Protein AF-A0A836B484-F1 (afdb_monomer)

Radius of gyration: 42.16 Å; Cα contacts (8 Å, |Δi|>4): 953; chains: 1; bounding box: 105×100×115 Å

Nearest PDB structures (foldseek):
  4c0b-assembly1_B  TM=4.297E-01  e=3.098E+00  Saccharomyces cerevisiae

InterPro domains:
  IPR052980 Crinkler effector [PTHR33129] (130-560)

Foldseek 3Di:
DDDLVLLLVLLVVPDDDDVNVLLNVLSVPDDRVRVVPQPDDSPPDSVVSNVSSVVVSVVVVVPPPPDDDDDDDDDDDDDDDDDDDDDDDDDDDDDDWWFDPLVLQQLVQLLPDPDDDDALDKDAGPADRVGRVDGIDHDHPCLVVVLCLLPVDPPDLFEEEEWQPQQCLVVSVSVNSSVLSVDPDRFQWEKEEEPVDPQKIWIQGSVVSTIIIDGPVVCQVQQQDQSYEYEYEQAQDDPPGNYRYYYRHYLACVRCVVVVVVVHAYFYDAFDDLVSLVSVCVVPVVVDDSVQLVVQCQQQNRRCCLSRVQCSVVPPDDPCVSCVLVVCLLLVDEPVNVVVCQVDSHNDDSSCSSQWTWHADPSRHDTHIDGRHPVSVVSSVVNHVVVVLVVLVVVLVPDDDPVVWVSQLVLLLVVPLQWAWWWKWWWDDDWWDIDTHDIDIDTGHHADDDDADPADDDQRYKYAHPDPPLVQARIWHHHPQEIEGEDEDADLEDEDALQSLLVVLVRNVDDPRYAYEYEYAYEQVSQVRRDYGYDPRPDHDPPGNSVRYTYMYIHRDNDHPPPDDPPDDDDDDDDDDDDDDDDDDDDDDDDDDDDDDDDDDDDDDDDDDDDDDDDDDDDDDDDDDDDDDDDDDDDDDDDDDDDDDDDDDDDDDDDDDDDDDDDDDDDDDDDDDDQDQDPVSLVVLLLVVQVPDDDADAPVNSPVPRPDHPPDDDDPVVVQVVVVQAWDQDPVHIHGDDPCVVVVVVVVPVD

Mean predicted aligned error: 21.89 Å

Organism: NCBI:txid2026947

Secondary structure (DSSP, 8-state):
---HHHHHHHHHHH--SHHHHHHHHHHHTS-HHHHTTSS--TTS-HHHHHHHHHHHHHHHHTTS--S-----------------------------SEE-HHHHHHHHHHHH-SS---TTSEEE-S-BTTBTT-SEEE--THHHHHHHHHHS-SS--EEEEEESTTSSTTTHHHHHHHHHHTSSS--SEEEEEETTSTTEEEEEETTTTEEEEEEGGGGHHHHT-TT-EEEEESSPPP-SSSSEEEEE--S-HHHHHHHHHTT-EEEEEPPPPHHHHHHHHHHH-TTS-HHHHHHHHHHH-S-HIIIIIHHHHSTT--HHHHTHHHHHHHHT--HHHHHHHHH-SSS--GGGGGTEEEEEPTTS--EEEEES-HHHHHHHHHHHHHHHHHHHHHHHHH--HHHHHHHHHHHHHHHHTT-EEEEEEEEEEETTEEEE---EEEEE---EE----SS---SSEEE--SSTT-TT-SEEEE-SSEEEEEEEE-SSEEEE-HHHHHHHHHHTTPPTT-EEEEEEEEETTTTTT-EEEE-TTPSPPTTSGGGGPEEEEEEE-S---------------------------------------------------------------------------------------------------------------PPPPPPP-SHHHHHHHHHHHHHTSSSPBPHHHHHHHSPPPTTS-S-HHHHTTT-TTTEEEETTEEEEPPTTHHHHTTTTT--

pLDDT: mean 72.52, std 25.4, range [20.34, 97.69]

Solvent-accessible surface area (backbone atoms only — not comparable to full-atom values): 45981 Å² total; per-residue (Å²): 82,28,44,71,64,50,52,45,49,16,32,66,73,70,43,71,70,69,65,34,54,57,53,46,49,54,55,66,76,48,52,72,76,58,36,57,67,41,97,50,42,68,84,49,58,40,68,59,44,31,56,50,52,52,53,50,48,59,60,51,65,73,68,68,87,81,74,90,87,78,89,82,85,83,84,88,81,90,80,92,87,88,86,89,83,94,77,97,71,85,87,74,91,77,92,72,76,37,78,31,75,60,52,24,51,29,52,47,43,52,58,66,52,91,73,78,66,52,62,84,32,65,46,70,44,88,29,35,69,97,47,63,97,36,39,71,41,76,33,50,77,61,50,64,61,53,51,45,73,70,60,81,45,89,68,66,51,37,36,34,41,26,34,43,78,49,49,47,64,70,63,46,53,59,57,51,51,43,52,40,67,68,37,99,73,50,43,62,29,45,35,37,36,42,62,91,47,72,71,38,28,37,43,33,34,58,91,81,57,46,28,37,34,34,53,50,74,82,41,47,83,48,34,61,32,66,63,14,39,33,39,20,31,64,44,65,71,84,78,93,54,46,28,34,36,38,34,27,33,63,57,48,39,87,49,50,49,67,48,52,73,70,64,32,49,62,33,33,49,49,57,47,53,69,71,60,48,53,54,43,27,70,72,76,34,63,91,42,58,66,68,58,32,51,53,34,30,55,48,55,20,39,24,50,41,65,32,47,48,44,49,63,78,41,74,90,63,53,69,69,66,76,39,40,76,50,52,54,41,46,74,75,51,50,69,68,55,52,50,53,51,71,76,32,79,41,80,60,61,75,63,52,57,63,47,41,33,40,42,41,42,102,80,22,62,54,74,47,78,43,58,28,18,73,48,49,49,50,53,41,52,54,46,44,57,50,51,55,51,51,48,53,51,51,50,54,67,74,41,58,71,70,60,27,41,57,54,48,46,59,48,47,51,71,44,56,38,63,23,51,77,33,57,25,24,45,43,51,70,59,72,66,49,69,44,78,52,73,80,43,80,47,70,41,73,62,37,62,86,70,68,81,59,97,72,87,91,67,61,61,42,47,38,48,72,86,55,90,86,54,93,79,43,66,29,38,34,39,45,88,60,36,34,43,30,34,32,68,44,77,60,57,56,50,72,47,41,25,61,64,46,19,50,56,50,59,74,64,66,67,58,94,81,47,40,42,32,42,36,37,32,22,37,58,90,37,46,89,69,51,41,72,40,61,25,96,55,43,52,50,52,87,91,38,61,33,55,61,47,47,40,31,45,28,46,47,69,87,82,72,82,74,81,67,81,79,73,78,86,78,82,88,72,96,70,84,90,73,94,82,82,88,83,79,86,89,83,87,88,86,83,86,82,85,88,79,91,88,91,86,81,91,89,84,90,82,89,84,92,84,89,81,92,86,88,82,90,90,88,84,89,85,89,90,87,82,85,88,82,91,88,90,88,81,84,89,80,90,79,90,78,90,78,86,84,82,89,80,90,86,90,77,88,81,89,91,81,87,89,86,85,88,88,84,83,87,85,91,77,87,82,85,81,78,84,34,71,50,65,68,48,40,53,48,53,51,52,52,57,45,70,75,46,98,62,56,41,44,69,66,60,53,56,70,72,56,61,80,32,88,83,55,74,76,56,70,79,50,52,46,61,78,37,60,84,51,33,44,84,52,97,76,17,35,36,71,55,59,76,66,58,68,55,56,74,59,50,81,75,82,117

Structure (mmCIF, N/CA/C/O backbone):
data_AF-A0A836B484-F1
#
_entry.id   AF-A0A836B484-F1
#
loop_
_atom_site.group_PDB
_atom_site.id
_atom_site.type_symbol
_atom_site.label_atom_id
_atom_site.label_alt_id
_atom_site.label_comp_id
_atom_site.label_asym_id
_atom_site.label_entity_id
_atom_site.label_seq_id
_atom_site.pdbx_PDB_ins_code
_atom_site.Cartn_x
_atom_site.Cartn_y
_atom_site.Cartn_z
_atom_site.occupancy
_atom_site.B_iso_or_equiv
_atom_site.auth_seq_id
_atom_site.auth_comp_id
_atom_site.auth_asym_id
_atom_site.auth_atom_id
_atom_site.pdbx_PDB_model_num
ATOM 1 N N . MET A 1 1 ? 13.537 18.535 10.907 1.00 83.44 1 MET A N 1
ATOM 2 C CA . MET A 1 1 ? 14.039 19.041 9.611 1.00 83.44 1 MET A CA 1
ATOM 3 C C . MET A 1 1 ? 15.029 20.111 9.977 1.00 83.44 1 MET A C 1
ATOM 5 O O . MET A 1 1 ? 14.652 20.939 10.795 1.00 83.44 1 MET A O 1
ATOM 9 N N . VAL A 1 2 ? 16.251 20.044 9.455 1.00 88.44 2 VAL A N 1
ATOM 10 C CA . VAL A 1 2 ? 17.375 20.813 9.998 1.00 88.44 2 VAL A CA 1
ATOM 11 C C . VAL A 1 2 ? 17.078 22.316 10.086 1.00 88.44 2 VAL A C 1
ATOM 13 O O . VAL A 1 2 ? 16.676 22.961 9.117 1.00 88.44 2 VAL A O 1
ATOM 16 N N . SER A 1 3 ? 17.255 22.858 11.285 1.00 90.31 3 SER A N 1
ATOM 17 C CA . SER A 1 3 ? 17.204 24.282 11.590 1.00 90.31 3 SER A CA 1
ATOM 18 C C . SER A 1 3 ? 18.435 25.006 11.041 1.00 90.31 3 SER A C 1
ATOM 20 O O . SER A 1 3 ? 19.490 24.399 10.842 1.00 90.31 3 SER A O 1
ATOM 22 N N . ARG A 1 4 ? 18.343 26.332 10.846 1.00 93.19 4 ARG A N 1
ATOM 23 C CA . ARG A 1 4 ? 19.524 27.135 10.481 1.00 93.19 4 ARG A CA 1
ATOM 24 C C . ARG A 1 4 ? 20.644 26.959 11.511 1.00 93.19 4 ARG A C 1
ATOM 26 O O . ARG A 1 4 ? 21.785 26.749 11.123 1.00 93.19 4 ARG A O 1
ATOM 33 N N . THR A 1 5 ? 20.302 26.955 12.801 1.00 92.62 5 THR A N 1
ATOM 34 C CA . THR A 1 5 ? 21.255 26.790 13.907 1.00 92.62 5 THR A CA 1
ATOM 35 C C . THR A 1 5 ? 22.047 25.488 13.797 1.00 92.62 5 THR A C 1
ATOM 37 O O . THR A 1 5 ? 23.270 25.546 13.755 1.00 92.62 5 THR A O 1
ATOM 40 N N . ALA A 1 6 ? 21.381 24.333 13.667 1.00 90.44 6 ALA A N 1
ATOM 41 C CA . ALA A 1 6 ? 22.069 23.043 13.550 1.00 90.44 6 ALA A CA 1
ATOM 42 C C . ALA A 1 6 ? 22.869 22.917 12.239 1.00 90.44 6 ALA A C 1
ATOM 44 O O . ALA A 1 6 ? 23.963 22.355 12.232 1.00 90.44 6 ALA A O 1
ATOM 45 N N . ALA A 1 7 ? 22.367 23.481 11.131 1.00 91.00 7 ALA A N 1
ATOM 46 C CA . ALA A 1 7 ? 23.101 23.524 9.866 1.00 91.00 7 ALA A CA 1
ATOM 47 C C . ALA A 1 7 ? 24.389 24.361 9.968 1.00 91.00 7 ALA A C 1
ATOM 49 O O . ALA A 1 7 ? 25.439 23.940 9.480 1.00 91.00 7 ALA A O 1
ATOM 50 N N . GLU A 1 8 ? 24.330 25.525 10.619 1.00 94.81 8 GLU A N 1
ATOM 51 C CA . GLU A 1 8 ? 25.503 26.363 10.864 1.00 94.81 8 GLU A CA 1
ATOM 52 C C . GLU A 1 8 ? 26.479 25.728 11.859 1.00 94.81 8 GLU A C 1
ATOM 54 O O . GLU A 1 8 ? 27.686 25.762 11.629 1.00 94.81 8 GLU A O 1
ATOM 59 N N . GLU A 1 9 ? 25.983 25.158 12.957 1.00 94.62 9 GLU A N 1
ATOM 60 C CA . GLU A 1 9 ? 26.797 24.531 14.002 1.00 94.62 9 GLU A CA 1
ATOM 61 C C . GLU A 1 9 ? 27.568 23.326 13.449 1.00 94.62 9 GLU A C 1
ATOM 63 O O . GLU A 1 9 ? 28.791 23.281 13.566 1.00 94.62 9 GLU A O 1
ATOM 68 N N . ALA A 1 10 ? 26.909 22.448 12.688 1.00 94.06 10 ALA A N 1
ATOM 69 C CA . ALA A 1 10 ? 27.570 21.345 11.996 1.00 94.06 10 ALA A CA 1
ATOM 70 C C . ALA A 1 10 ? 28.664 21.810 11.011 1.00 94.06 10 ALA A C 1
ATOM 72 O O . ALA A 1 10 ? 29.744 21.222 10.957 1.00 94.06 10 ALA A O 1
ATOM 73 N N . VAL A 1 11 ? 28.437 22.891 10.252 1.00 94.94 11 VAL A N 1
ATOM 74 C CA . VAL A 1 11 ? 29.475 23.474 9.376 1.00 94.94 11 VAL A CA 1
ATOM 75 C C . VAL A 1 11 ? 30.636 24.055 10.192 1.00 94.94 11 VAL A C 1
ATOM 77 O O . VAL A 1 11 ? 31.793 23.888 9.807 1.00 94.94 11 VAL A O 1
ATOM 80 N N . ARG A 1 12 ? 30.352 24.700 11.331 1.00 94.19 12 ARG A N 1
ATOM 81 C CA . ARG A 1 12 ? 31.359 25.261 12.251 1.00 94.19 12 ARG A CA 1
ATOM 82 C C . ARG A 1 12 ? 32.171 24.183 12.981 1.00 94.19 12 ARG A C 1
ATOM 84 O O . ARG A 1 12 ? 33.309 24.464 13.350 1.00 94.19 12 ARG A O 1
ATOM 91 N N . ASN A 1 13 ? 31.614 22.991 13.176 1.00 90.56 13 ASN A N 1
ATOM 92 C CA . ASN A 1 13 ? 32.259 21.887 13.888 1.00 90.56 13 ASN A CA 1
ATOM 93 C C . ASN A 1 13 ? 33.056 20.953 12.961 1.00 90.56 13 ASN A C 1
ATOM 95 O O . ASN A 1 13 ? 34.001 20.309 13.411 1.00 90.56 13 ASN A O 1
ATOM 99 N N . VAL A 1 14 ? 32.696 20.873 11.673 1.00 91.12 14 VAL A N 1
ATOM 100 C CA . VAL A 1 14 ? 33.291 19.920 10.712 1.00 91.12 14 VAL A CA 1
ATOM 101 C C . VAL A 1 14 ? 34.295 20.568 9.750 1.00 91.12 14 VAL A C 1
ATOM 103 O O . VAL A 1 14 ? 35.135 19.857 9.197 1.00 91.12 14 VAL A O 1
ATOM 106 N N . VAL A 1 15 ? 34.253 21.892 9.537 1.00 86.44 15 VAL A N 1
ATOM 107 C CA . VAL A 1 15 ? 35.164 22.567 8.595 1.00 86.44 15 VAL A CA 1
ATOM 108 C C . VAL A 1 15 ? 35.683 23.924 9.092 1.00 86.44 15 VAL A C 1
ATOM 110 O O . VAL A 1 15 ? 35.013 24.685 9.798 1.00 86.44 15 VAL A O 1
ATOM 113 N N . GLU A 1 16 ? 36.908 24.243 8.678 1.00 84.25 16 GLU A N 1
ATOM 114 C CA . GLU A 1 16 ? 37.610 25.496 8.970 1.00 84.25 16 GLU A CA 1
ATOM 115 C C . GLU A 1 16 ? 38.124 26.160 7.680 1.00 84.25 16 GLU A C 1
ATOM 117 O O . GLU A 1 16 ? 38.076 25.580 6.595 1.00 84.25 16 GLU A O 1
ATOM 122 N N . GLY A 1 17 ? 38.608 27.401 7.784 1.00 79.00 17 GLY A N 1
ATOM 123 C CA . GLY A 1 17 ? 39.108 28.166 6.637 1.00 79.00 17 GLY A CA 1
ATOM 124 C C . GLY A 1 17 ? 38.004 28.726 5.729 1.00 79.00 17 GLY A C 1
ATOM 125 O O . GLY A 1 17 ? 36.885 28.977 6.173 1.00 79.00 17 GLY A O 1
ATOM 126 N N . ALA A 1 18 ? 38.334 28.968 4.457 1.00 74.38 18 ALA A N 1
ATOM 127 C CA . ALA A 1 18 ? 37.469 29.691 3.516 1.00 74.38 18 ALA A CA 1
ATOM 128 C C . ALA A 1 18 ? 36.127 28.984 3.237 1.00 74.38 18 ALA A C 1
ATOM 130 O O . ALA A 1 18 ? 35.083 29.633 3.253 1.00 74.38 18 ALA A O 1
ATOM 131 N N . GLU A 1 19 ? 36.135 27.655 3.082 1.00 83.06 19 GLU A N 1
ATOM 132 C CA . GLU A 1 19 ? 34.927 26.861 2.803 1.00 83.06 19 GLU A CA 1
ATOM 133 C C . GLU A 1 19 ? 33.869 26.987 3.916 1.00 83.06 19 GLU A C 1
ATOM 135 O O . GLU A 1 19 ? 32.671 27.009 3.641 1.00 83.06 19 GLU A O 1
ATOM 140 N N . ARG A 1 20 ? 34.288 27.170 5.177 1.00 90.88 20 ARG A N 1
ATOM 141 C CA . ARG A 1 20 ? 33.376 27.472 6.293 1.00 90.88 20 ARG A CA 1
ATOM 142 C C . ARG A 1 20 ? 32.615 28.779 6.055 1.00 90.88 20 ARG A C 1
ATOM 144 O O . ARG A 1 20 ? 31.427 28.849 6.349 1.00 90.88 20 ARG A O 1
ATOM 151 N N . GLY A 1 21 ? 33.287 29.805 5.531 1.00 84.31 21 GLY A N 1
ATOM 152 C CA . GLY A 1 21 ? 32.673 31.094 5.205 1.00 84.31 21 GLY A CA 1
ATOM 153 C C . GLY A 1 21 ? 31.654 30.974 4.074 1.00 84.31 21 GLY A C 1
ATOM 154 O O . GLY A 1 21 ? 30.526 31.438 4.218 1.00 84.31 21 GLY A O 1
ATOM 155 N N . GLU A 1 22 ? 32.021 30.289 2.990 1.00 87.88 22 GLU A N 1
ATOM 156 C CA . GLU A 1 22 ? 31.149 30.058 1.830 1.00 87.88 22 GLU A CA 1
ATOM 157 C C . GLU A 1 22 ? 29.897 29.244 2.193 1.00 87.88 22 GLU A C 1
ATOM 159 O O . GLU A 1 22 ? 28.786 29.604 1.802 1.00 87.88 22 GLU A O 1
ATOM 164 N N . LEU A 1 23 ? 30.045 28.177 2.987 1.00 90.06 23 LEU A N 1
ATOM 165 C CA . LEU A 1 23 ? 28.922 27.330 3.396 1.00 90.06 23 LEU A CA 1
ATOM 166 C C . LEU A 1 23 ? 28.008 28.011 4.426 1.00 90.06 23 LEU A C 1
ATOM 168 O O . LEU A 1 23 ? 26.791 27.847 4.341 1.00 90.06 23 LEU A O 1
ATOM 172 N N . LEU A 1 24 ? 28.552 28.806 5.357 1.00 92.69 24 LEU A N 1
ATOM 173 C CA . LEU A 1 24 ? 27.737 29.617 6.272 1.00 92.69 24 LEU A CA 1
ATOM 174 C C . LEU A 1 24 ? 26.989 30.733 5.530 1.00 92.69 24 LEU A C 1
ATOM 176 O O . LEU A 1 24 ? 25.812 30.956 5.805 1.00 92.69 24 LEU A O 1
ATOM 180 N N . PHE A 1 25 ? 27.623 31.384 4.548 1.00 90.38 25 PHE A N 1
ATOM 181 C CA . PHE A 1 25 ? 26.951 32.354 3.679 1.00 90.38 25 PHE A CA 1
ATOM 182 C C . PHE A 1 25 ? 25.816 31.691 2.882 1.00 90.38 25 PHE A C 1
ATOM 184 O O . PHE A 1 25 ? 24.688 32.177 2.893 1.00 90.38 25 PHE A O 1
ATOM 191 N N . PHE A 1 26 ? 2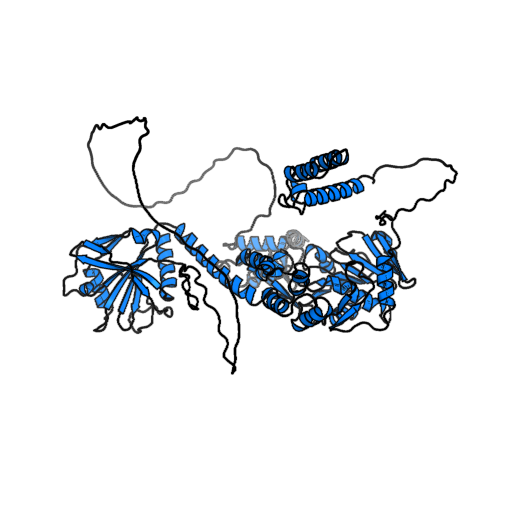6.068 30.522 2.282 1.00 93.31 26 PHE A N 1
ATOM 192 C CA . PHE A 1 26 ? 25.046 29.753 1.569 1.00 93.31 26 PHE A CA 1
ATOM 193 C C . PHE A 1 26 ? 23.851 29.356 2.457 1.00 93.31 26 PHE A C 1
ATOM 195 O O . PHE A 1 26 ? 22.713 29.418 1.989 1.00 93.31 26 PHE A O 1
ATOM 202 N N . ILE A 1 27 ? 24.085 28.976 3.722 1.00 92.88 27 ILE A N 1
ATOM 203 C CA . ILE A 1 27 ? 23.020 28.719 4.711 1.00 92.88 27 ILE A CA 1
ATOM 204 C C . ILE A 1 27 ? 22.243 30.007 5.042 1.00 92.88 27 ILE A C 1
ATOM 206 O O . ILE A 1 27 ? 21.016 29.963 5.148 1.00 92.88 27 ILE A O 1
ATOM 210 N N . GLY A 1 28 ? 22.931 31.145 5.180 1.00 87.94 28 GLY A N 1
ATOM 211 C CA . GLY A 1 28 ? 22.315 32.455 5.416 1.00 87.94 28 GLY A CA 1
ATOM 212 C C . GLY A 1 28 ? 21.363 32.885 4.294 1.00 87.94 28 GLY A C 1
ATOM 213 O O . GLY A 1 28 ? 20.273 33.374 4.577 1.00 87.94 28 GLY A O 1
ATOM 214 N N . GLU A 1 29 ? 21.728 32.606 3.041 1.00 92.25 29 GLU A N 1
ATOM 215 C CA . GLU A 1 29 ? 20.907 32.859 1.845 1.00 92.25 29 GLU A CA 1
ATOM 216 C C . GLU A 1 29 ? 19.668 31.939 1.727 1.00 92.25 29 GLU A C 1
ATOM 218 O O . GLU A 1 29 ? 18.820 32.156 0.859 1.00 92.25 29 GLU A O 1
ATOM 223 N N . GLN A 1 30 ? 19.523 30.901 2.566 1.00 88.00 30 GLN A N 1
ATOM 224 C CA . GLN A 1 30 ? 18.314 30.066 2.582 1.00 88.00 30 GLN A CA 1
ATOM 225 C C . GLN A 1 30 ? 17.267 30.618 3.550 1.00 88.00 30 GLN A C 1
ATOM 227 O O . GLN A 1 30 ? 17.559 30.877 4.717 1.00 88.00 30 GLN A O 1
ATOM 232 N N . THR A 1 31 ? 16.009 30.685 3.118 1.00 88.19 31 THR A N 1
ATOM 233 C CA . THR A 1 31 ? 14.864 30.914 4.018 1.00 88.19 31 THR A CA 1
ATOM 234 C C . THR A 1 31 ? 14.563 29.687 4.886 1.00 88.19 31 THR A C 1
ATOM 236 O O . THR A 1 31 ? 14.866 28.549 4.517 1.00 88.19 31 THR A O 1
ATOM 239 N N . ASP A 1 32 ? 13.899 29.900 6.024 1.00 78.44 32 ASP A N 1
ATOM 240 C CA . ASP A 1 32 ? 13.486 28.828 6.943 1.00 78.44 32 ASP A CA 1
ATOM 241 C C . ASP A 1 32 ? 12.562 27.804 6.247 1.00 78.44 32 ASP A C 1
ATOM 243 O O . ASP A 1 32 ? 12.671 26.601 6.481 1.00 78.44 32 ASP A O 1
ATOM 247 N N . ASP A 1 33 ? 11.722 28.258 5.309 1.00 75.50 33 ASP A N 1
ATOM 248 C CA . ASP A 1 33 ? 10.871 27.403 4.469 1.00 75.50 33 ASP A CA 1
ATOM 249 C C . ASP A 1 33 ? 11.663 26.556 3.458 1.00 75.50 33 ASP A C 1
ATOM 251 O O . ASP A 1 33 ? 11.217 25.473 3.077 1.00 75.50 33 ASP A O 1
ATOM 255 N N . GLN A 1 34 ? 12.838 27.011 3.010 1.00 80.69 34 GLN A N 1
ATOM 256 C CA . GLN A 1 34 ? 13.731 26.213 2.161 1.00 80.69 34 GLN A CA 1
ATOM 257 C C . GLN A 1 34 ? 14.515 25.191 2.990 1.00 80.69 34 GLN A C 1
ATOM 259 O O . GLN A 1 34 ? 14.634 24.041 2.563 1.00 80.69 34 GLN A O 1
ATOM 264 N N . LEU A 1 35 ? 15.002 25.578 4.174 1.00 79.81 35 LEU A N 1
ATOM 265 C CA . LEU A 1 35 ? 15.688 24.681 5.112 1.00 79.81 35 LEU A CA 1
ATOM 266 C C . LEU A 1 35 ? 14.742 23.585 5.632 1.00 79.81 35 LEU A C 1
ATOM 268 O O . LEU A 1 35 ? 15.100 22.409 5.621 1.00 79.81 35 LEU A O 1
ATOM 272 N N . SER A 1 36 ? 13.487 23.917 5.953 1.00 77.12 36 SER A N 1
ATOM 273 C CA . SER A 1 36 ? 12.484 22.936 6.398 1.00 77.12 36 SER A CA 1
ATOM 274 C C . SER A 1 36 ? 12.085 21.905 5.327 1.00 77.12 36 SER A C 1
ATOM 276 O O . SER A 1 36 ? 11.498 20.875 5.657 1.00 77.12 36 SER A O 1
ATOM 278 N N . GLN A 1 37 ? 12.451 22.123 4.057 1.00 81.19 37 GLN A N 1
ATOM 279 C CA . GLN A 1 37 ? 12.299 21.155 2.960 1.00 81.19 37 GLN A CA 1
ATOM 280 C C . GLN A 1 37 ? 13.533 20.255 2.757 1.00 81.19 37 GLN A C 1
ATOM 282 O O . GLN A 1 37 ? 13.492 19.316 1.952 1.00 81.19 37 GLN A O 1
ATOM 287 N N . TRP A 1 38 ? 14.646 20.507 3.451 1.00 86.06 38 TRP A N 1
ATOM 288 C CA . TRP A 1 38 ? 15.848 19.678 3.359 1.00 86.06 38 TRP A CA 1
ATOM 289 C C . TRP A 1 38 ? 15.650 18.379 4.145 1.00 86.06 38 TRP A C 1
ATOM 291 O O . TRP A 1 38 ? 15.396 18.394 5.344 1.00 86.06 38 TRP A O 1
ATOM 301 N N . ARG A 1 39 ? 15.758 17.237 3.453 1.00 86.56 39 ARG A N 1
ATOM 302 C CA . ARG A 1 39 ? 15.556 15.885 4.009 1.00 86.56 39 ARG A CA 1
ATOM 303 C C . ARG A 1 39 ? 16.743 15.428 4.865 1.00 86.56 39 ARG A C 1
ATOM 305 O O . ARG A 1 39 ? 17.438 14.485 4.501 1.00 86.56 39 ARG A O 1
ATOM 312 N N . ILE A 1 40 ? 16.959 16.144 5.959 1.00 88.81 40 ILE A N 1
ATOM 313 C CA . ILE A 1 40 ? 17.936 15.884 7.014 1.00 88.81 40 ILE A CA 1
ATOM 314 C C . ILE A 1 40 ? 17.431 16.550 8.309 1.00 88.81 40 ILE A C 1
ATOM 316 O O . ILE A 1 40 ? 16.596 17.462 8.261 1.00 88.81 40 ILE A O 1
ATOM 320 N N . LEU A 1 41 ? 17.845 16.054 9.469 1.00 88.81 41 LEU A N 1
ATOM 321 C CA . LEU A 1 41 ? 17.307 16.398 10.785 1.00 88.81 41 LEU A CA 1
ATOM 322 C C . LEU A 1 41 ? 18.386 17.012 11.683 1.00 88.81 41 LEU A C 1
ATOM 324 O O . LEU A 1 41 ? 19.563 16.720 11.532 1.00 88.81 41 LEU A O 1
ATOM 328 N N . ASP A 1 42 ? 17.972 17.797 12.678 1.00 88.62 42 ASP A N 1
ATOM 329 C CA . ASP A 1 42 ? 18.852 18.329 13.735 1.00 88.62 42 ASP A CA 1
ATOM 330 C C . ASP A 1 42 ? 19.480 17.230 14.613 1.00 88.62 42 ASP A C 1
ATOM 332 O O . ASP A 1 42 ? 20.414 17.484 15.363 1.00 88.62 42 ASP A O 1
ATOM 336 N N . THR A 1 43 ? 18.941 16.010 14.543 1.00 86.81 43 THR A N 1
ATOM 337 C CA . THR A 1 43 ? 19.435 14.815 15.239 1.00 86.81 43 THR A CA 1
ATOM 338 C C . THR A 1 43 ? 20.437 14.001 14.421 1.00 86.81 43 THR A C 1
ATOM 340 O O . THR A 1 43 ? 20.982 13.028 14.939 1.00 86.81 43 THR A O 1
ATOM 343 N N . ASP A 1 44 ? 20.655 14.343 13.148 1.00 83.44 44 ASP A N 1
ATOM 344 C CA . ASP A 1 44 ? 21.680 13.700 12.327 1.00 83.44 44 ASP A CA 1
ATOM 345 C C . ASP A 1 44 ? 23.048 14.295 12.690 1.00 83.44 44 ASP A C 1
ATOM 347 O O . ASP A 1 44 ? 23.193 15.508 12.797 1.00 83.44 44 ASP A O 1
ATOM 351 N N . GLY A 1 45 ? 24.068 13.458 12.903 1.00 86.56 45 GLY A N 1
ATOM 352 C CA . GLY A 1 45 ? 25.369 13.940 13.385 1.00 86.56 45 GLY A CA 1
ATOM 353 C C . GLY A 1 45 ? 26.052 14.918 12.421 1.00 86.56 45 GLY A C 1
ATOM 354 O O . GLY A 1 45 ? 25.943 14.773 11.202 1.00 86.56 45 GLY A O 1
ATOM 355 N N . ASP A 1 46 ? 26.815 15.870 12.963 1.00 88.81 46 ASP A N 1
ATOM 356 C CA . ASP A 1 46 ? 27.378 17.040 12.273 1.00 88.81 46 ASP A CA 1
ATOM 357 C C . ASP A 1 46 ? 28.011 16.724 10.909 1.00 88.81 46 ASP A C 1
ATOM 359 O O . ASP A 1 46 ? 27.783 17.435 9.933 1.00 88.81 46 ASP A O 1
ATOM 363 N N . ALA A 1 47 ? 28.767 15.627 10.800 1.00 87.12 47 ALA A N 1
ATOM 364 C CA . ALA A 1 47 ? 29.408 15.211 9.551 1.00 87.12 47 ALA A CA 1
ATOM 365 C C . ALA A 1 47 ? 28.404 14.895 8.420 1.00 87.12 47 ALA A C 1
ATOM 367 O O . ALA A 1 47 ? 28.689 15.159 7.249 1.00 87.12 47 ALA A O 1
ATOM 368 N N . ALA A 1 48 ? 27.223 14.363 8.752 1.00 83.81 48 ALA A N 1
ATOM 369 C CA . ALA A 1 48 ? 26.140 14.121 7.802 1.00 83.81 48 ALA A CA 1
ATOM 370 C C . ALA A 1 48 ? 25.436 15.430 7.408 1.00 83.81 48 ALA A C 1
ATOM 372 O O . ALA A 1 48 ? 25.198 15.652 6.217 1.00 83.81 48 ALA A O 1
ATOM 373 N N . ILE A 1 49 ? 25.174 16.319 8.377 1.00 90.19 49 ILE A N 1
ATOM 374 C CA . ILE A 1 49 ? 24.613 17.655 8.118 1.00 90.19 49 ILE A CA 1
ATOM 375 C C . ILE A 1 49 ? 25.553 18.456 7.209 1.00 90.19 49 ILE A C 1
ATOM 377 O O . ILE A 1 49 ? 25.134 18.900 6.139 1.00 90.19 49 ILE A O 1
ATOM 381 N N . PHE A 1 50 ? 26.839 18.549 7.552 1.00 93.75 50 PHE A N 1
ATOM 382 C CA . PHE A 1 50 ? 27.872 19.182 6.731 1.00 93.75 50 PHE A CA 1
ATOM 383 C C . PHE A 1 50 ? 27.920 18.605 5.307 1.00 93.75 50 PHE A C 1
ATOM 385 O O . PHE A 1 50 ? 27.875 19.358 4.333 1.00 93.75 50 PHE A O 1
ATOM 392 N N . ALA A 1 51 ? 27.952 17.275 5.154 1.00 88.31 51 ALA A N 1
ATOM 393 C CA . ALA A 1 51 ? 27.992 16.638 3.836 1.00 88.31 51 ALA A CA 1
ATOM 394 C C . ALA A 1 51 ? 26.742 16.942 2.983 1.00 88.31 51 ALA A C 1
ATOM 396 O O . ALA A 1 51 ? 26.836 17.028 1.754 1.00 88.31 51 ALA A O 1
ATOM 397 N N . PHE A 1 52 ? 25.580 17.135 3.616 1.00 90.69 52 PHE A N 1
ATOM 398 C CA . PHE A 1 52 ? 24.346 17.548 2.950 1.00 90.69 52 PHE A CA 1
ATOM 399 C C . PHE A 1 52 ? 24.373 19.033 2.558 1.00 90.69 52 PHE A C 1
ATOM 401 O O . PHE A 1 52 ? 24.079 19.355 1.404 1.00 90.69 52 PHE A O 1
ATOM 408 N N . VAL A 1 53 ? 24.776 19.927 3.472 1.00 91.00 53 VAL A N 1
ATOM 409 C CA . VAL A 1 53 ? 24.950 21.372 3.215 1.00 91.00 53 VAL A CA 1
ATOM 410 C C . VAL A 1 53 ? 25.919 21.591 2.051 1.00 91.00 53 VAL A C 1
ATOM 412 O O . VAL A 1 53 ? 25.588 22.285 1.092 1.00 91.00 53 VAL A O 1
ATOM 415 N N . ARG A 1 54 ? 27.090 20.942 2.084 1.00 92.12 54 ARG A N 1
ATOM 416 C CA . ARG A 1 54 ? 28.126 21.049 1.046 1.00 92.12 54 ARG A CA 1
ATOM 417 C C . ARG A 1 54 ? 27.598 20.641 -0.331 1.00 92.12 54 ARG A C 1
ATOM 419 O O . ARG A 1 54 ? 27.791 21.358 -1.310 1.00 92.12 54 ARG A O 1
ATOM 426 N N . ARG A 1 55 ? 26.850 19.533 -0.400 1.00 87.75 55 ARG A N 1
ATOM 427 C CA . ARG A 1 55 ? 26.198 19.055 -1.633 1.00 87.75 55 ARG A CA 1
ATOM 428 C C . ARG A 1 55 ? 25.108 20.015 -2.129 1.00 87.75 55 ARG A C 1
ATOM 430 O O . ARG A 1 55 ? 24.930 20.159 -3.337 1.00 87.75 55 ARG A O 1
ATOM 437 N N . LYS A 1 56 ? 24.385 20.680 -1.221 1.00 88.00 56 LYS A N 1
ATOM 438 C CA . LYS A 1 56 ? 23.398 21.720 -1.555 1.00 88.00 56 LYS A CA 1
ATOM 439 C C . LYS A 1 56 ? 24.059 22.978 -2.126 1.00 88.00 56 LYS A C 1
ATOM 441 O O . LYS A 1 56 ? 23.604 23.447 -3.165 1.00 88.00 56 LYS A O 1
ATOM 446 N N . ALA A 1 57 ? 25.144 23.459 -1.517 1.00 86.69 57 ALA A N 1
ATOM 447 C CA . ALA A 1 57 ? 25.902 24.617 -1.997 1.00 86.69 57 ALA A CA 1
ATOM 448 C C . ALA A 1 57 ? 26.486 24.375 -3.401 1.00 86.69 57 ALA A C 1
ATOM 450 O O . ALA A 1 57 ? 26.286 25.176 -4.312 1.00 86.69 57 ALA A O 1
ATOM 451 N N . GLN A 1 58 ? 27.116 23.213 -3.608 1.00 78.38 58 GLN A N 1
ATOM 452 C CA . GLN A 1 58 ? 27.651 22.790 -4.910 1.00 78.38 58 GLN A CA 1
ATOM 453 C C . GLN A 1 58 ? 26.563 22.722 -5.997 1.00 78.38 58 GLN A C 1
ATOM 455 O O . GLN A 1 58 ? 26.792 23.143 -7.130 1.00 78.38 58 GLN A O 1
ATOM 460 N N . GLY A 1 59 ? 25.360 22.249 -5.650 1.00 71.00 59 GLY A N 1
ATOM 461 C CA . GLY A 1 59 ? 24.210 22.239 -6.559 1.00 71.00 59 GLY A CA 1
ATOM 462 C C . GLY A 1 59 ? 23.647 23.628 -6.888 1.00 71.00 59 GLY A C 1
ATOM 463 O O . GLY A 1 59 ? 23.074 23.801 -7.960 1.00 71.00 59 GLY A O 1
ATOM 464 N N . ALA A 1 60 ? 23.816 24.616 -6.004 1.00 66.44 60 ALA A N 1
ATOM 465 C CA . ALA A 1 60 ? 23.384 25.994 -6.239 1.00 66.44 60 ALA A CA 1
ATOM 466 C C . ALA A 1 60 ? 24.380 26.775 -7.113 1.00 66.44 60 ALA A C 1
ATOM 468 O O . ALA A 1 60 ? 23.965 27.444 -8.058 1.00 66.44 60 ALA A O 1
ATOM 469 N N . ALA A 1 61 ? 25.687 26.635 -6.860 1.00 50.25 61 ALA A N 1
ATOM 470 C CA . ALA A 1 61 ? 26.739 27.298 -7.638 1.00 50.25 61 ALA A CA 1
ATOM 471 C C . ALA A 1 61 ? 26.678 26.948 -9.140 1.00 50.25 61 ALA A C 1
ATOM 473 O O . ALA A 1 61 ? 26.881 27.811 -9.993 1.00 50.25 61 ALA A O 1
ATOM 474 N N . ALA A 1 62 ? 26.307 25.706 -9.471 1.00 46.00 62 ALA A N 1
ATOM 475 C CA . ALA A 1 62 ? 26.118 25.249 -10.848 1.00 46.00 62 ALA A CA 1
ATOM 476 C C . ALA A 1 62 ? 24.949 25.931 -11.600 1.00 46.00 62 ALA A C 1
ATOM 478 O O . ALA A 1 62 ? 24.877 25.828 -12.822 1.00 46.00 62 ALA A O 1
ATOM 479 N N . GLY A 1 63 ? 24.031 26.613 -10.902 1.00 37.44 63 GLY A N 1
ATOM 480 C CA . GLY A 1 63 ? 22.833 27.220 -11.496 1.00 37.44 63 GLY A CA 1
ATOM 481 C C . GLY A 1 63 ? 22.972 28.678 -11.951 1.00 37.44 63 GLY A C 1
ATOM 482 O O . GLY A 1 63 ? 22.061 29.188 -12.597 1.00 37.44 63 GLY A O 1
ATOM 483 N N . VAL A 1 64 ? 24.069 29.367 -11.614 1.00 35.50 64 VAL A N 1
ATOM 484 C CA . VAL A 1 64 ? 24.180 30.837 -11.764 1.00 35.50 64 VAL A CA 1
ATOM 485 C C . VAL A 1 64 ? 24.829 31.271 -13.092 1.00 35.50 64 VAL A C 1
ATOM 487 O O . VAL A 1 64 ? 24.633 32.394 -13.544 1.00 35.50 64 VAL A O 1
ATOM 490 N N . GLY A 1 65 ? 25.568 30.387 -13.769 1.00 31.34 65 GLY A N 1
ATOM 491 C CA . GLY A 1 65 ? 26.416 30.733 -14.925 1.00 31.34 65 GLY A CA 1
ATOM 492 C C . GLY A 1 65 ? 25.723 30.932 -16.284 1.00 31.34 65 GLY A C 1
ATOM 493 O O . GLY A 1 65 ? 26.394 30.804 -17.303 1.00 31.34 65 GLY A O 1
ATOM 494 N N . ALA A 1 66 ? 24.408 31.179 -16.337 1.00 33.00 66 ALA A N 1
ATOM 495 C CA . ALA A 1 66 ? 23.597 31.015 -17.556 1.00 33.00 66 ALA A CA 1
ATOM 496 C C . ALA A 1 66 ? 22.841 32.275 -18.044 1.00 33.00 66 ALA A C 1
ATOM 498 O O . ALA A 1 66 ? 21.772 32.161 -18.645 1.00 33.00 66 ALA A O 1
ATOM 499 N N . THR A 1 67 ? 23.389 33.479 -17.842 1.00 26.50 67 THR A N 1
ATOM 500 C CA . THR A 1 67 ? 22.882 34.718 -18.474 1.00 26.50 67 THR A CA 1
ATOM 501 C C . THR A 1 67 ? 24.003 35.658 -18.928 1.00 26.50 67 THR A C 1
ATOM 503 O O . THR A 1 67 ? 25.052 35.727 -18.299 1.00 26.50 67 THR A O 1
ATOM 506 N N . THR A 1 68 ? 23.722 36.422 -19.994 1.00 28.28 68 THR A N 1
ATOM 507 C CA . THR A 1 68 ? 24.503 37.554 -20.548 1.00 28.28 68 THR A CA 1
ATOM 508 C C . THR A 1 68 ? 25.939 37.280 -21.020 1.00 28.28 68 THR A C 1
ATOM 510 O O . THR A 1 68 ? 26.900 37.571 -20.317 1.00 28.28 68 THR A O 1
ATOM 513 N N . ALA A 1 69 ? 26.073 36.897 -22.294 1.00 24.86 69 ALA A N 1
ATOM 514 C CA . ALA A 1 69 ? 27.162 37.346 -23.168 1.00 24.86 69 ALA A CA 1
ATOM 515 C C . ALA A 1 69 ? 26.679 37.328 -24.631 1.00 24.86 69 ALA A C 1
ATOM 517 O O . ALA A 1 69 ? 26.125 36.328 -25.082 1.00 24.86 69 ALA A O 1
ATOM 518 N N . GLY A 1 70 ? 26.872 38.427 -25.361 1.00 22.31 70 GLY A N 1
ATOM 519 C CA . GLY A 1 70 ? 26.605 38.531 -26.798 1.00 22.31 70 GLY A CA 1
ATOM 520 C C . GLY A 1 70 ? 27.730 39.312 -27.478 1.00 22.31 70 GLY A C 1
ATOM 521 O O . GLY A 1 70 ? 28.263 40.231 -26.867 1.00 22.31 70 GLY A O 1
ATOM 522 N N . ASP A 1 71 ? 28.087 38.895 -28.695 1.00 23.34 71 ASP A N 1
ATOM 523 C CA . ASP A 1 71 ? 29.002 39.520 -29.665 1.00 23.34 71 ASP A CA 1
ATOM 524 C C . ASP A 1 71 ? 30.222 40.317 -29.155 1.00 23.34 71 ASP A C 1
ATOM 526 O O . ASP A 1 71 ? 30.109 41.496 -28.828 1.00 23.34 71 ASP A O 1
ATOM 530 N N . ALA A 1 72 ? 31.426 39.735 -29.300 1.00 24.23 72 ALA A N 1
ATOM 531 C CA . ALA A 1 72 ? 32.497 40.328 -30.128 1.00 24.23 72 ALA A CA 1
ATOM 532 C C . ALA A 1 72 ? 33.772 39.451 -30.245 1.00 24.23 72 ALA A C 1
ATOM 534 O O . ALA A 1 72 ? 34.354 39.052 -29.247 1.00 24.23 72 ALA A O 1
ATOM 535 N N . GLY A 1 73 ? 34.274 39.292 -31.479 1.00 21.50 73 GLY A N 1
ATOM 536 C CA . GLY A 1 73 ? 35.669 39.632 -31.828 1.00 21.50 73 GLY A CA 1
ATOM 537 C C . GLY A 1 73 ? 36.869 38.723 -31.462 1.00 21.50 73 GLY A C 1
ATOM 538 O O . GLY A 1 73 ? 37.290 38.651 -30.320 1.00 21.50 73 GLY A O 1
ATOM 539 N N . ALA A 1 74 ? 37.559 38.265 -32.519 1.00 22.70 74 ALA A N 1
ATOM 540 C CA . ALA A 1 74 ? 39.032 38.207 -32.665 1.00 22.70 74 ALA A CA 1
ATOM 541 C C . ALA A 1 74 ? 39.915 37.192 -31.873 1.00 22.70 74 ALA A C 1
ATOM 543 O O . ALA A 1 74 ? 40.439 37.486 -30.810 1.00 22.70 74 ALA A O 1
ATOM 544 N N . ALA A 1 75 ? 40.228 36.078 -32.556 1.00 22.84 75 ALA A N 1
ATOM 545 C CA . ALA A 1 75 ? 41.572 35.646 -33.018 1.00 22.84 75 ALA A CA 1
ATOM 546 C C . ALA A 1 75 ? 42.807 35.462 -32.076 1.00 22.84 75 ALA A C 1
ATOM 548 O O . ALA A 1 75 ? 43.148 36.315 -31.269 1.00 22.84 75 ALA A O 1
ATOM 549 N N . ALA A 1 76 ? 43.596 34.417 -32.410 1.00 24.00 76 ALA A N 1
ATOM 550 C CA . ALA A 1 76 ? 44.932 34.016 -31.900 1.00 24.00 76 ALA A CA 1
ATOM 551 C C . ALA A 1 76 ? 44.995 33.467 -30.445 1.00 24.00 76 ALA A C 1
ATOM 553 O O . ALA A 1 76 ? 44.214 33.865 -29.596 1.00 24.00 76 ALA A O 1
ATOM 554 N N . GLY A 1 77 ? 45.888 32.526 -30.086 1.00 22.30 77 GLY A N 1
ATOM 555 C CA . GLY A 1 77 ? 46.900 31.808 -30.881 1.00 22.30 77 GLY A CA 1
ATOM 556 C C . GLY A 1 77 ? 47.657 30.700 -30.099 1.00 22.30 77 GLY A C 1
ATOM 557 O O . GLY A 1 77 ? 47.291 30.354 -28.984 1.00 22.30 77 GLY A O 1
ATOM 558 N N . LEU A 1 78 ? 48.697 30.150 -30.744 1.00 21.80 78 LEU A N 1
ATOM 559 C CA . LEU A 1 78 ? 49.745 29.185 -30.315 1.00 21.80 78 LEU A CA 1
ATOM 560 C C . LEU A 1 78 ? 50.270 29.345 -28.844 1.00 21.80 78 LEU A C 1
ATOM 562 O O . LEU A 1 78 ? 50.214 30.450 -28.323 1.00 21.80 78 LEU A O 1
ATOM 566 N N . VAL A 1 79 ? 50.885 28.368 -28.131 1.00 22.52 79 VAL A N 1
ATOM 567 C CA . VAL A 1 79 ? 51.423 27.020 -28.475 1.00 22.52 79 VAL A CA 1
ATOM 568 C C . VAL A 1 79 ? 51.647 26.102 -27.235 1.00 22.52 79 VAL A C 1
ATOM 570 O O . VAL A 1 79 ? 51.683 26.572 -26.106 1.00 22.52 79 VAL A O 1
ATOM 573 N N . VAL A 1 80 ? 51.840 24.797 -27.497 1.00 24.12 80 VAL A N 1
ATOM 574 C CA . VAL A 1 80 ? 52.383 23.671 -26.677 1.00 24.12 80 VAL A CA 1
ATOM 575 C C . VAL A 1 80 ? 53.035 23.959 -25.303 1.00 24.12 80 VAL A C 1
ATOM 577 O O . VAL A 1 80 ? 53.987 24.725 -25.201 1.00 24.12 80 VAL A O 1
ATOM 580 N N . GLY A 1 81 ? 52.692 23.125 -24.306 1.00 22.95 81 GLY A N 1
ATOM 581 C CA . GLY A 1 81 ? 53.533 22.814 -23.136 1.00 22.95 81 GLY A CA 1
ATOM 582 C C . GLY A 1 81 ? 53.200 21.431 -22.551 1.00 22.95 81 GLY A C 1
ATOM 583 O O . GLY A 1 81 ? 52.037 21.153 -22.278 1.00 22.95 81 GLY A O 1
ATOM 584 N N . SER A 1 82 ? 54.189 20.542 -22.389 1.00 23.75 82 SER A N 1
ATOM 585 C CA . SER A 1 82 ? 53.987 19.156 -21.920 1.00 23.75 82 SER A CA 1
ATOM 586 C C . SER A 1 82 ? 54.952 18.784 -20.799 1.00 23.75 82 SER A C 1
ATOM 588 O O . SER A 1 82 ? 56.142 19.075 -20.892 1.00 23.75 82 SER A O 1
ATOM 590 N N . THR A 1 83 ? 54.455 18.098 -19.767 1.00 23.83 83 THR A N 1
ATOM 591 C CA . THR A 1 83 ? 55.154 17.019 -19.037 1.00 23.83 83 THR A CA 1
ATOM 592 C C . THR A 1 83 ? 54.153 16.287 -18.131 1.00 23.83 83 THR A C 1
ATOM 594 O O . THR A 1 83 ? 53.066 16.798 -17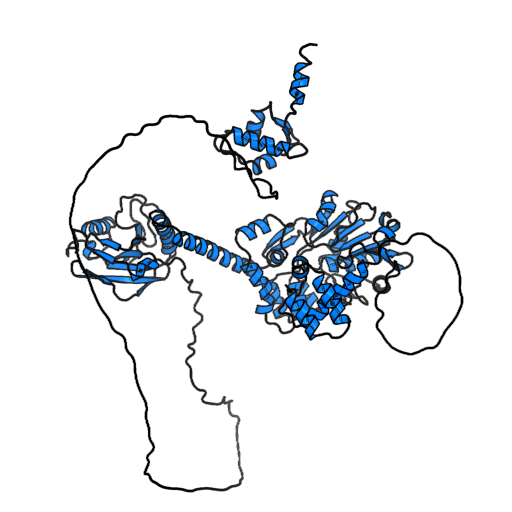.868 1.00 23.83 83 THR A O 1
ATOM 597 N N . ALA A 1 84 ? 54.471 15.060 -17.708 1.00 25.36 84 ALA A N 1
ATOM 598 C CA . ALA A 1 84 ? 53.531 14.169 -17.021 1.00 25.36 84 ALA A CA 1
ATOM 599 C C . ALA A 1 84 ? 53.776 14.069 -15.504 1.00 25.36 84 ALA A C 1
ATOM 601 O O . ALA A 1 84 ? 54.911 14.153 -15.042 1.00 25.36 84 ALA A O 1
ATOM 602 N N . GLY A 1 85 ? 52.712 13.782 -14.748 1.00 22.72 85 GLY A N 1
ATOM 603 C CA . GLY A 1 85 ? 52.760 13.383 -13.340 1.00 22.72 85 GLY A CA 1
ATOM 604 C C . GLY A 1 85 ? 51.568 12.481 -13.017 1.00 22.72 85 GLY A C 1
ATOM 605 O O . GLY A 1 85 ? 50.438 12.805 -13.372 1.00 22.72 85 GLY A O 1
ATOM 606 N N . ALA A 1 86 ? 51.810 11.316 -12.412 1.00 27.38 86 ALA A N 1
ATOM 607 C CA . ALA A 1 86 ? 50.770 10.312 -12.194 1.00 27.38 86 ALA A CA 1
ATOM 608 C C . ALA A 1 86 ? 49.968 10.576 -10.908 1.00 27.38 86 ALA A C 1
ATOM 610 O O . ALA A 1 86 ? 50.541 10.695 -9.828 1.00 27.38 86 ALA A O 1
ATOM 611 N N . GLY A 1 87 ? 48.637 10.591 -11.016 1.00 22.91 87 GLY A N 1
ATOM 612 C CA . GLY A 1 87 ? 47.719 10.690 -9.881 1.00 22.91 87 GLY A CA 1
ATOM 613 C C . GLY A 1 87 ? 46.331 10.181 -10.262 1.00 22.91 87 GLY A C 1
ATOM 614 O O . GLY A 1 87 ? 45.646 10.793 -11.076 1.00 22.91 87 GLY A O 1
ATOM 615 N N . SER A 1 88 ? 45.921 9.039 -9.706 1.00 30.36 88 SER A N 1
ATOM 616 C CA . SER A 1 88 ? 44.621 8.430 -10.008 1.00 30.36 88 SER A CA 1
ATOM 617 C C . SER A 1 88 ? 43.504 9.111 -9.216 1.00 30.36 88 SER A C 1
ATOM 619 O O . SER A 1 88 ? 43.353 8.856 -8.023 1.00 30.36 88 SER A O 1
ATOM 621 N N . LEU A 1 89 ? 42.688 9.922 -9.891 1.00 24.84 89 LEU A N 1
ATOM 622 C CA . LEU A 1 89 ? 41.454 10.500 -9.352 1.00 24.84 89 LEU A CA 1
ATOM 623 C C . LEU A 1 89 ? 40.238 10.037 -10.176 1.00 24.84 89 LEU A C 1
ATOM 625 O O . LEU A 1 89 ? 40.351 9.892 -11.396 1.00 24.84 89 LEU A O 1
ATOM 629 N N . PRO A 1 90 ? 39.075 9.791 -9.544 1.00 28.31 90 PRO A N 1
ATOM 630 C CA . PRO A 1 90 ? 37.868 9.388 -10.256 1.00 28.31 90 PRO A CA 1
ATOM 631 C C . PRO A 1 90 ? 37.332 10.547 -11.106 1.00 28.31 90 PRO A C 1
ATOM 633 O O . PRO A 1 90 ? 37.221 11.677 -10.633 1.00 28.31 90 PRO A O 1
ATOM 636 N N . ALA A 1 91 ? 36.977 10.263 -12.360 1.00 28.33 91 ALA A N 1
ATOM 637 C CA . ALA A 1 91 ? 36.477 11.272 -13.289 1.00 28.33 91 ALA A CA 1
ATOM 638 C C . ALA A 1 91 ? 35.109 11.822 -12.839 1.00 28.33 91 ALA A C 1
ATOM 640 O O . ALA A 1 91 ? 34.089 11.136 -12.930 1.00 28.33 91 ALA A O 1
ATOM 641 N N . ALA A 1 92 ? 35.099 13.068 -12.364 1.00 31.27 92 ALA A N 1
ATOM 642 C CA . ALA A 1 92 ? 33.880 13.815 -12.077 1.00 31.27 92 ALA A CA 1
ATOM 643 C C . ALA A 1 92 ? 33.151 14.215 -13.375 1.00 31.27 92 ALA A C 1
ATOM 645 O O . ALA A 1 92 ? 33.758 14.325 -14.441 1.00 31.27 92 ALA A O 1
ATOM 646 N N . ALA A 1 93 ? 31.840 14.442 -13.284 1.00 38.34 93 ALA A N 1
ATOM 647 C CA . ALA A 1 93 ? 31.030 14.832 -14.432 1.00 38.34 93 ALA A CA 1
ATOM 648 C C . ALA A 1 93 ? 31.264 16.302 -14.830 1.00 38.34 93 ALA A C 1
ATOM 650 O O . ALA A 1 93 ? 31.134 17.201 -14.001 1.00 38.34 93 ALA A O 1
ATOM 651 N N . GLY A 1 94 ? 31.530 16.532 -16.117 1.00 26.00 94 GLY A N 1
ATOM 652 C CA . GLY A 1 94 ? 31.380 17.820 -16.800 1.00 26.00 94 GLY A CA 1
ATOM 653 C C . GLY A 1 94 ? 30.320 17.683 -17.897 1.00 26.00 94 GLY A C 1
ATOM 654 O O . GLY A 1 94 ? 30.197 16.614 -18.495 1.00 26.00 94 GLY A O 1
ATOM 655 N N . GLY A 1 95 ? 29.508 18.718 -18.115 1.00 30.27 95 GLY A N 1
ATOM 656 C CA . GLY A 1 95 ? 28.350 18.645 -19.013 1.00 30.27 95 GLY A CA 1
ATOM 657 C C . GLY A 1 95 ? 28.672 18.910 -20.487 1.00 30.27 95 GLY A C 1
ATOM 658 O O . GLY A 1 95 ? 29.553 19.706 -20.782 1.00 30.27 95 GLY A O 1
ATOM 659 N N . HIS A 1 96 ? 27.927 18.246 -21.378 1.00 34.88 96 HIS A N 1
ATOM 660 C CA . HIS A 1 96 ? 27.477 18.655 -22.724 1.00 34.88 96 HIS A CA 1
ATOM 661 C C . HIS A 1 96 ? 26.641 17.495 -23.317 1.00 34.88 96 HIS A C 1
ATOM 663 O O . HIS A 1 96 ? 26.783 16.355 -22.862 1.00 34.88 96 HIS A O 1
ATOM 669 N N . ASP A 1 97 ? 25.771 17.743 -24.308 1.00 43.94 97 ASP A N 1
ATOM 670 C CA . ASP A 1 97 ? 25.080 16.667 -25.043 1.00 43.94 97 ASP A CA 1
ATOM 671 C C . ASP A 1 97 ? 26.106 15.701 -25.658 1.00 43.94 97 ASP A C 1
ATOM 673 O O . ASP A 1 97 ? 27.057 16.122 -26.322 1.00 43.94 97 ASP A O 1
ATOM 677 N N . GLY A 1 98 ? 25.947 14.394 -25.437 1.00 70.44 98 GLY A N 1
ATOM 678 C CA . GLY A 1 98 ? 27.046 13.466 -25.692 1.00 70.44 98 GLY A CA 1
ATOM 679 C C . GLY A 1 98 ? 26.707 11.981 -25.662 1.00 70.44 98 GLY A C 1
ATOM 680 O O . GLY A 1 98 ? 25.563 11.550 -25.542 1.00 70.44 98 GLY A O 1
ATOM 681 N N . TYR A 1 99 ? 27.750 11.171 -25.813 1.00 80.88 99 TYR A N 1
ATOM 682 C CA . TYR A 1 99 ? 27.692 9.712 -25.727 1.00 80.88 99 TYR A CA 1
ATOM 683 C C . TYR A 1 99 ? 27.398 9.255 -24.288 1.00 80.88 99 TYR A C 1
ATOM 685 O O . TYR A 1 99 ? 27.862 9.875 -23.334 1.00 80.88 99 TYR A O 1
ATOM 693 N N . SER A 1 100 ? 26.717 8.117 -24.112 1.00 86.69 100 SER A N 1
ATOM 694 C CA . SER A 1 100 ? 26.493 7.510 -22.787 1.00 86.69 100 SER A CA 1
ATOM 695 C C . SER A 1 100 ? 27.135 6.113 -22.665 1.00 86.69 100 SER A C 1
ATOM 697 O O . SER A 1 100 ? 26.479 5.103 -22.937 1.00 86.69 100 SER A O 1
ATOM 699 N N . PRO A 1 101 ? 28.414 6.001 -22.240 1.00 86.44 101 PRO A N 1
ATOM 700 C CA . PRO A 1 101 ? 29.144 4.725 -22.196 1.00 86.44 101 PRO A CA 1
ATOM 701 C C . PRO A 1 101 ? 28.607 3.688 -21.196 1.00 86.44 101 PRO A C 1
ATOM 703 O O . PRO A 1 101 ? 28.940 2.506 -21.292 1.00 86.44 101 PRO A O 1
ATOM 706 N N . THR A 1 102 ? 27.811 4.092 -20.203 1.00 88.19 102 THR A N 1
ATOM 707 C CA . THR A 1 102 ? 27.148 3.169 -19.262 1.00 88.19 102 THR A CA 1
ATOM 708 C C . THR A 1 102 ? 25.887 2.574 -19.883 1.00 88.19 102 THR A C 1
ATOM 710 O O . THR A 1 102 ? 25.769 1.352 -19.973 1.00 88.19 102 THR A O 1
ATOM 713 N N . ALA A 1 103 ? 24.994 3.416 -20.411 1.00 91.44 103 ALA A N 1
ATOM 714 C CA . ALA A 1 103 ? 23.806 2.973 -21.137 1.00 91.44 103 ALA A CA 1
ATOM 715 C C . ALA A 1 103 ? 24.154 2.150 -22.390 1.00 91.44 103 ALA A C 1
ATOM 717 O O . ALA A 1 103 ? 23.489 1.157 -22.679 1.00 91.44 103 ALA A O 1
ATOM 718 N N . MET A 1 104 ? 25.226 2.515 -23.103 1.00 92.94 104 MET A N 1
ATOM 719 C CA . MET A 1 104 ? 25.721 1.771 -24.262 1.00 92.94 104 MET A CA 1
ATOM 720 C C . MET A 1 104 ? 26.162 0.351 -23.898 1.00 92.94 104 MET A C 1
ATOM 722 O O . MET A 1 104 ? 25.742 -0.591 -24.562 1.00 92.94 104 MET A O 1
ATOM 726 N N . ARG A 1 105 ? 26.950 0.171 -22.826 1.00 91.94 105 ARG A N 1
ATOM 727 C CA . ARG A 1 105 ? 27.370 -1.166 -22.366 1.00 91.94 105 ARG A CA 1
ATOM 728 C C . ARG A 1 105 ? 26.178 -2.034 -21.961 1.00 91.94 105 ARG A C 1
ATOM 730 O O . ARG A 1 105 ? 26.134 -3.200 -22.339 1.00 91.94 105 ARG A O 1
ATOM 737 N N . MET A 1 106 ? 25.181 -1.456 -21.287 1.00 94.12 106 MET A N 1
ATOM 738 C CA . MET A 1 106 ? 23.922 -2.144 -20.975 1.00 94.12 106 MET A CA 1
ATOM 739 C C . MET A 1 106 ? 23.176 -2.571 -22.254 1.00 94.12 106 MET A C 1
ATOM 741 O O . MET A 1 106 ? 22.836 -3.744 -22.400 1.00 94.12 106 MET A O 1
ATOM 745 N N . MET A 1 107 ? 22.959 -1.654 -23.205 1.00 94.50 107 MET A N 1
ATOM 746 C CA . MET A 1 107 ? 22.298 -1.956 -24.485 1.00 94.50 107 MET A CA 1
ATOM 747 C C . MET A 1 107 ? 23.058 -3.010 -25.299 1.00 94.50 107 MET A C 1
ATOM 749 O O . MET A 1 107 ? 22.448 -3.892 -25.902 1.00 94.50 107 MET A O 1
ATOM 753 N N . GLU A 1 108 ? 24.390 -2.956 -25.304 1.00 93.19 108 GLU A N 1
ATOM 754 C CA . GLU A 1 108 ? 25.225 -3.920 -26.012 1.00 93.19 108 GLU A CA 1
ATOM 755 C C . GLU A 1 108 ? 25.177 -5.310 -25.361 1.00 93.19 108 GLU A C 1
ATOM 757 O O . GLU A 1 108 ? 25.018 -6.302 -26.075 1.00 93.19 108 GLU A O 1
ATOM 762 N N . ALA A 1 109 ? 25.246 -5.392 -24.028 1.00 92.31 109 ALA A N 1
ATOM 763 C CA . ALA A 1 109 ? 25.087 -6.642 -23.287 1.00 92.31 109 ALA A CA 1
ATOM 764 C C . ALA A 1 109 ? 23.721 -7.285 -23.575 1.00 92.31 109 ALA A C 1
ATOM 766 O O . ALA A 1 109 ? 23.666 -8.441 -23.998 1.00 92.31 109 ALA A O 1
ATOM 767 N N . LEU A 1 110 ? 22.631 -6.514 -23.465 1.00 93.06 110 LEU A N 1
ATOM 768 C CA . LEU A 1 110 ? 21.278 -6.996 -23.754 1.00 93.06 110 LEU A CA 1
ATOM 769 C C . LEU A 1 110 ? 21.110 -7.425 -25.226 1.00 93.06 110 LEU A C 1
ATOM 771 O O . LEU A 1 110 ? 20.438 -8.417 -25.516 1.00 93.06 110 LEU A O 1
ATOM 775 N N . ARG A 1 111 ? 21.764 -6.730 -26.169 1.00 91.25 111 ARG A N 1
ATOM 776 C CA . ARG A 1 111 ? 21.784 -7.108 -27.592 1.00 91.25 111 ARG A CA 1
ATOM 777 C C . ARG A 1 111 ? 22.583 -8.393 -27.849 1.00 91.25 111 ARG A C 1
ATOM 779 O O . ARG A 1 111 ? 22.201 -9.138 -28.753 1.00 91.25 111 ARG A O 1
ATOM 786 N N . ARG A 1 112 ? 23.646 -8.674 -27.082 1.00 91.06 112 ARG A N 1
ATOM 787 C CA . ARG A 1 112 ? 24.513 -9.863 -27.238 1.00 91.06 112 ARG A CA 1
ATOM 788 C C . ARG A 1 112 ? 23.912 -11.173 -26.722 1.00 91.06 112 ARG A C 1
ATOM 790 O O . ARG A 1 112 ? 24.270 -12.213 -27.264 1.00 91.06 112 ARG A O 1
ATOM 797 N N . MET A 1 113 ? 23.017 -11.153 -25.729 1.00 89.31 113 MET A N 1
ATOM 798 C CA . MET A 1 113 ? 22.378 -12.377 -25.203 1.00 89.31 113 MET A CA 1
ATOM 799 C C . MET A 1 113 ? 21.744 -13.208 -26.332 1.00 89.31 113 MET A C 1
ATOM 801 O O . MET A 1 113 ? 21.065 -12.642 -27.186 1.00 89.31 113 MET A O 1
ATOM 805 N N . SER A 1 114 ? 21.915 -14.530 -26.357 1.00 82.75 114 SER A N 1
ATOM 806 C CA . SER A 1 114 ? 21.323 -15.385 -27.403 1.00 82.75 114 SER A CA 1
ATOM 807 C C . SER A 1 114 ? 19.815 -15.579 -27.216 1.00 82.75 114 SER A C 1
ATOM 809 O O . SER A 1 114 ? 19.049 -15.420 -28.164 1.00 82.75 114 SER A O 1
ATOM 811 N N . VAL A 1 115 ? 19.396 -15.868 -25.984 1.00 87.44 115 VAL A N 1
ATOM 812 C CA . VAL A 1 115 ? 18.009 -16.117 -25.565 1.00 87.44 115 VAL A CA 1
ATOM 813 C C . VAL A 1 115 ? 17.657 -15.150 -24.428 1.00 87.44 115 VAL A C 1
ATOM 815 O O . VAL A 1 115 ? 18.535 -14.744 -23.667 1.00 87.44 115 VAL A O 1
ATOM 818 N N . LEU A 1 116 ? 16.387 -14.743 -24.333 1.00 90.81 116 LEU A N 1
ATOM 819 C CA . LEU A 1 116 ? 15.882 -13.973 -23.193 1.00 90.81 116 LEU A CA 1
ATOM 820 C C . LEU A 1 116 ? 15.376 -14.925 -22.102 1.00 90.81 116 LEU A C 1
ATOM 822 O O . LEU A 1 116 ? 14.638 -15.846 -22.454 1.00 90.81 116 LEU A O 1
ATOM 826 N N . PRO A 1 117 ? 15.696 -14.685 -20.818 1.00 93.81 117 PRO A N 1
ATOM 827 C CA . PRO A 1 117 ? 15.161 -15.493 -19.732 1.00 93.81 117 PRO A CA 1
ATOM 828 C C . PRO A 1 117 ? 13.630 -15.424 -19.659 1.00 93.81 117 PRO A C 1
ATOM 830 O O . PRO A 1 117 ? 13.019 -14.368 -19.881 1.00 93.81 117 PRO A O 1
ATOM 833 N N . GLY A 1 118 ? 13.028 -16.571 -19.359 1.00 93.06 118 GLY A N 1
ATOM 834 C CA . GLY A 1 118 ? 11.605 -16.726 -19.084 1.00 93.06 118 GLY A CA 1
ATOM 835 C C . GLY A 1 118 ? 11.239 -16.337 -17.647 1.00 93.06 118 GLY A C 1
ATOM 836 O O . GLY A 1 118 ? 12.105 -15.939 -16.867 1.00 93.06 118 GLY A O 1
ATOM 837 N N . PRO A 1 119 ? 9.952 -16.431 -17.277 1.00 95.00 119 PRO A N 1
ATOM 838 C CA . PRO A 1 119 ? 9.518 -16.293 -15.891 1.00 95.00 119 PRO A CA 1
ATOM 839 C C . PRO A 1 119 ? 10.284 -17.200 -14.922 1.00 95.00 119 PRO A C 1
ATOM 841 O O . PRO A 1 119 ? 10.652 -18.320 -15.269 1.00 95.00 119 PRO A O 1
ATOM 844 N N . GLY A 1 120 ? 10.545 -16.703 -13.713 1.00 94.88 120 GLY A N 1
ATOM 845 C CA . GLY A 1 120 ? 11.306 -17.432 -12.693 1.00 94.88 120 GLY A CA 1
ATOM 846 C C . GLY A 1 120 ? 12.829 -17.387 -12.874 1.00 94.88 120 GLY A C 1
ATOM 847 O O . GLY A 1 120 ? 13.558 -17.748 -11.950 1.00 94.88 120 GLY A O 1
ATOM 848 N N . GLU A 1 121 ? 13.325 -16.922 -14.024 1.00 96.25 121 GLU A N 1
ATOM 849 C CA . GLU A 1 121 ? 14.754 -16.815 -14.330 1.00 96.25 121 GLU A CA 1
ATOM 850 C C . GLU A 1 121 ? 15.307 -15.393 -14.091 1.00 96.25 121 GLU A C 1
ATOM 852 O O . GLU A 1 121 ? 14.592 -14.456 -13.726 1.00 96.25 121 GLU A O 1
ATOM 857 N N . VAL A 1 122 ? 16.620 -15.218 -14.289 1.00 96.19 122 VAL A N 1
ATOM 858 C CA . VAL A 1 122 ? 17.336 -13.958 -14.032 1.00 96.19 122 VAL A CA 1
ATOM 859 C C . VAL A 1 122 ? 17.918 -13.377 -15.320 1.00 96.19 122 VAL A C 1
ATOM 861 O O . VAL A 1 122 ? 18.811 -13.956 -15.939 1.00 96.19 122 VAL A O 1
ATOM 864 N N . LEU A 1 123 ? 17.469 -12.174 -15.677 1.00 95.00 123 LEU A N 1
ATOM 865 C CA . LEU A 1 123 ? 18.090 -11.312 -16.678 1.00 95.00 123 LEU A CA 1
ATOM 866 C C . LEU A 1 123 ? 19.386 -10.721 -16.114 1.00 95.00 123 LEU A C 1
ATOM 868 O O . LEU A 1 123 ? 19.337 -9.892 -15.207 1.00 95.00 123 LEU A O 1
ATOM 872 N N . LYS A 1 124 ? 20.535 -11.114 -16.671 1.00 92.25 124 LYS A N 1
ATOM 873 C CA . LYS A 1 124 ? 21.846 -10.553 -16.313 1.00 92.25 124 LYS A CA 1
ATOM 874 C C . LYS A 1 124 ? 22.337 -9.530 -17.339 1.00 92.25 124 LYS A C 1
ATOM 876 O O . LYS A 1 124 ? 22.188 -9.720 -18.544 1.00 92.25 124 LYS A O 1
ATOM 881 N N . ALA A 1 125 ? 22.968 -8.471 -16.849 1.00 87.38 125 ALA A N 1
ATOM 882 C CA . ALA A 1 125 ? 23.685 -7.446 -17.601 1.00 87.38 125 ALA A CA 1
ATOM 883 C C . ALA A 1 125 ? 25.035 -7.160 -16.911 1.00 87.38 125 ALA A C 1
ATOM 885 O O . ALA A 1 125 ? 25.316 -7.698 -15.849 1.00 87.38 125 ALA A O 1
ATOM 886 N N . THR A 1 126 ? 25.893 -6.310 -17.487 1.00 83.44 126 THR A N 1
ATOM 887 C CA . THR A 1 126 ? 27.126 -5.873 -16.790 1.00 83.44 126 THR A CA 1
ATOM 888 C C . THR A 1 126 ? 26.839 -4.900 -15.647 1.00 83.44 126 THR A C 1
ATOM 890 O O . THR A 1 126 ? 27.592 -4.836 -14.685 1.00 83.44 126 THR A O 1
ATOM 893 N N . SER A 1 127 ? 25.784 -4.101 -15.810 1.00 89.06 127 SER A N 1
ATOM 894 C CA . SER A 1 127 ? 25.114 -3.286 -14.796 1.00 89.06 127 SER A CA 1
ATOM 895 C C . SER A 1 127 ? 23.857 -2.681 -15.426 1.00 89.06 127 SER A C 1
ATOM 897 O O . SER A 1 127 ? 23.780 -2.509 -16.651 1.00 89.06 127 SER A O 1
ATOM 899 N N . PHE A 1 128 ? 22.861 -2.353 -14.611 1.00 90.81 128 PHE A N 1
ATOM 900 C CA . PHE A 1 128 ? 21.630 -1.723 -15.072 1.00 90.81 128 PHE A CA 1
ATOM 901 C C . PHE A 1 128 ? 21.730 -0.197 -15.008 1.00 90.81 128 PHE A C 1
ATOM 903 O O . PHE A 1 128 ? 21.929 0.384 -13.953 1.00 90.81 128 PHE A O 1
ATOM 910 N N . HIS A 1 129 ? 21.568 0.494 -16.140 1.00 88.88 129 HIS A N 1
ATOM 911 C CA . HIS A 1 129 ? 21.969 1.904 -16.268 1.00 88.88 129 HIS A CA 1
ATOM 912 C C . HIS A 1 129 ? 21.351 2.867 -15.228 1.00 88.88 129 HIS A C 1
ATOM 914 O O . HIS A 1 129 ? 22.076 3.668 -14.645 1.00 88.88 129 HIS A O 1
ATOM 920 N N . LEU A 1 130 ? 20.038 2.773 -14.980 1.00 87.56 130 LEU A N 1
ATOM 921 C CA . LEU A 1 130 ? 19.322 3.573 -13.967 1.00 87.56 130 LEU A CA 1
ATOM 922 C C . LEU A 1 130 ? 19.464 3.037 -12.519 1.00 87.56 130 LEU A C 1
ATOM 924 O O . LEU A 1 130 ? 19.027 3.701 -11.586 1.00 87.56 130 LEU A O 1
ATOM 928 N N . HIS A 1 131 ? 20.053 1.849 -12.337 1.00 89.50 131 HIS A N 1
ATOM 929 C CA . HIS A 1 131 ? 20.208 1.126 -11.066 1.00 89.50 131 HIS A CA 1
ATOM 930 C C . HIS A 1 131 ? 21.608 0.463 -11.031 1.00 89.50 131 HIS A C 1
ATOM 932 O O . HIS A 1 131 ? 21.712 -0.764 -11.108 1.00 89.50 131 HIS A O 1
ATOM 938 N N . PRO A 1 132 ? 22.699 1.257 -11.025 1.00 87.00 132 PRO A N 1
ATOM 939 C CA . PRO A 1 132 ? 24.041 0.796 -11.403 1.00 87.00 132 PRO A CA 1
ATOM 940 C C . PRO A 1 132 ? 24.647 -0.248 -10.459 1.00 87.00 132 PRO A C 1
ATOM 942 O O . PRO A 1 132 ? 25.520 -0.999 -10.887 1.00 87.00 132 PRO A O 1
ATOM 945 N N . ASP A 1 133 ? 24.161 -0.317 -9.219 1.00 87.69 133 ASP A N 1
ATOM 946 C CA . ASP A 1 133 ? 24.597 -1.257 -8.178 1.00 87.69 133 ASP A CA 1
ATOM 947 C C . ASP A 1 133 ? 24.087 -2.697 -8.402 1.00 87.69 133 ASP A C 1
ATOM 949 O O . ASP A 1 133 ? 24.385 -3.592 -7.614 1.00 87.69 133 ASP A O 1
ATOM 953 N N . PHE A 1 134 ? 23.309 -2.927 -9.468 1.00 90.12 134 PHE A N 1
ATOM 954 C CA . PHE A 1 134 ? 22.684 -4.208 -9.793 1.00 90.12 134 PHE A CA 1
ATOM 955 C C . PHE A 1 134 ? 23.089 -4.694 -11.192 1.00 90.12 134 PHE A C 1
ATOM 957 O O . PHE A 1 134 ? 22.995 -3.963 -12.183 1.00 90.12 134 PHE A O 1
ATOM 964 N N . ASP A 1 135 ? 23.473 -5.967 -11.282 1.00 91.69 135 ASP A N 1
ATOM 965 C CA . ASP A 1 135 ? 23.790 -6.702 -12.513 1.00 91.69 135 ASP A CA 1
ATOM 966 C C . ASP A 1 135 ? 22.676 -7.689 -12.926 1.00 91.69 135 ASP A C 1
ATOM 968 O O . ASP A 1 135 ? 22.645 -8.157 -14.065 1.00 91.69 135 ASP A O 1
ATOM 972 N N . ALA A 1 136 ? 21.743 -7.989 -12.016 1.00 94.06 136 ALA A N 1
ATOM 973 C CA . ALA A 1 136 ? 20.763 -9.063 -12.138 1.00 94.06 136 ALA A CA 1
ATOM 974 C C . ALA A 1 136 ? 19.320 -8.610 -11.818 1.00 94.06 136 ALA A C 1
ATOM 976 O O . ALA A 1 136 ? 19.064 -7.952 -10.812 1.00 94.06 136 ALA A O 1
ATOM 977 N N . LEU A 1 137 ? 18.369 -8.979 -12.685 1.00 95.94 137 LEU A N 1
ATOM 978 C CA . LEU A 1 137 ? 16.933 -8.701 -12.563 1.00 95.94 137 LEU A CA 1
ATOM 979 C C . LEU A 1 137 ? 16.134 -10.004 -12.663 1.00 95.94 137 LEU A C 1
ATOM 981 O O . LEU A 1 137 ? 16.236 -10.725 -13.653 1.00 95.94 137 LEU A O 1
ATOM 985 N N . PHE A 1 138 ? 15.280 -10.273 -11.680 1.00 97.31 138 PHE A N 1
ATOM 986 C CA . PHE A 1 138 ? 14.319 -11.371 -11.733 1.00 97.31 138 PHE A CA 1
ATOM 987 C C . PHE A 1 138 ? 13.224 -11.113 -12.780 1.00 97.31 138 PHE A C 1
ATOM 989 O O . PHE A 1 138 ? 12.606 -10.044 -12.803 1.00 97.31 138 PHE A O 1
ATOM 996 N N . VAL A 1 139 ? 12.958 -12.099 -13.636 1.00 97.25 139 VAL A N 1
ATOM 997 C CA . VAL A 1 139 ? 11.885 -12.039 -14.632 1.00 97.25 139 VAL A CA 1
ATOM 998 C C . VAL A 1 139 ? 10.586 -12.542 -14.003 1.00 97.25 139 VAL A C 1
ATOM 1000 O O . VAL A 1 139 ? 10.390 -13.737 -13.795 1.00 97.25 139 VAL A O 1
ATOM 1003 N N . ARG A 1 140 ? 9.683 -11.603 -13.713 1.00 96.56 140 ARG A N 1
ATOM 1004 C CA . ARG A 1 140 ? 8.365 -11.881 -13.129 1.00 96.56 140 ARG A CA 1
ATOM 1005 C C . ARG A 1 140 ? 7.427 -12.625 -14.079 1.00 96.56 140 ARG A C 1
ATOM 1007 O O . ARG A 1 140 ? 7.420 -12.355 -15.281 1.00 96.56 140 ARG A O 1
ATOM 1014 N N . GLU A 1 141 ? 6.518 -13.417 -13.514 1.00 93.81 141 GLU A N 1
ATOM 1015 C CA . GLU A 1 141 ? 5.431 -14.101 -14.244 1.00 93.81 141 GLU A CA 1
ATOM 1016 C C . GLU A 1 141 ? 4.533 -13.125 -15.018 1.00 93.81 141 GLU A C 1
ATOM 1018 O O . GLU A 1 141 ? 4.055 -13.405 -16.120 1.00 93.81 141 GLU A O 1
ATOM 1023 N N . CYS A 1 142 ? 4.335 -11.915 -14.488 1.00 94.56 142 CYS A N 1
ATOM 1024 C CA . CYS A 1 142 ? 3.541 -10.904 -15.174 1.00 94.56 142 CYS A CA 1
ATOM 1025 C C . CYS A 1 142 ? 4.267 -10.247 -16.365 1.00 94.56 142 CYS A C 1
ATOM 1027 O O . CYS A 1 142 ? 3.593 -9.671 -17.219 1.00 94.56 142 CYS A O 1
ATOM 1029 N N . TYR A 1 143 ? 5.604 -10.295 -16.455 1.00 95.88 143 TYR A N 1
ATOM 1030 C CA . TYR A 1 143 ? 6.368 -9.516 -17.443 1.00 95.88 143 TYR A CA 1
ATOM 1031 C C . TYR A 1 143 ? 6.092 -9.896 -18.913 1.00 95.88 143 TYR A C 1
ATOM 1033 O O . TYR A 1 143 ? 5.879 -8.968 -19.701 1.00 95.88 143 TYR A O 1
ATOM 1041 N N . PRO A 1 144 ? 6.023 -11.181 -19.331 1.00 94.50 144 PRO A N 1
ATOM 1042 C CA . PRO A 1 144 ? 5.704 -11.525 -20.719 1.00 94.50 144 PRO A CA 1
ATOM 1043 C C . PRO A 1 144 ? 4.312 -11.030 -21.131 1.00 94.50 144 PRO A C 1
ATOM 1045 O O . PRO A 1 144 ? 4.185 -10.270 -22.091 1.00 94.50 144 PRO A O 1
ATOM 1048 N N . ARG A 1 145 ? 3.289 -11.356 -20.327 1.00 93.56 145 ARG A N 1
ATOM 1049 C CA . ARG A 1 145 ? 1.886 -10.971 -20.561 1.00 93.56 145 ARG A CA 1
ATOM 1050 C C . ARG A 1 145 ? 1.692 -9.452 -20.566 1.00 93.56 145 ARG A C 1
ATOM 1052 O O . ARG A 1 145 ? 0.914 -8.926 -21.361 1.00 93.56 145 ARG A O 1
ATOM 1059 N N . LEU A 1 146 ? 2.392 -8.733 -19.686 1.00 93.62 146 LEU A N 1
ATOM 1060 C CA . LEU A 1 146 ? 2.344 -7.272 -19.618 1.00 93.62 146 LEU A CA 1
ATOM 1061 C C . LEU A 1 146 ? 3.034 -6.635 -20.834 1.00 93.62 146 LEU A C 1
ATOM 1063 O O . LEU A 1 146 ? 2.521 -5.658 -21.373 1.00 93.62 146 LEU A O 1
ATOM 1067 N N . PHE A 1 147 ? 4.142 -7.208 -21.317 1.00 94.00 147 PHE A N 1
ATOM 1068 C CA . PHE A 1 147 ? 4.786 -6.772 -22.560 1.00 94.00 147 PHE A CA 1
ATOM 1069 C C . PHE A 1 147 ? 3.893 -7.036 -23.781 1.00 94.00 147 PHE A C 1
ATOM 1071 O O . PHE A 1 147 ? 3.723 -6.157 -24.623 1.00 94.00 147 PHE A O 1
ATOM 1078 N N . GLU A 1 148 ? 3.251 -8.204 -23.851 1.00 92.06 148 GLU A N 1
ATOM 1079 C CA . GLU A 1 148 ? 2.250 -8.528 -24.873 1.00 92.06 148 GLU A CA 1
ATOM 1080 C C . GLU A 1 148 ? 1.091 -7.521 -24.880 1.00 92.06 148 GLU A C 1
ATOM 1082 O O . GLU A 1 148 ? 0.752 -6.982 -25.935 1.00 92.06 148 GLU A O 1
ATOM 1087 N N . ALA A 1 149 ? 0.573 -7.126 -23.713 1.00 90.50 149 ALA A N 1
ATOM 1088 C CA . ALA A 1 149 ? -0.442 -6.076 -23.606 1.00 90.50 149 ALA A CA 1
ATOM 1089 C C . ALA A 1 149 ? 0.001 -4.694 -24.153 1.00 90.50 149 ALA A C 1
ATOM 1091 O O . ALA A 1 149 ? -0.867 -3.899 -24.526 1.00 90.50 149 ALA A O 1
ATOM 1092 N N . LEU A 1 150 ? 1.313 -4.418 -24.243 1.00 90.31 150 LEU A N 1
ATOM 1093 C CA . LEU A 1 150 ? 1.885 -3.210 -24.863 1.00 90.31 150 LEU A CA 1
ATOM 1094 C C . LEU A 1 150 ? 2.103 -3.332 -26.384 1.00 90.31 150 LEU A C 1
ATOM 1096 O O . LEU A 1 150 ? 2.146 -2.303 -27.064 1.00 90.31 150 LEU A O 1
ATOM 1100 N N . VAL A 1 151 ? 2.261 -4.546 -26.936 1.00 87.50 151 VAL A N 1
ATOM 1101 C CA . VAL A 1 151 ? 2.552 -4.766 -28.374 1.00 87.50 151 VAL A CA 1
ATOM 1102 C C . VAL A 1 151 ? 1.362 -5.264 -29.194 1.00 87.50 151 VAL A C 1
ATOM 1104 O O . VAL A 1 151 ? 1.265 -4.921 -30.369 1.00 87.50 151 VAL A O 1
ATOM 1107 N N . CYS A 1 152 ? 0.424 -6.013 -28.606 1.00 76.25 152 CYS A N 1
ATOM 1108 C CA . CYS A 1 152 ? -0.650 -6.715 -29.326 1.00 76.25 152 CYS A CA 1
ATOM 1109 C C . CYS A 1 152 ? -1.685 -5.814 -30.027 1.00 76.25 152 CYS A C 1
ATOM 1111 O O . CYS A 1 152 ? -2.640 -6.333 -30.606 1.00 76.25 152 CYS A O 1
ATOM 1113 N N . LYS A 1 153 ? -1.549 -4.480 -29.980 1.00 70.12 153 LYS A N 1
ATOM 1114 C CA . LYS A 1 153 ? -2.450 -3.546 -30.671 1.00 70.12 153 LYS A CA 1
ATOM 1115 C C . LYS A 1 153 ? -1.696 -2.426 -31.407 1.00 70.12 153 LYS A C 1
ATOM 1117 O O . LYS A 1 153 ? -0.754 -1.848 -30.848 1.00 70.12 153 LYS A O 1
ATOM 1122 N N . PRO A 1 154 ? -2.136 -2.047 -32.626 1.00 66.12 154 PRO A N 1
ATOM 1123 C CA . PRO A 1 154 ? -1.634 -0.855 -33.312 1.00 66.12 154 PRO A CA 1
ATOM 1124 C C . PRO A 1 154 ? -2.109 0.437 -32.624 1.00 66.12 154 PRO A C 1
ATOM 1126 O O . PRO A 1 154 ? -1.391 1.431 -32.624 1.00 66.12 154 PRO A O 1
ATOM 1129 N N . VAL A 1 155 ? -3.291 0.401 -31.994 1.00 64.38 155 VAL A N 1
ATOM 1130 C CA . VAL A 1 155 ? -3.913 1.510 -31.256 1.00 64.38 155 VAL A CA 1
ATOM 1131 C C . VAL A 1 155 ? -4.444 0.976 -29.911 1.00 64.38 155 VAL A C 1
ATOM 1133 O O . VAL A 1 155 ? -5.097 -0.071 -29.906 1.00 64.38 155 VAL A O 1
ATOM 1136 N N . PRO A 1 156 ? -4.209 1.659 -28.773 1.00 70.06 156 PRO A N 1
ATOM 1137 C CA . PRO A 1 156 ? -3.519 2.943 -28.645 1.00 70.06 156 PRO A CA 1
ATOM 1138 C C . PRO A 1 156 ? -1.998 2.844 -28.830 1.00 70.06 156 PRO A C 1
ATOM 1140 O O . PRO A 1 156 ? -1.408 1.766 -28.761 1.00 70.06 156 PRO A O 1
ATOM 1143 N N . ARG A 1 157 ? -1.379 4.007 -29.060 1.00 85.00 157 ARG A N 1
ATOM 1144 C CA . ARG A 1 157 ? 0.081 4.221 -29.039 1.00 85.00 157 ARG A CA 1
ATOM 1145 C C . ARG A 1 157 ? 0.583 4.670 -27.657 1.00 85.00 157 ARG A C 1
ATOM 1147 O O . ARG A 1 157 ? 1.785 4.745 -27.446 1.00 85.00 157 ARG A O 1
ATOM 1154 N N . LEU A 1 158 ? -0.338 4.988 -26.744 1.00 93.31 158 LEU A N 1
ATOM 1155 C CA . LEU A 1 158 ? -0.079 5.542 -25.418 1.00 93.31 158 LEU A CA 1
ATOM 1156 C C . LEU A 1 158 ? -0.486 4.526 -24.345 1.00 93.31 158 LEU A C 1
ATOM 1158 O O . LEU A 1 158 ? -1.647 4.106 -24.299 1.00 93.31 158 LEU A O 1
ATOM 1162 N N . TYR A 1 159 ? 0.451 4.168 -23.471 1.00 95.12 159 TYR A N 1
ATOM 1163 C CA . TYR A 1 159 ? 0.250 3.221 -22.376 1.00 95.12 159 TYR A CA 1
ATOM 1164 C C . TYR A 1 159 ? 0.751 3.802 -21.055 1.00 95.12 159 TYR A C 1
ATOM 1166 O O . TYR A 1 159 ? 1.765 4.495 -21.016 1.00 95.12 159 TYR A O 1
ATOM 1174 N N . ILE A 1 160 ? 0.050 3.494 -19.967 1.00 95.12 160 ILE A N 1
ATOM 1175 C CA . ILE A 1 160 ? 0.466 3.837 -18.603 1.00 95.12 160 ILE A CA 1
ATOM 1176 C C . ILE A 1 160 ? 0.550 2.526 -17.828 1.00 95.12 160 ILE A C 1
ATOM 1178 O O . ILE A 1 160 ? -0.477 1.885 -17.635 1.00 95.12 160 ILE A O 1
ATOM 1182 N N . VAL A 1 161 ? 1.741 2.130 -17.388 1.00 95.38 161 VAL A N 1
ATOM 1183 C CA . VAL A 1 161 ? 1.947 0.986 -16.493 1.00 95.38 161 VAL A CA 1
ATOM 1184 C C . VAL A 1 161 ? 2.116 1.522 -15.077 1.00 95.38 161 VAL A C 1
ATOM 1186 O O . VAL A 1 161 ? 3.023 2.302 -14.790 1.00 95.38 161 VAL A O 1
ATOM 1189 N N . THR A 1 162 ? 1.226 1.110 -14.182 1.00 93.38 162 THR A N 1
ATOM 1190 C CA . THR A 1 162 ? 1.247 1.497 -12.769 1.00 93.38 162 THR A CA 1
ATOM 1191 C C . THR A 1 162 ? 0.925 0.300 -11.875 1.00 93.38 162 THR A C 1
ATOM 1193 O O . THR A 1 162 ? 0.767 -0.807 -12.372 1.00 93.38 162 THR A O 1
ATOM 1196 N N . GLY A 1 163 ? 0.873 0.469 -10.557 1.00 91.12 163 GLY A N 1
ATOM 1197 C CA . GLY A 1 163 ? 0.634 -0.620 -9.604 1.00 91.12 163 GLY A CA 1
ATOM 1198 C C . GLY A 1 163 ? 0.932 -0.186 -8.173 1.00 91.12 163 GLY A C 1
ATOM 1199 O O . GLY A 1 163 ? 1.221 0.986 -7.924 1.00 91.12 163 GLY A O 1
ATOM 1200 N N . THR A 1 164 ? 0.886 -1.119 -7.222 1.00 91.94 164 THR A N 1
ATOM 1201 C CA . THR A 1 164 ? 1.356 -0.860 -5.851 1.00 91.94 164 THR A CA 1
ATOM 1202 C C . THR A 1 164 ? 2.854 -0.493 -5.886 1.00 91.94 164 THR A C 1
ATOM 1204 O O . THR A 1 164 ? 3.637 -1.237 -6.485 1.00 91.94 164 THR A O 1
ATOM 1207 N N . PRO A 1 165 ? 3.302 0.633 -5.298 1.00 91.50 165 PRO A N 1
ATOM 1208 C CA . PRO A 1 165 ? 4.724 0.977 -5.229 1.00 91.50 165 PRO A CA 1
ATOM 1209 C C . PRO A 1 165 ? 5.575 -0.151 -4.625 1.00 91.50 165 PRO A C 1
ATOM 1211 O O . PRO A 1 165 ? 5.196 -0.747 -3.626 1.00 91.50 165 PRO A O 1
ATOM 1214 N N . GLY A 1 166 ? 6.736 -0.441 -5.224 1.00 91.50 166 GLY A N 1
ATOM 1215 C CA . GLY A 1 166 ? 7.620 -1.530 -4.774 1.00 91.50 166 GLY A CA 1
ATOM 1216 C C . GLY A 1 166 ? 7.361 -2.910 -5.402 1.00 91.50 166 GLY A C 1
ATOM 1217 O O . GLY A 1 166 ? 8.021 -3.868 -5.017 1.00 91.50 166 GLY A O 1
ATOM 1218 N N . THR A 1 167 ? 6.457 -3.021 -6.384 1.00 93.00 167 THR A N 1
ATOM 1219 C CA . THR A 1 167 ? 6.145 -4.278 -7.111 1.00 93.00 167 THR A CA 1
ATOM 1220 C C . THR A 1 167 ? 7.004 -4.555 -8.353 1.00 93.00 167 THR A C 1
ATOM 1222 O O . THR A 1 167 ? 6.885 -5.630 -8.939 1.00 93.00 167 THR A O 1
ATOM 1225 N N . GLY A 1 168 ? 7.887 -3.630 -8.750 1.00 93.00 168 GLY A N 1
ATOM 1226 C CA . GLY A 1 168 ? 8.796 -3.804 -9.897 1.00 93.00 168 GLY A CA 1
ATOM 1227 C C . GLY A 1 168 ? 8.436 -3.027 -11.172 1.00 93.00 168 GLY A C 1
ATOM 1228 O O . GLY A 1 168 ? 9.013 -3.312 -12.219 1.00 93.00 168 GLY A O 1
ATOM 1229 N N . VAL A 1 169 ? 7.526 -2.043 -11.102 1.00 93.88 169 VAL A N 1
ATOM 1230 C CA . VAL A 1 169 ? 7.084 -1.226 -12.258 1.00 93.88 169 VAL A CA 1
ATOM 1231 C C . VAL A 1 169 ? 8.252 -0.583 -13.021 1.00 93.88 169 VAL A C 1
ATOM 1233 O O . VAL A 1 169 ? 8.297 -0.699 -14.240 1.00 93.88 169 VAL A O 1
ATOM 1236 N N . SER A 1 170 ? 9.216 0.025 -12.323 1.00 93.88 170 SER A N 1
ATOM 1237 C CA . SER A 1 170 ? 10.424 0.608 -12.933 1.00 93.88 170 SER A CA 1
ATOM 1238 C C . SER A 1 170 ? 11.389 -0.457 -13.471 1.00 93.88 170 SER A C 1
ATOM 1240 O O . SER A 1 170 ? 11.909 -0.328 -14.573 1.00 93.88 170 SER A O 1
ATOM 1242 N N . TRP A 1 171 ? 11.571 -1.574 -12.758 1.00 95.25 171 TRP A N 1
ATOM 1243 C CA . TRP A 1 171 ? 12.437 -2.686 -13.187 1.00 95.25 171 TRP A CA 1
ATOM 1244 C C . TRP A 1 171 ? 11.993 -3.341 -14.505 1.00 95.25 171 TRP A C 1
ATOM 1246 O O . TRP A 1 171 ? 12.827 -3.794 -15.291 1.00 95.25 171 TRP A O 1
ATOM 1256 N N . PHE A 1 172 ? 10.692 -3.317 -14.803 1.00 96.62 172 PHE A N 1
ATOM 1257 C CA . PHE A 1 172 ? 10.140 -3.787 -16.074 1.00 96.62 172 PHE A CA 1
ATOM 1258 C C . PHE A 1 172 ? 10.685 -3.027 -17.302 1.00 96.62 172 PHE A C 1
ATOM 1260 O O . PHE A 1 172 ? 10.693 -3.597 -18.393 1.00 96.62 172 PHE A O 1
ATOM 1267 N N . PHE A 1 173 ? 11.235 -1.813 -17.137 1.00 96.25 173 PHE A N 1
ATOM 1268 C CA . PHE A 1 173 ? 11.975 -1.086 -18.181 1.00 96.25 173 PHE A CA 1
ATOM 1269 C C . PHE A 1 173 ? 13.024 -1.966 -18.877 1.00 96.25 173 PHE A C 1
ATOM 1271 O O . PHE A 1 173 ? 13.044 -2.055 -20.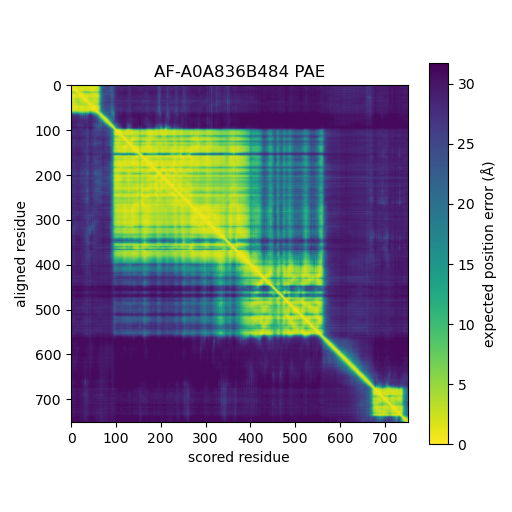105 1.00 96.25 173 PHE A O 1
ATOM 1278 N N . TYR A 1 174 ? 13.869 -2.661 -18.112 1.00 96.00 174 TYR A N 1
ATOM 1279 C CA . TYR A 1 174 ? 14.959 -3.456 -18.681 1.00 96.00 174 TYR A CA 1
ATOM 1280 C C . TYR A 1 174 ? 14.443 -4.689 -19.422 1.00 96.00 174 TYR A C 1
ATOM 1282 O O . TYR A 1 174 ? 14.968 -5.030 -20.482 1.00 96.00 174 TYR A O 1
ATOM 1290 N N . TYR A 1 175 ? 13.373 -5.313 -18.918 1.00 96.31 175 TYR A N 1
ATOM 1291 C CA . TYR A 1 175 ? 12.700 -6.411 -19.610 1.00 96.31 175 TYR A CA 1
ATOM 1292 C C . TYR A 1 175 ? 12.060 -5.941 -20.926 1.00 96.31 175 TYR A C 1
ATOM 1294 O O . TYR A 1 175 ? 12.226 -6.595 -21.957 1.00 96.31 175 TYR A O 1
ATOM 1302 N N . MET A 1 176 ? 11.391 -4.780 -20.926 1.00 96.06 176 MET A N 1
ATOM 1303 C CA . MET A 1 176 ? 10.866 -4.158 -22.145 1.00 96.06 176 MET A CA 1
ATOM 1304 C C . MET A 1 176 ? 11.981 -3.893 -23.161 1.00 96.06 176 MET A C 1
ATOM 1306 O O . MET A 1 176 ? 11.864 -4.310 -24.309 1.00 96.06 176 MET A O 1
ATOM 1310 N N . VAL A 1 177 ? 13.074 -3.242 -22.750 1.00 95.81 177 VAL A N 1
ATOM 1311 C CA . VAL A 1 177 ? 14.223 -2.949 -23.622 1.00 95.81 177 VAL A CA 1
ATOM 1312 C C . VAL A 1 177 ? 14.822 -4.238 -24.190 1.00 95.81 177 VAL A C 1
ATOM 1314 O O . VAL A 1 177 ? 15.030 -4.328 -25.399 1.00 95.81 177 VAL A O 1
ATOM 1317 N N . ALA A 1 178 ? 15.022 -5.268 -23.365 1.00 95.50 178 ALA A N 1
ATOM 1318 C CA . ALA A 1 178 ? 15.535 -6.560 -23.811 1.00 95.50 178 ALA A CA 1
ATOM 1319 C C . ALA A 1 178 ? 14.599 -7.240 -24.834 1.00 95.50 178 ALA A C 1
ATOM 1321 O O . ALA A 1 178 ? 15.063 -7.675 -25.890 1.00 95.50 178 ALA A O 1
ATOM 1322 N N . ARG A 1 179 ? 13.276 -7.260 -24.591 1.00 95.12 179 ARG A N 1
ATOM 1323 C CA . ARG A 1 179 ? 12.270 -7.756 -25.556 1.00 95.12 179 ARG A CA 1
ATOM 1324 C C . ARG A 1 179 ? 12.253 -6.937 -26.855 1.00 95.12 179 ARG A C 1
ATOM 1326 O O . ARG A 1 179 ? 12.108 -7.524 -27.923 1.00 95.12 179 ARG A O 1
ATOM 1333 N N . LEU A 1 180 ? 12.433 -5.613 -26.800 1.00 94.88 180 LEU A N 1
ATOM 1334 C CA . LEU A 1 180 ? 12.467 -4.740 -27.986 1.00 94.88 180 LEU A CA 1
ATOM 1335 C C . LEU A 1 180 ? 13.720 -4.958 -28.843 1.00 94.88 180 LEU A C 1
ATOM 1337 O O . LEU A 1 180 ? 13.608 -5.055 -30.065 1.00 94.88 180 LEU A O 1
ATOM 1341 N N . LEU A 1 181 ? 14.893 -5.103 -28.218 1.00 94.19 181 LEU A N 1
ATOM 1342 C CA . LEU A 1 181 ? 16.153 -5.431 -28.902 1.00 94.19 181 LEU A CA 1
ATOM 1343 C C . LEU A 1 181 ? 16.131 -6.814 -29.576 1.00 94.19 181 LEU A C 1
ATOM 1345 O O . LEU A 1 181 ? 16.927 -7.056 -30.483 1.00 94.19 181 LEU A O 1
ATOM 1349 N N . LYS A 1 182 ? 15.235 -7.709 -29.138 1.00 90.81 182 LYS A N 1
ATOM 1350 C CA . LYS A 1 182 ? 15.029 -9.064 -29.678 1.00 90.81 182 LYS A CA 1
ATOM 1351 C C . LYS A 1 182 ? 13.725 -9.232 -30.471 1.00 90.81 182 LYS A C 1
ATOM 1353 O O . LYS A 1 182 ? 13.361 -10.351 -30.823 1.00 90.81 182 LYS A O 1
ATOM 1358 N N . SER A 1 183 ? 13.030 -8.137 -30.775 1.00 88.38 183 SER A N 1
ATOM 1359 C CA . SER A 1 183 ? 11.871 -8.146 -31.670 1.00 88.38 183 SER A CA 1
ATOM 1360 C C . SER A 1 183 ? 12.272 -8.607 -33.077 1.00 88.38 183 SER A C 1
ATOM 1362 O O . SER A 1 183 ? 13.345 -8.259 -33.565 1.00 88.38 183 SER A O 1
ATOM 1364 N N . THR A 1 184 ? 11.376 -9.309 -33.781 1.00 86.44 184 THR A N 1
ATOM 1365 C CA . THR A 1 184 ? 11.543 -9.642 -35.214 1.00 86.44 184 THR A CA 1
ATOM 1366 C C . THR A 1 184 ? 11.601 -8.399 -36.108 1.00 86.44 184 THR A C 1
ATOM 1368 O O . THR A 1 184 ? 12.079 -8.461 -37.239 1.00 86.44 184 THR A O 1
ATOM 1371 N N . ARG A 1 185 ? 11.121 -7.261 -35.595 1.00 88.31 185 ARG A N 1
ATOM 1372 C CA . ARG A 1 185 ? 11.325 -5.915 -36.135 1.00 88.31 185 ARG A CA 1
ATOM 1373 C C . ARG A 1 185 ? 11.742 -5.016 -34.965 1.00 88.31 185 ARG A C 1
ATOM 1375 O O . ARG A 1 185 ? 10.856 -4.522 -34.258 1.00 88.31 185 ARG A O 1
ATOM 1382 N N . PRO A 1 186 ? 13.046 -4.875 -34.670 1.00 92.19 186 PRO A N 1
ATOM 1383 C CA . PRO A 1 186 ? 13.500 -3.997 -33.600 1.00 92.19 186 PRO A CA 1
ATOM 1384 C C . PRO A 1 186 ? 13.226 -2.533 -33.982 1.00 92.19 186 PRO A C 1
ATOM 1386 O O . PRO A 1 186 ? 13.314 -2.184 -35.164 1.00 92.19 186 PRO A O 1
ATOM 1389 N N . PRO A 1 187 ? 12.870 -1.666 -33.020 1.00 94.44 187 PRO A N 1
ATOM 1390 C CA . PRO A 1 187 ? 12.597 -0.265 -33.314 1.00 94.44 187 PRO A CA 1
ATOM 1391 C C . PRO A 1 187 ? 13.888 0.460 -33.740 1.00 94.44 187 PRO A C 1
ATOM 1393 O O . PRO A 1 187 ? 14.959 0.154 -33.207 1.00 94.44 187 PRO A O 1
ATOM 1396 N N . PRO A 1 188 ? 13.825 1.436 -34.668 1.00 96.00 188 PRO A N 1
ATOM 1397 C CA . PRO A 1 188 ? 15.010 2.170 -35.119 1.00 96.00 188 PRO A CA 1
ATOM 1398 C C . PRO A 1 188 ? 15.643 2.980 -33.981 1.00 96.00 188 PRO A C 1
ATOM 1400 O O . PRO A 1 188 ? 16.871 3.085 -33.908 1.00 96.00 188 PRO A O 1
ATOM 1403 N N . PHE A 1 189 ? 14.800 3.490 -33.077 1.00 97.31 189 PHE A N 1
ATOM 1404 C CA . PHE A 1 189 ? 15.192 4.225 -31.885 1.00 97.31 189 PHE A CA 1
ATOM 1405 C C . PHE A 1 189 ? 14.450 3.714 -30.644 1.00 97.31 189 PHE A C 1
ATOM 1407 O O . PHE A 1 189 ? 13.267 3.363 -30.708 1.00 97.31 189 PHE A O 1
ATOM 1414 N N . ILE A 1 190 ? 15.136 3.724 -29.502 1.00 97.56 190 ILE A N 1
ATOM 1415 C CA . ILE A 1 190 ? 14.513 3.623 -28.176 1.00 97.56 190 ILE A CA 1
ATOM 1416 C C . ILE A 1 190 ? 14.925 4.874 -27.405 1.00 97.56 190 ILE A C 1
ATOM 1418 O O . ILE A 1 190 ? 16.110 5.066 -27.136 1.00 97.56 190 ILE A O 1
ATOM 1422 N N . VAL A 1 191 ? 13.953 5.720 -27.073 1.00 97.00 191 VAL A N 1
ATOM 1423 C CA . VAL A 1 191 ? 14.140 6.928 -26.263 1.00 97.00 191 VAL A CA 1
ATOM 1424 C C . VAL A 1 191 ? 13.638 6.646 -24.849 1.00 97.00 191 VAL A C 1
ATOM 1426 O O . VAL A 1 191 ? 12.578 6.037 -24.693 1.00 97.00 191 VAL A O 1
ATOM 1429 N N . TRP A 1 192 ? 14.357 7.071 -23.810 1.00 96.56 192 TRP A N 1
ATOM 1430 C CA . TRP A 1 192 ? 13.856 6.960 -22.438 1.00 96.56 192 TRP A CA 1
ATOM 1431 C C . TRP A 1 192 ? 14.255 8.111 -21.519 1.00 96.56 192 TRP A C 1
ATOM 1433 O O . TRP A 1 192 ? 15.206 8.841 -21.786 1.00 96.56 192 TRP A O 1
ATOM 1443 N N . GLU A 1 193 ? 13.504 8.245 -20.426 1.00 94.38 193 GLU A N 1
ATOM 1444 C CA . GLU A 1 193 ? 13.648 9.268 -19.385 1.00 94.38 193 GLU A CA 1
ATOM 1445 C C . GLU A 1 193 ? 13.398 8.668 -17.998 1.00 94.38 193 GLU A C 1
ATOM 1447 O O . GLU A 1 193 ? 12.653 7.694 -17.863 1.00 94.38 193 GLU A O 1
ATOM 1452 N N . HIS A 1 194 ? 13.988 9.261 -16.958 1.00 93.12 194 HIS A N 1
ATOM 1453 C CA . HIS A 1 194 ? 13.863 8.785 -15.580 1.00 93.12 194 HIS A CA 1
ATOM 1454 C C . HIS A 1 194 ? 13.843 9.948 -14.578 1.00 93.12 194 HIS A C 1
ATOM 1456 O O . HIS A 1 194 ? 14.544 10.944 -14.753 1.00 93.12 194 HIS A O 1
ATOM 1462 N N . LEU A 1 195 ? 13.072 9.814 -13.494 1.00 89.75 195 LEU A N 1
ATOM 1463 C CA . LEU A 1 195 ? 12.790 10.904 -12.544 1.00 89.75 195 LEU A CA 1
ATOM 1464 C C . LEU A 1 195 ? 14.010 11.509 -11.835 1.00 89.75 195 LEU A C 1
ATOM 1466 O O . LEU A 1 195 ? 13.912 12.619 -11.318 1.00 89.75 195 LEU A O 1
ATOM 1470 N N . THR A 1 196 ? 15.144 10.805 -11.798 1.00 86.56 196 THR A N 1
ATOM 1471 C CA . THR A 1 196 ? 16.395 11.324 -11.219 1.00 86.56 196 THR A CA 1
ATOM 1472 C C . THR A 1 196 ? 17.113 12.329 -12.119 1.00 86.56 196 THR A C 1
ATOM 1474 O O . THR A 1 196 ? 17.979 13.045 -11.626 1.00 86.56 196 THR A O 1
ATOM 1477 N N . VAL A 1 197 ? 16.769 12.398 -13.410 1.00 86.69 197 VAL A N 1
ATOM 1478 C CA . VAL A 1 197 ? 17.387 13.308 -14.387 1.00 86.69 197 VAL A CA 1
ATOM 1479 C C . VAL A 1 197 ? 16.291 13.951 -15.260 1.00 86.69 197 VAL A C 1
ATOM 1481 O O . VAL A 1 197 ? 16.148 13.613 -16.433 1.00 86.69 197 VAL A O 1
ATOM 1484 N N . PRO A 1 198 ? 15.444 14.831 -14.690 1.00 79.00 198 PRO A N 1
ATOM 1485 C CA . PRO A 1 198 ? 14.304 15.410 -15.401 1.00 79.00 198 PRO A CA 1
ATOM 1486 C C . PRO A 1 198 ? 14.735 16.258 -16.608 1.00 79.00 198 PRO A C 1
ATOM 1488 O O . PRO A 1 198 ? 15.800 16.870 -16.599 1.00 79.00 198 PRO A O 1
ATOM 1491 N N . ASN A 1 199 ? 13.872 16.321 -17.628 1.00 83.19 199 ASN A N 1
ATOM 1492 C CA . ASN A 1 199 ? 14.052 17.011 -18.921 1.00 83.19 199 ASN A CA 1
ATOM 1493 C C . ASN A 1 199 ? 15.179 16.474 -19.829 1.00 83.19 199 ASN A C 1
ATOM 1495 O O . ASN A 1 199 ? 15.140 16.715 -21.037 1.00 83.19 199 ASN A O 1
ATOM 1499 N N . MET A 1 200 ? 16.128 15.712 -19.285 1.00 91.50 200 MET A N 1
ATOM 1500 C CA . MET A 1 200 ? 17.124 14.972 -20.055 1.00 91.50 200 MET A CA 1
ATOM 1501 C C . MET A 1 200 ? 16.577 13.608 -20.472 1.00 91.50 200 MET A C 1
ATOM 1503 O O . MET A 1 200 ? 15.812 12.979 -19.741 1.00 91.50 200 MET A O 1
ATOM 1507 N N . ALA A 1 201 ? 17.012 13.132 -21.631 1.00 94.62 201 ALA A N 1
ATOM 1508 C CA . ALA A 1 201 ? 16.648 11.832 -22.169 1.00 94.62 201 ALA A CA 1
ATOM 1509 C C . ALA A 1 201 ? 17.876 11.096 -22.715 1.00 94.62 201 ALA A C 1
ATOM 1511 O O . ALA A 1 201 ? 18.925 11.682 -22.994 1.00 94.62 201 ALA A O 1
ATOM 1512 N N . TRP A 1 202 ? 17.716 9.792 -22.913 1.00 96.56 202 TRP A N 1
ATOM 1513 C CA . TRP A 1 202 ? 18.651 8.961 -23.660 1.00 96.56 202 TRP A CA 1
ATOM 1514 C C . TRP A 1 202 ? 17.996 8.484 -24.951 1.00 96.56 202 TRP A C 1
ATOM 1516 O O . TRP A 1 202 ? 16.829 8.102 -24.940 1.00 96.56 202 TRP A O 1
ATOM 1526 N N . CYS A 1 203 ? 18.750 8.444 -26.047 1.00 97.12 203 CYS A N 1
ATOM 1527 C CA . CYS A 1 203 ? 18.312 7.896 -27.328 1.00 97.12 203 CYS A CA 1
ATOM 1528 C C . CYS A 1 203 ? 19.294 6.825 -27.809 1.00 97.12 203 CYS A C 1
ATOM 1530 O O . CYS A 1 203 ? 20.440 7.120 -28.162 1.00 97.12 203 CYS A O 1
ATOM 1532 N N . TYR A 1 204 ? 18.833 5.574 -27.830 1.00 97.38 204 TYR A N 1
ATOM 1533 C CA . TYR A 1 204 ? 19.532 4.452 -28.449 1.00 97.38 204 TYR A CA 1
ATOM 1534 C C . TYR A 1 204 ? 19.207 4.370 -29.941 1.00 97.38 204 TYR A C 1
ATOM 1536 O O . TYR A 1 204 ? 18.033 4.336 -30.311 1.00 97.38 204 TYR A O 1
ATOM 1544 N N . LYS A 1 205 ? 20.234 4.275 -30.792 1.00 96.12 205 LYS A N 1
ATOM 1545 C CA . LYS A 1 205 ? 20.112 4.117 -32.250 1.00 96.12 205 LYS A CA 1
ATOM 1546 C C . LYS A 1 205 ? 20.412 2.669 -32.638 1.00 96.12 205 LYS A C 1
ATOM 1548 O O . LYS A 1 205 ? 21.569 2.253 -32.628 1.00 96.12 205 LYS A O 1
ATOM 1553 N N . HIS A 1 206 ? 19.406 1.890 -33.040 1.00 94.25 206 HIS A N 1
ATOM 1554 C CA . HIS A 1 206 ? 19.592 0.449 -33.280 1.00 94.25 206 HIS A CA 1
ATOM 1555 C C . HIS A 1 206 ? 20.589 0.140 -34.414 1.00 94.25 206 HIS A C 1
ATOM 1557 O O . HIS A 1 206 ? 21.370 -0.805 -34.306 1.00 94.25 206 HIS A O 1
ATOM 1563 N N . LYS A 1 207 ? 20.612 0.966 -35.474 1.00 93.00 207 LYS A N 1
ATOM 1564 C CA . LYS A 1 207 ? 21.499 0.788 -36.641 1.00 93.00 207 LYS A CA 1
ATOM 1565 C C . LYS A 1 207 ? 22.991 0.831 -36.281 1.00 93.00 207 LYS A C 1
ATOM 1567 O O . LYS A 1 207 ? 23.769 0.087 -36.866 1.00 93.00 207 LYS A O 1
ATOM 1572 N N . THR A 1 208 ? 23.386 1.705 -35.359 1.00 93.06 208 THR A N 1
ATOM 1573 C CA . THR A 1 208 ? 24.789 1.899 -34.953 1.00 93.06 208 THR A CA 1
ATOM 1574 C C . THR A 1 208 ? 25.106 1.229 -33.613 1.00 93.06 208 THR A C 1
ATOM 1576 O O . THR A 1 208 ? 26.254 0.888 -33.350 1.00 93.06 208 THR A O 1
ATOM 1579 N N . GLY A 1 209 ? 24.092 0.963 -32.782 1.00 93.00 209 GLY A N 1
ATOM 1580 C CA . GLY A 1 209 ? 24.241 0.447 -31.418 1.00 93.00 209 GLY A CA 1
ATOM 1581 C C . GLY A 1 209 ? 24.559 1.528 -30.378 1.00 93.00 209 GLY A C 1
ATOM 1582 O O . GLY A 1 209 ? 24.799 1.202 -29.218 1.00 93.00 209 GLY A O 1
ATOM 1583 N N . GLU A 1 210 ? 24.565 2.796 -30.783 1.00 94.56 210 GLU A N 1
ATOM 1584 C CA . GLU A 1 210 ? 24.968 3.931 -29.955 1.00 94.56 210 GLU A CA 1
ATOM 1585 C C . GLU A 1 210 ? 23.872 4.363 -28.973 1.00 94.56 210 GLU A C 1
ATOM 1587 O O . GLU A 1 210 ? 22.685 4.201 -29.256 1.00 94.56 210 GLU A O 1
ATOM 1592 N N . VAL A 1 211 ? 24.265 5.004 -27.867 1.00 96.38 211 VAL A N 1
ATOM 1593 C CA . VAL A 1 211 ? 23.364 5.740 -26.969 1.00 96.38 211 VAL A CA 1
ATOM 1594 C C . VAL A 1 211 ? 23.878 7.162 -26.805 1.00 96.38 211 VAL A C 1
ATOM 1596 O O . VAL A 1 211 ? 25.007 7.369 -26.356 1.00 96.38 211 VAL A O 1
ATOM 1599 N N . PHE A 1 212 ? 23.015 8.120 -27.118 1.00 94.88 212 PHE A N 1
ATOM 1600 C CA . PHE A 1 212 ? 23.214 9.545 -26.876 1.00 94.88 212 PHE A CA 1
ATOM 1601 C C . PHE A 1 212 ? 22.416 9.963 -25.639 1.00 94.88 212 PHE A C 1
ATOM 1603 O O . PHE A 1 212 ? 21.350 9.407 -25.385 1.00 94.88 212 PHE A O 1
ATOM 1610 N N . PHE A 1 213 ? 22.929 10.927 -24.886 1.00 95.00 213 PHE A N 1
ATOM 1611 C CA . PHE A 1 213 ? 22.304 11.560 -23.728 1.00 95.00 213 PHE A CA 1
ATOM 1612 C C . PHE A 1 213 ? 22.335 13.076 -23.927 1.00 95.00 213 PHE A C 1
ATOM 1614 O O . PHE A 1 213 ? 23.345 13.615 -24.379 1.00 95.00 213 PHE A O 1
ATOM 1621 N N . GLY A 1 214 ? 21.229 13.745 -23.623 1.00 93.25 214 GLY A N 1
ATOM 1622 C CA . GLY A 1 214 ? 21.040 15.162 -23.916 1.00 93.25 214 GLY A CA 1
ATOM 1623 C C . GLY A 1 214 ? 19.654 15.639 -23.505 1.00 93.25 214 GLY A C 1
ATOM 1624 O O . GLY A 1 214 ? 18.893 14.881 -22.894 1.00 93.25 214 GLY A O 1
ATOM 1625 N N . GLU A 1 215 ? 19.301 16.873 -23.847 1.00 92.44 215 GLU A N 1
ATOM 1626 C CA . GLU A 1 215 ? 17.926 17.343 -23.647 1.00 92.44 215 GLU A CA 1
ATOM 1627 C C . GLU A 1 215 ? 16.914 16.502 -24.449 1.00 92.44 215 GLU A C 1
ATOM 1629 O O . GLU A 1 215 ? 17.187 16.045 -25.560 1.00 92.44 215 GLU A O 1
ATOM 1634 N N . ARG A 1 216 ? 15.685 16.352 -23.933 1.00 88.44 216 ARG A N 1
ATOM 1635 C CA . ARG A 1 216 ? 14.570 15.717 -24.664 1.00 88.44 216 ARG A CA 1
ATOM 1636 C C . ARG A 1 216 ? 14.330 16.353 -26.046 1.00 88.44 216 ARG A C 1
ATOM 1638 O O . ARG A 1 216 ? 14.019 15.646 -27.007 1.00 88.44 216 ARG A O 1
ATOM 1645 N N . SER A 1 217 ? 14.484 17.675 -26.137 1.00 88.94 217 SER A N 1
ATOM 1646 C CA . SER A 1 217 ? 14.381 18.497 -27.354 1.00 88.94 217 SER A CA 1
ATOM 1647 C C . SER A 1 217 ? 15.290 17.979 -28.483 1.00 88.94 217 SER A C 1
ATOM 1649 O O . SER A 1 217 ? 14.828 17.785 -29.612 1.00 88.94 217 SER A O 1
ATOM 1651 N N . SER A 1 218 ? 16.541 17.639 -28.155 1.00 92.31 218 SER A N 1
ATOM 1652 C CA . SER A 1 218 ? 17.578 17.121 -29.058 1.00 92.31 218 SER A CA 1
ATOM 1653 C C . SER A 1 218 ? 17.220 15.789 -29.738 1.00 92.31 218 SER A C 1
ATOM 1655 O O . SER A 1 218 ? 17.880 15.390 -30.699 1.00 92.31 218 SER A O 1
ATOM 1657 N N . PHE A 1 219 ? 16.163 15.098 -29.292 1.00 93.94 219 PHE A N 1
ATOM 1658 C CA . PHE A 1 219 ? 15.712 13.816 -29.847 1.00 93.94 219 PHE A CA 1
ATOM 1659 C C . PHE A 1 219 ? 14.405 13.892 -30.650 1.00 93.94 219 PHE A C 1
ATOM 1661 O O . PHE A 1 219 ? 13.840 12.845 -30.973 1.00 93.94 219 PHE A O 1
ATOM 1668 N N . GLY A 1 220 ? 13.951 15.091 -31.042 1.00 92.00 220 GLY A N 1
ATOM 1669 C CA . GLY A 1 220 ? 12.756 15.283 -31.882 1.00 92.00 220 GLY A CA 1
ATOM 1670 C C . GLY A 1 220 ? 12.707 14.351 -33.103 1.00 92.00 220 GLY A C 1
ATOM 1671 O O . GLY A 1 220 ? 11.743 13.612 -33.268 1.00 92.00 220 GLY A O 1
ATOM 1672 N N . TYR A 1 221 ? 13.805 14.243 -33.863 1.00 93.69 221 TYR A N 1
ATOM 1673 C CA . TYR A 1 221 ? 13.919 13.350 -35.034 1.00 93.69 221 TYR A CA 1
ATOM 1674 C C . TYR A 1 221 ? 13.638 11.861 -34.743 1.00 93.69 221 TYR A C 1
ATOM 1676 O O . TYR A 1 221 ? 13.237 11.117 -35.639 1.00 93.69 221 TYR A O 1
ATOM 1684 N N . ALA A 1 222 ? 13.886 11.405 -33.511 1.00 94.81 222 ALA A N 1
ATOM 1685 C CA . ALA A 1 222 ? 13.593 10.045 -33.074 1.00 94.81 222 ALA A CA 1
ATOM 1686 C C . ALA A 1 222 ? 12.154 9.942 -32.556 1.00 94.81 222 ALA A C 1
ATOM 1688 O O . ALA A 1 222 ? 11.471 8.961 -32.835 1.00 94.81 222 ALA A O 1
ATOM 1689 N N . LEU A 1 223 ? 11.675 10.959 -31.839 1.00 94.38 223 LEU A N 1
ATOM 1690 C CA . LEU A 1 223 ? 10.317 11.026 -31.298 1.00 94.38 223 LEU A CA 1
ATOM 1691 C C . LEU A 1 223 ? 9.239 11.213 -32.387 1.00 94.38 223 LEU A C 1
ATOM 1693 O O . LEU A 1 223 ? 8.121 10.727 -32.220 1.00 94.38 223 LEU A O 1
ATOM 1697 N N . ASP A 1 224 ? 9.575 11.831 -33.519 1.00 93.69 224 ASP A N 1
ATOM 1698 C CA . ASP A 1 224 ? 8.714 11.960 -34.706 1.00 93.69 224 ASP A CA 1
ATOM 1699 C C . ASP A 1 224 ? 8.695 10.699 -35.591 1.00 93.69 224 ASP A C 1
ATOM 1701 O O . ASP A 1 224 ? 7.879 10.591 -36.508 1.00 93.69 224 ASP A O 1
ATOM 1705 N N . ASN A 1 225 ? 9.549 9.709 -35.310 1.00 93.25 225 ASN A N 1
ATOM 1706 C CA . ASN A 1 225 ? 9.514 8.414 -35.983 1.00 93.25 225 ASN A CA 1
ATOM 1707 C C . ASN A 1 225 ? 8.487 7.486 -35.313 1.00 93.25 225 ASN A C 1
ATOM 1709 O O . ASN A 1 225 ? 8.539 7.213 -34.113 1.00 93.25 225 ASN A O 1
ATOM 1713 N N . ASP A 1 226 ? 7.553 6.958 -36.100 1.00 91.50 226 ASP A N 1
ATOM 1714 C CA . ASP A 1 226 ? 6.413 6.206 -35.581 1.00 91.50 226 ASP A CA 1
ATOM 1715 C C . ASP A 1 226 ? 6.732 4.731 -35.230 1.00 91.50 226 ASP A C 1
ATOM 1717 O O . ASP A 1 226 ? 5.918 4.057 -34.596 1.00 91.50 226 ASP A O 1
ATOM 1721 N N . ALA A 1 227 ? 7.928 4.235 -35.552 1.00 92.06 227 ALA A N 1
ATOM 1722 C CA . ALA A 1 227 ? 8.429 2.949 -35.068 1.00 92.06 227 ALA A CA 1
ATOM 1723 C C . ALA A 1 227 ? 9.222 3.070 -33.748 1.00 92.06 227 ALA A C 1
ATOM 1725 O O . ALA A 1 227 ? 9.563 2.049 -33.145 1.00 92.06 227 ALA A O 1
ATOM 1726 N N . THR A 1 228 ? 9.511 4.289 -33.279 1.00 95.25 228 THR A N 1
ATOM 1727 C CA . THR A 1 228 ? 10.221 4.546 -32.016 1.00 95.25 228 THR A CA 1
ATOM 1728 C C . THR A 1 228 ? 9.402 4.136 -30.799 1.00 95.25 228 THR A C 1
ATOM 1730 O O . THR A 1 228 ? 8.191 4.359 -30.732 1.00 95.25 228 THR A O 1
ATOM 1733 N N . TRP A 1 229 ? 10.092 3.609 -29.788 1.00 96.38 229 TRP A N 1
ATOM 1734 C CA . TRP A 1 229 ? 9.553 3.459 -28.437 1.00 96.38 229 TRP A CA 1
ATOM 1735 C C . TRP A 1 229 ? 10.093 4.563 -27.536 1.00 96.38 229 TRP A C 1
ATOM 1737 O O . TRP A 1 229 ? 11.300 4.784 -27.490 1.00 96.38 229 TRP A O 1
ATOM 1747 N N . TYR A 1 230 ? 9.195 5.235 -26.822 1.00 96.38 230 TYR A N 1
ATOM 1748 C CA . TYR A 1 230 ? 9.500 6.288 -25.861 1.00 96.38 230 TYR A CA 1
ATOM 1749 C C . TYR A 1 230 ? 9.031 5.836 -24.473 1.00 96.38 230 TYR A C 1
ATOM 1751 O O . TYR A 1 230 ? 7.830 5.698 -24.235 1.00 96.38 230 TYR A O 1
ATOM 1759 N N . ILE A 1 231 ? 9.970 5.539 -23.574 1.00 96.88 231 ILE A N 1
ATOM 1760 C CA . ILE A 1 231 ? 9.679 4.975 -22.248 1.00 96.88 231 ILE A CA 1
ATOM 1761 C C . ILE A 1 231 ? 10.045 6.001 -21.173 1.00 96.88 231 ILE A C 1
ATOM 1763 O O . ILE A 1 231 ? 11.212 6.330 -21.004 1.00 96.88 231 ILE A O 1
ATOM 1767 N N . SER A 1 232 ? 9.063 6.506 -20.433 1.00 95.56 232 SER A N 1
ATOM 1768 C CA . SER A 1 232 ? 9.292 7.488 -19.365 1.00 95.56 232 SER A CA 1
ATOM 1769 C C . SER A 1 232 ? 8.993 6.856 -18.012 1.00 95.56 232 SER A C 1
ATOM 1771 O O . SER A 1 232 ? 7.913 6.294 -17.837 1.00 95.56 232 SER A O 1
ATOM 1773 N N . ASP A 1 233 ? 9.924 6.933 -17.063 1.00 95.06 233 ASP A N 1
ATOM 1774 C CA . ASP A 1 233 ? 9.774 6.352 -15.726 1.00 95.06 233 ASP A CA 1
ATOM 1775 C C . ASP A 1 233 ? 9.719 7.443 -14.645 1.00 95.06 233 ASP A C 1
ATOM 1777 O O . ASP A 1 233 ? 10.639 8.243 -14.458 1.00 95.06 233 ASP A O 1
ATOM 1781 N N . GLY A 1 234 ? 8.573 7.528 -13.969 1.00 90.88 234 GLY A N 1
ATOM 1782 C CA . GLY A 1 234 ? 8.255 8.528 -12.947 1.00 90.88 234 GLY A CA 1
ATOM 1783 C C . GLY A 1 234 ? 7.974 9.953 -13.457 1.00 90.88 234 GLY A C 1
ATOM 1784 O O . GLY A 1 234 ? 7.341 10.723 -12.730 1.00 90.88 234 GLY A O 1
ATOM 1785 N N . VAL A 1 235 ? 8.368 10.299 -14.688 1.00 92.00 235 VAL A N 1
ATOM 1786 C CA . VAL A 1 235 ? 8.238 11.642 -15.298 1.00 92.00 235 VAL A CA 1
ATOM 1787 C C . VAL A 1 235 ? 7.044 11.708 -16.268 1.00 92.00 235 VAL A C 1
ATOM 1789 O O . VAL A 1 235 ? 6.834 10.758 -17.023 1.00 92.00 235 VAL A O 1
ATOM 1792 N N . PRO A 1 236 ? 6.271 12.814 -16.330 1.00 91.88 236 PRO A N 1
ATOM 1793 C CA . PRO A 1 236 ? 5.273 13.012 -17.385 1.00 91.88 236 PRO A CA 1
ATOM 1794 C C . PRO A 1 236 ? 5.942 13.093 -18.779 1.00 91.88 236 PRO A C 1
ATOM 1796 O O . PRO A 1 236 ? 6.759 13.995 -18.996 1.00 91.88 236 PRO A O 1
ATOM 1799 N N . PRO A 1 237 ? 5.614 12.196 -19.729 1.00 92.19 237 PRO A N 1
ATOM 1800 C CA . PRO A 1 237 ? 6.221 12.197 -21.059 1.00 92.19 237 PRO A CA 1
ATOM 1801 C C . PRO A 1 237 ? 5.668 13.317 -21.948 1.00 92.19 237 PRO A C 1
ATOM 1803 O O . PRO A 1 237 ? 4.531 13.769 -21.785 1.00 92.19 237 PRO A O 1
ATOM 1806 N N . GLN A 1 238 ? 6.454 13.723 -22.945 1.00 88.69 238 GLN A N 1
ATOM 1807 C CA . GLN A 1 238 ? 6.018 14.660 -23.981 1.00 88.69 238 GLN A CA 1
ATOM 1808 C C . GLN A 1 238 ? 5.027 13.993 -24.949 1.00 88.69 238 GLN A C 1
ATOM 1810 O O . GLN A 1 238 ? 5.357 13.002 -25.590 1.00 88.69 238 GLN A O 1
ATOM 1815 N N . LEU A 1 239 ? 3.812 14.541 -25.065 1.00 90.81 239 LEU A N 1
ATOM 1816 C CA . LEU A 1 239 ? 2.723 13.921 -25.840 1.00 90.81 239 LEU A CA 1
ATOM 1817 C C . LEU A 1 239 ? 2.627 14.405 -27.296 1.00 90.81 239 LEU A C 1
ATOM 1819 O O . LEU A 1 239 ? 1.940 13.780 -28.099 1.00 90.81 239 LEU A O 1
ATOM 1823 N N . ASN A 1 240 ? 3.302 15.501 -27.652 1.00 88.81 240 ASN A N 1
ATOM 1824 C CA . ASN A 1 240 ? 3.463 15.957 -29.034 1.00 88.81 240 ASN A CA 1
ATOM 1825 C C . ASN A 1 240 ? 4.660 15.248 -29.690 1.00 88.81 240 ASN A C 1
ATOM 1827 O O . ASN A 1 240 ? 5.723 15.840 -29.870 1.00 88.81 240 ASN A O 1
ATOM 1831 N N . CYS A 1 241 ? 4.480 13.965 -29.997 1.00 90.56 241 CYS A N 1
ATOM 1832 C CA . CYS A 1 241 ? 5.401 13.144 -30.781 1.00 90.56 241 CYS A CA 1
ATOM 1833 C C . CYS A 1 241 ? 4.643 11.987 -31.459 1.00 90.56 241 CYS A C 1
ATOM 1835 O O . CYS A 1 241 ? 3.470 11.753 -31.162 1.00 90.56 241 CYS A O 1
ATOM 1837 N N . GLN A 1 242 ? 5.299 11.261 -32.370 1.00 91.06 242 GLN A N 1
ATOM 1838 C CA . GLN A 1 242 ? 4.714 10.092 -33.043 1.00 91.06 242 GLN A CA 1
ATOM 1839 C C . GLN A 1 242 ? 5.106 8.756 -32.397 1.00 91.06 242 GLN A C 1
ATOM 1841 O O . GLN A 1 242 ? 4.451 7.746 -32.657 1.00 91.06 242 GLN A O 1
ATOM 1846 N N . ALA A 1 243 ? 6.135 8.708 -31.548 1.00 93.25 243 ALA A N 1
ATOM 1847 C CA . ALA A 1 243 ? 6.596 7.489 -30.881 1.00 93.25 243 ALA A CA 1
ATOM 1848 C C . ALA A 1 243 ? 5.480 6.725 -30.126 1.00 93.25 243 ALA A C 1
ATOM 1850 O O . ALA A 1 243 ? 4.470 7.288 -29.695 1.00 93.25 243 ALA A O 1
ATOM 1851 N N . ARG A 1 244 ? 5.660 5.413 -29.923 1.00 94.69 244 ARG A N 1
ATOM 1852 C CA . ARG A 1 244 ? 4.836 4.640 -28.979 1.00 94.69 244 ARG A CA 1
ATOM 1853 C C . ARG A 1 244 ? 5.296 4.965 -27.558 1.00 94.69 244 ARG A C 1
ATOM 1855 O O . ARG A 1 244 ? 6.417 4.623 -27.189 1.00 94.69 244 ARG A O 1
ATOM 1862 N N . ILE A 1 245 ? 4.435 5.613 -26.774 1.00 95.69 245 ILE A N 1
ATOM 1863 C CA . ILE A 1 245 ? 4.756 6.093 -25.426 1.00 95.69 245 ILE A CA 1
ATOM 1864 C C . ILE A 1 245 ? 4.321 5.071 -24.375 1.00 95.69 245 ILE A C 1
ATOM 1866 O O . ILE A 1 245 ? 3.151 4.676 -24.335 1.00 95.69 245 ILE A O 1
ATOM 1870 N N . VAL A 1 246 ? 5.235 4.706 -23.477 1.00 96.94 246 VAL A N 1
ATOM 1871 C CA . VAL A 1 246 ? 4.944 3.926 -22.268 1.00 96.94 246 VAL A CA 1
ATOM 1872 C C . VAL A 1 246 ? 5.415 4.702 -21.041 1.00 96.94 246 VAL A C 1
ATOM 1874 O O . VAL A 1 246 ? 6.605 4.950 -20.874 1.00 96.94 246 VAL A O 1
ATOM 1877 N N . LEU A 1 247 ? 4.478 5.075 -20.171 1.00 96.94 247 LEU A N 1
ATOM 1878 C CA . LEU A 1 247 ? 4.765 5.695 -18.878 1.00 96.94 247 LEU A CA 1
ATOM 1879 C C . LEU A 1 247 ? 4.778 4.628 -17.780 1.00 96.94 247 LEU A C 1
ATOM 1881 O O . LEU A 1 247 ? 3.727 4.080 -17.454 1.00 96.94 247 LEU A O 1
ATOM 18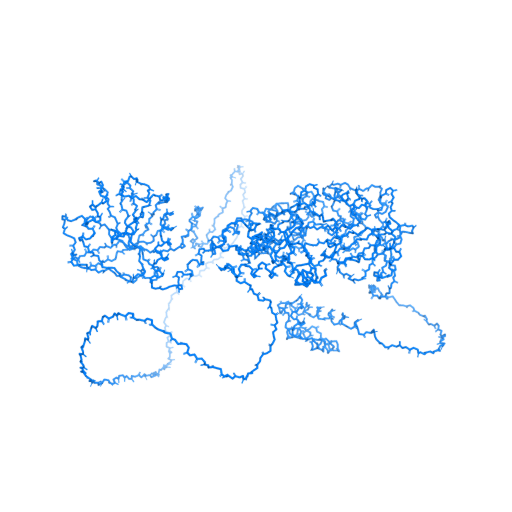85 N N . LEU A 1 248 ? 5.944 4.363 -17.196 1.00 96.75 248 LEU A N 1
ATOM 1886 C CA . LEU A 1 248 ? 6.111 3.565 -15.980 1.00 96.75 248 LEU A CA 1
ATOM 1887 C C . LEU A 1 248 ? 5.957 4.506 -14.775 1.00 96.75 248 LEU A C 1
ATOM 1889 O O . LEU A 1 248 ? 6.627 5.535 -14.704 1.00 96.75 248 LEU A O 1
ATOM 1893 N N . THR A 1 249 ? 5.021 4.253 -13.854 1.00 93.25 249 THR A N 1
ATOM 1894 C CA . THR A 1 249 ? 4.758 5.233 -12.783 1.00 93.25 249 THR A CA 1
ATOM 1895 C C . THR A 1 249 ? 4.044 4.684 -11.545 1.00 93.25 249 THR A C 1
ATOM 1897 O O . THR A 1 249 ? 3.258 3.741 -11.610 1.00 93.25 249 THR A O 1
ATOM 1900 N N . SER A 1 250 ? 4.267 5.318 -10.389 1.00 88.44 250 SER A N 1
ATOM 1901 C CA . SER A 1 250 ? 3.427 5.149 -9.189 1.00 88.44 250 SER A CA 1
ATOM 1902 C C . SER A 1 250 ? 1.985 5.634 -9.466 1.00 88.44 250 SER A C 1
ATOM 1904 O O . SER A 1 250 ? 1.788 6.418 -10.393 1.00 88.44 250 SER A O 1
ATOM 1906 N N . PRO A 1 251 ? 0.964 5.285 -8.659 1.00 86.00 251 PRO A N 1
ATOM 1907 C CA . PRO A 1 251 ? -0.440 5.640 -8.924 1.00 86.00 251 PRO A CA 1
ATOM 1908 C C . PRO A 1 251 ? -0.779 7.128 -8.637 1.00 86.00 251 PRO A C 1
ATOM 1910 O O . PRO A 1 251 ? -1.869 7.475 -8.190 1.00 86.00 251 PRO A O 1
ATOM 1913 N N . LYS A 1 252 ? 0.152 8.044 -8.921 1.00 86.00 252 LYS A N 1
ATOM 1914 C CA . LYS A 1 252 ? 0.072 9.489 -8.680 1.00 86.00 252 LYS A CA 1
ATOM 1915 C C . LYS A 1 252 ? -0.633 10.183 -9.844 1.00 86.00 252 LYS A C 1
ATOM 1917 O O . LYS A 1 252 ? -0.035 10.372 -10.902 1.00 86.00 252 LYS A O 1
ATOM 1922 N N . TYR A 1 253 ? -1.871 10.646 -9.637 1.00 84.69 253 TYR A N 1
ATOM 1923 C CA . TYR A 1 253 ? -2.681 11.260 -10.705 1.00 84.69 253 TYR A CA 1
ATOM 1924 C C . TYR A 1 253 ? -1.945 12.352 -11.489 1.00 84.69 253 TYR A C 1
ATOM 1926 O O . TYR A 1 253 ? -2.041 12.401 -12.712 1.00 84.69 253 TYR A O 1
ATOM 1934 N N . LYS A 1 254 ? -1.180 13.209 -10.794 1.00 87.12 254 LYS A N 1
ATOM 1935 C CA . LYS A 1 254 ? -0.435 14.322 -11.406 1.00 87.12 254 LYS A CA 1
ATOM 1936 C C . LYS A 1 254 ? 0.498 13.869 -12.540 1.00 87.12 254 LYS A C 1
ATOM 1938 O O . LYS A 1 254 ? 0.626 14.613 -13.505 1.00 87.12 254 LYS A O 1
ATOM 1943 N N . THR A 1 255 ? 1.095 12.677 -12.454 1.00 88.00 255 THR A N 1
ATOM 1944 C CA . THR A 1 255 ? 2.089 12.202 -13.430 1.00 88.00 255 THR A CA 1
ATOM 1945 C C . THR A 1 255 ? 1.453 11.721 -14.737 1.00 88.00 255 THR A C 1
ATOM 1947 O O . THR A 1 255 ? 1.975 12.000 -15.810 1.00 88.00 255 THR A O 1
ATOM 1950 N N . PHE A 1 256 ? 0.302 11.040 -14.670 1.00 90.50 256 PHE A N 1
ATOM 1951 C CA . PHE A 1 256 ? -0.337 10.406 -15.836 1.00 90.50 256 PHE A CA 1
ATOM 1952 C C . PHE A 1 256 ? -1.635 11.077 -16.325 1.00 90.50 256 PHE A C 1
ATOM 1954 O O . PHE A 1 256 ? -2.192 10.672 -17.347 1.00 90.50 256 PHE A O 1
ATOM 1961 N N . LYS A 1 257 ? -2.138 12.103 -15.624 1.00 91.75 257 LYS A N 1
ATOM 1962 C CA . LYS A 1 257 ? -3.393 12.825 -15.932 1.00 91.75 257 LYS A CA 1
ATOM 1963 C C . LYS A 1 257 ? -3.533 13.234 -17.400 1.00 91.75 257 LYS A C 1
ATOM 1965 O O . LYS A 1 257 ? -4.612 13.098 -17.973 1.00 91.75 257 LYS A O 1
ATOM 1970 N N . GLU A 1 258 ? -2.468 13.750 -18.006 1.00 92.44 258 GLU A N 1
ATOM 1971 C CA . GLU A 1 258 ? -2.520 14.254 -19.382 1.00 92.44 258 GLU A CA 1
ATOM 1972 C C . GLU A 1 258 ? -2.515 13.104 -20.413 1.00 92.44 258 GLU A C 1
ATOM 1974 O O . GLU A 1 258 ? -3.232 13.181 -21.408 1.00 92.44 258 GLU A O 1
ATOM 1979 N N . MET A 1 259 ? -1.861 11.970 -20.120 1.00 93.12 259 MET A N 1
ATOM 1980 C CA . MET A 1 259 ? -2.001 10.740 -20.918 1.00 93.12 259 MET A CA 1
ATOM 1981 C C . MET A 1 259 ? -3.411 10.139 -20.830 1.00 93.12 259 MET A C 1
ATOM 1983 O O . MET A 1 259 ? -3.928 9.656 -21.835 1.00 93.12 259 MET A O 1
ATOM 1987 N N . LEU A 1 260 ? -4.071 10.200 -19.666 1.00 90.81 260 LEU A N 1
ATOM 1988 C CA . LEU A 1 260 ? -5.472 9.769 -19.544 1.00 90.81 260 LEU A CA 1
ATOM 1989 C C . LEU A 1 260 ? -6.421 10.627 -20.394 1.00 90.81 260 LEU A C 1
ATOM 1991 O O . LEU A 1 260 ? -7.310 10.078 -21.040 1.00 90.81 260 LEU A O 1
ATOM 1995 N N . LYS A 1 261 ? -6.217 11.952 -20.457 1.00 91.69 261 LYS A N 1
ATOM 1996 C CA . LYS A 1 261 ? -6.959 12.820 -21.395 1.00 91.69 261 LYS A CA 1
ATOM 1997 C C . LYS A 1 261 ? -6.712 12.427 -22.855 1.00 91.69 261 LYS A C 1
ATOM 1999 O O . LYS A 1 261 ? -7.644 12.440 -23.651 1.00 91.69 261 LYS A O 1
ATOM 2004 N N . ALA A 1 262 ? -5.482 12.037 -23.188 1.00 90.81 262 ALA A N 1
ATOM 2005 C CA . ALA A 1 262 ? -5.103 11.515 -24.501 1.00 90.81 262 ALA A CA 1
ATOM 2006 C C . ALA A 1 262 ? -5.559 10.055 -24.752 1.00 90.81 262 ALA A C 1
ATOM 2008 O O . ALA A 1 262 ? -5.107 9.423 -25.703 1.00 90.81 262 ALA A O 1
ATOM 2009 N N . SER A 1 263 ? -6.467 9.510 -23.928 1.00 89.62 263 SER A N 1
ATOM 2010 C CA . SER A 1 263 ? -7.033 8.155 -24.059 1.00 89.62 263 SER A CA 1
ATOM 2011 C C . SER A 1 263 ? -6.001 7.013 -24.010 1.00 89.62 263 SER A C 1
ATOM 2013 O O . SER A 1 263 ? -6.175 5.977 -24.655 1.00 89.62 263 SER A O 1
ATOM 2015 N N . ALA A 1 264 ? -4.925 7.177 -23.234 1.00 92.06 264 ALA A N 1
ATOM 2016 C CA . ALA A 1 264 ? -3.935 6.123 -23.018 1.00 92.06 264 ALA A CA 1
ATOM 2017 C C . ALA A 1 264 ? -4.527 4.877 -22.330 1.00 92.06 264 ALA A C 1
ATOM 2019 O O . ALA A 1 264 ? -5.344 4.983 -21.413 1.00 92.06 264 ALA A O 1
ATOM 2020 N N . SER A 1 265 ? -4.068 3.683 -22.724 1.00 92.38 265 SER A N 1
ATOM 2021 C CA . SER A 1 265 ? -4.445 2.438 -22.042 1.00 92.38 265 SER A CA 1
ATOM 2022 C C . SER A 1 265 ? -3.689 2.330 -20.723 1.00 92.38 265 SER A C 1
ATOM 2024 O O . SER A 1 265 ? -2.479 2.103 -20.714 1.00 92.38 265 SER A O 1
ATOM 2026 N N . MET A 1 266 ? -4.406 2.444 -19.610 1.00 91.50 266 MET A N 1
ATOM 2027 C CA . MET A 1 266 ? -3.858 2.140 -18.292 1.00 91.50 266 MET A CA 1
ATOM 2028 C C . MET A 1 266 ? -3.771 0.624 -18.084 1.00 91.50 266 MET A C 1
ATOM 2030 O O . MET A 1 266 ? -4.695 -0.110 -18.445 1.00 91.50 266 MET A O 1
ATOM 2034 N N . LEU A 1 267 ? -2.643 0.181 -17.536 1.00 93.56 267 LEU A N 1
ATOM 2035 C CA . LEU A 1 267 ? -2.322 -1.191 -17.174 1.00 93.56 267 LEU A CA 1
ATOM 2036 C C . LEU A 1 267 ? -1.788 -1.215 -15.734 1.00 93.56 267 LEU A C 1
ATOM 2038 O O . LEU A 1 267 ? -0.997 -0.356 -15.339 1.00 93.56 267 LEU A O 1
ATOM 2042 N N . TYR A 1 268 ? -2.212 -2.206 -14.961 1.00 92.62 268 TYR A N 1
ATOM 2043 C CA . TYR A 1 268 ? -1.872 -2.390 -13.557 1.00 92.62 268 TYR A CA 1
ATOM 2044 C C . TYR A 1 268 ? -1.007 -3.640 -13.385 1.00 92.62 268 TYR A C 1
ATOM 2046 O O . TYR A 1 268 ? -1.473 -4.757 -13.592 1.00 92.62 268 TYR A O 1
ATOM 2054 N N . MET A 1 269 ? 0.254 -3.451 -13.003 1.00 93.81 269 MET A N 1
ATOM 2055 C CA . MET A 1 269 ? 1.144 -4.527 -12.582 1.00 93.81 269 MET A CA 1
ATOM 2056 C C . MET A 1 269 ? 0.626 -5.120 -11.262 1.00 93.81 269 MET A C 1
ATOM 2058 O O . MET A 1 269 ? 0.375 -4.355 -10.324 1.00 93.81 269 MET A O 1
ATOM 2062 N N . PRO A 1 270 ? 0.469 -6.452 -11.164 1.00 93.12 270 PRO A N 1
ATOM 2063 C CA . PRO A 1 270 ? 0.028 -7.090 -9.933 1.00 93.12 270 PRO A CA 1
ATOM 2064 C C . PRO A 1 270 ? 1.111 -7.017 -8.849 1.00 93.12 270 PRO A C 1
ATOM 2066 O O . PRO A 1 270 ? 2.310 -6.882 -9.131 1.00 93.12 270 PRO A O 1
ATOM 2069 N N . CYS A 1 271 ? 0.687 -7.184 -7.597 1.00 93.50 271 CYS A N 1
ATOM 2070 C CA . CYS A 1 271 ? 1.585 -7.592 -6.520 1.00 93.50 271 CYS A CA 1
ATOM 2071 C C . CYS A 1 271 ? 2.247 -8.949 -6.837 1.00 93.50 271 CYS A C 1
ATOM 2073 O O . CYS A 1 271 ? 1.953 -9.580 -7.853 1.00 93.50 271 CYS A O 1
ATOM 2075 N N . TRP A 1 272 ? 3.207 -9.353 -6.016 1.00 95.44 272 TRP A N 1
ATOM 2076 C CA . TRP A 1 272 ? 3.867 -10.649 -6.130 1.00 95.44 272 TRP A CA 1
ATOM 2077 C C . TRP A 1 272 ? 3.106 -11.727 -5.358 1.00 95.44 272 TRP A C 1
ATOM 2079 O O . TRP A 1 272 ? 2.594 -11.464 -4.267 1.00 95.44 272 TRP A O 1
ATOM 2089 N N . GLU A 1 273 ? 3.099 -12.946 -5.887 1.00 94.81 273 GLU A N 1
ATOM 2090 C CA . GLU A 1 273 ? 2.719 -14.130 -5.111 1.00 94.81 273 GLU A CA 1
ATOM 2091 C C . GLU A 1 273 ? 3.883 -14.559 -4.201 1.00 94.81 273 GLU A C 1
ATOM 2093 O O . GLU A 1 273 ? 5.041 -14.227 -4.473 1.00 94.81 273 GLU A O 1
ATOM 2098 N N . LEU A 1 274 ? 3.595 -15.288 -3.115 1.00 96.12 274 LEU A N 1
ATOM 2099 C CA . LEU A 1 274 ? 4.634 -15.727 -2.173 1.00 96.12 274 LEU A CA 1
ATOM 2100 C C . LEU A 1 274 ? 5.688 -16.600 -2.869 1.00 96.12 274 LEU A C 1
ATOM 2102 O O . LEU A 1 274 ? 6.877 -16.314 -2.767 1.00 96.12 274 LEU A O 1
ATOM 2106 N N . ASP A 1 275 ? 5.263 -17.585 -3.660 1.00 96.94 275 ASP A N 1
ATOM 2107 C CA . ASP A 1 275 ? 6.167 -18.475 -4.398 1.00 96.94 275 ASP A CA 1
ATOM 2108 C C . ASP A 1 275 ? 7.085 -17.690 -5.360 1.00 96.94 275 ASP A C 1
ATOM 2110 O O . ASP A 1 275 ? 8.285 -17.958 -5.444 1.00 96.94 275 ASP A O 1
ATOM 2114 N N . GLU A 1 276 ? 6.554 -16.659 -6.032 1.00 96.50 276 GLU A N 1
ATOM 2115 C CA . GLU A 1 276 ? 7.327 -15.762 -6.906 1.00 96.50 276 GLU A CA 1
ATOM 2116 C C . GLU A 1 276 ? 8.393 -14.987 -6.103 1.00 96.50 276 GLU A C 1
ATOM 2118 O O . GLU A 1 276 ? 9.542 -14.862 -6.540 1.00 96.50 276 GLU A O 1
ATOM 2123 N N . LEU A 1 277 ? 8.040 -14.510 -4.901 1.00 96.81 277 LEU A N 1
ATOM 2124 C CA . LEU A 1 277 ? 8.972 -13.846 -3.985 1.00 96.81 277 LEU A CA 1
ATOM 2125 C C . LEU A 1 277 ? 10.034 -14.794 -3.438 1.00 96.81 277 LEU A C 1
ATOM 2127 O O . LEU A 1 277 ? 11.188 -14.388 -3.378 1.00 96.81 277 LEU A O 1
ATOM 2131 N N . LEU A 1 278 ? 9.700 -16.032 -3.065 1.00 97.56 278 LEU A N 1
ATOM 2132 C CA . LEU A 1 278 ? 10.667 -16.984 -2.506 1.00 97.56 278 LEU A CA 1
ATOM 2133 C C . LEU A 1 278 ? 11.642 -17.517 -3.570 1.00 97.56 278 LEU A C 1
ATOM 2135 O O . LEU A 1 278 ? 12.826 -17.719 -3.288 1.00 97.56 278 LEU A O 1
ATOM 2139 N N . VAL A 1 279 ? 11.201 -17.660 -4.826 1.00 97.62 279 VAL A N 1
ATOM 2140 C CA . VAL A 1 279 ? 12.110 -17.914 -5.957 1.00 97.62 279 VAL A CA 1
ATOM 2141 C C . VAL A 1 279 ? 13.041 -16.715 -6.183 1.00 97.62 279 VAL A C 1
ATOM 2143 O O . VAL A 1 279 ? 14.254 -16.901 -6.279 1.00 97.62 279 VAL A O 1
ATOM 2146 N N . CYS A 1 280 ? 12.518 -15.485 -6.192 1.00 97.69 280 CYS A N 1
ATOM 2147 C CA . CYS A 1 280 ? 13.327 -14.267 -6.304 1.00 97.69 280 CYS A CA 1
ATOM 2148 C C . CYS A 1 280 ? 14.300 -14.090 -5.120 1.00 97.69 280 CYS A C 1
ATOM 2150 O O . CYS A 1 280 ? 15.465 -13.737 -5.326 1.00 97.69 280 CYS A O 1
ATOM 2152 N N . ARG A 1 281 ? 13.866 -14.425 -3.895 1.00 97.56 281 ARG A N 1
ATOM 2153 C CA . ARG A 1 281 ? 14.690 -14.462 -2.680 1.00 97.56 281 ARG A CA 1
ATOM 2154 C C . ARG A 1 281 ? 15.891 -15.364 -2.903 1.00 97.56 281 ARG A C 1
ATOM 2156 O O . ARG A 1 281 ? 17.014 -14.883 -2.902 1.00 97.56 281 ARG A O 1
ATOM 2163 N N . ARG A 1 282 ? 15.654 -16.641 -3.208 1.00 97.50 282 ARG A N 1
ATOM 2164 C CA . ARG A 1 282 ? 16.700 -17.649 -3.433 1.00 97.50 282 ARG A CA 1
ATOM 2165 C C . ARG A 1 282 ? 17.711 -17.269 -4.527 1.00 97.50 282 ARG A C 1
ATOM 2167 O O . ARG A 1 282 ? 18.829 -17.771 -4.498 1.00 97.50 282 ARG A O 1
ATOM 2174 N N . LEU A 1 283 ? 17.328 -16.426 -5.491 1.00 96.56 283 LEU A N 1
ATOM 2175 C CA . LEU A 1 283 ? 18.165 -16.060 -6.639 1.00 96.56 283 LEU A CA 1
ATOM 2176 C C . LEU A 1 283 ? 18.911 -14.720 -6.496 1.00 96.56 283 LEU A C 1
ATOM 2178 O O . LEU A 1 283 ? 19.966 -14.580 -7.109 1.00 96.56 283 LEU A O 1
ATOM 2182 N N . LEU A 1 284 ? 18.385 -13.744 -5.738 1.00 95.38 284 LEU A N 1
ATOM 2183 C CA . LEU A 1 284 ? 18.935 -12.371 -5.638 1.00 95.38 284 LEU A CA 1
ATOM 2184 C C . LEU A 1 284 ? 19.023 -11.818 -4.197 1.00 95.38 284 LEU A C 1
ATOM 2186 O O . LEU A 1 284 ? 19.834 -10.934 -3.898 1.00 95.38 284 LEU A O 1
ATOM 2190 N N . TYR A 1 285 ? 18.198 -12.332 -3.285 1.00 95.38 285 TYR A N 1
ATOM 2191 C CA . TYR A 1 285 ? 18.133 -11.944 -1.869 1.00 95.38 285 TYR A CA 1
ATOM 2192 C C . TYR A 1 285 ? 18.401 -13.161 -0.971 1.00 95.38 285 TYR A C 1
ATOM 2194 O O . TYR A 1 285 ? 17.765 -13.349 0.058 1.00 95.38 285 TYR A O 1
ATOM 2202 N N . ASP A 1 286 ? 19.362 -13.984 -1.381 1.00 93.69 286 ASP A N 1
ATOM 2203 C CA . ASP A 1 286 ? 19.871 -15.168 -0.687 1.00 93.69 286 ASP A CA 1
ATOM 2204 C C . ASP A 1 286 ? 20.237 -14.895 0.781 1.00 93.69 286 ASP A C 1
ATOM 2206 O O . ASP A 1 286 ? 19.921 -15.698 1.655 1.00 93.69 286 ASP A O 1
ATOM 2210 N N . THR A 1 287 ? 20.818 -13.719 1.034 1.00 94.50 287 THR A N 1
ATOM 2211 C CA . THR A 1 287 ? 21.153 -13.150 2.351 1.00 94.50 287 THR A CA 1
ATOM 2212 C C . THR A 1 287 ? 19.955 -12.749 3.225 1.00 94.50 287 THR A C 1
ATOM 2214 O O . THR A 1 287 ? 20.170 -12.279 4.337 1.00 94.50 287 THR A O 1
ATOM 2217 N N . VAL A 1 288 ? 18.716 -12.825 2.728 1.00 95.69 288 VAL A N 1
ATOM 2218 C CA . VAL A 1 288 ? 17.493 -12.573 3.511 1.00 95.69 288 VAL A CA 1
ATOM 2219 C C . VAL A 1 288 ? 16.910 -13.916 3.914 1.00 95.69 288 VAL A C 1
ATOM 2221 O O . VAL A 1 288 ? 16.590 -14.721 3.039 1.00 95.69 288 VAL A O 1
ATOM 2224 N N . ASP A 1 289 ? 16.756 -14.157 5.214 1.00 95.25 289 ASP A N 1
ATOM 2225 C CA . ASP A 1 289 ? 16.231 -15.422 5.730 1.00 95.25 289 ASP A CA 1
ATOM 2226 C C . ASP A 1 289 ? 14.815 -15.720 5.215 1.00 95.25 289 ASP A C 1
ATOM 2228 O O . ASP A 1 289 ? 13.950 -14.844 5.153 1.00 95.25 289 ASP A O 1
ATOM 2232 N N . GLU A 1 290 ? 14.568 -16.981 4.853 1.00 96.94 290 GLU A N 1
ATOM 2233 C CA . GLU A 1 290 ? 13.293 -17.411 4.265 1.00 96.94 290 GLU A CA 1
ATOM 2234 C C . GLU A 1 290 ? 12.095 -17.215 5.216 1.00 96.94 290 GLU A C 1
ATOM 2236 O O . GLU A 1 290 ? 11.139 -16.568 4.789 1.00 96.94 290 GLU A O 1
ATOM 2241 N N . PRO A 1 291 ? 12.156 -17.604 6.510 1.00 96.38 291 PRO A N 1
ATOM 2242 C CA . PRO A 1 291 ? 11.054 -17.356 7.444 1.00 96.38 291 PRO A CA 1
ATOM 2243 C C . PRO A 1 291 ? 10.789 -15.864 7.685 1.00 96.38 291 PRO A C 1
ATOM 2245 O O . PRO A 1 291 ? 9.642 -15.466 7.855 1.00 96.38 291 PRO A O 1
ATOM 2248 N N . LEU A 1 292 ? 11.827 -15.016 7.651 1.00 96.00 292 LEU A N 1
ATOM 2249 C CA . LEU A 1 292 ? 11.661 -13.566 7.787 1.00 96.00 292 LEU A CA 1
ATOM 2250 C C . LEU A 1 292 ? 10.941 -12.976 6.565 1.00 96.00 292 LEU A C 1
ATOM 2252 O O . LEU A 1 292 ? 10.093 -12.100 6.717 1.00 96.00 292 LEU A O 1
ATOM 2256 N N . ALA A 1 293 ? 11.235 -13.468 5.358 1.00 96.56 293 ALA A N 1
ATOM 2257 C CA . ALA A 1 293 ? 10.505 -13.081 4.153 1.00 96.56 293 ALA A CA 1
ATOM 2258 C C . ALA A 1 293 ? 9.037 -13.560 4.185 1.00 96.56 293 ALA A C 1
ATOM 2260 O O . ALA A 1 293 ? 8.148 -12.818 3.768 1.00 96.56 293 ALA A O 1
ATOM 2261 N N . GLU A 1 294 ? 8.761 -14.755 4.716 1.00 96.75 294 GLU A N 1
ATOM 2262 C CA . GLU A 1 294 ? 7.392 -15.254 4.922 1.00 96.75 294 GLU A CA 1
ATOM 2263 C C . GLU A 1 294 ? 6.615 -14.407 5.946 1.00 96.75 294 GLU A C 1
ATOM 2265 O O . GLU A 1 294 ? 5.514 -13.943 5.643 1.00 96.75 294 GLU A O 1
ATOM 2270 N N . GLU A 1 295 ? 7.196 -14.115 7.116 1.00 95.56 295 GLU A N 1
ATOM 2271 C CA . GLU A 1 295 ? 6.587 -13.237 8.128 1.00 95.56 295 GLU A CA 1
ATOM 2272 C C . GLU A 1 295 ? 6.342 -11.825 7.567 1.00 95.56 295 GLU A C 1
ATOM 2274 O O . GLU A 1 295 ? 5.235 -11.289 7.667 1.00 95.56 295 GLU A O 1
ATOM 2279 N N . LEU A 1 296 ? 7.328 -11.227 6.886 1.00 95.94 296 LEU A N 1
ATOM 2280 C CA . LEU A 1 296 ? 7.154 -9.927 6.232 1.00 95.94 296 LEU A CA 1
ATOM 2281 C C . LEU A 1 296 ? 6.067 -9.960 5.149 1.00 95.94 296 LEU A C 1
ATOM 2283 O O . LEU A 1 296 ? 5.369 -8.959 4.987 1.00 95.94 296 LEU A O 1
ATOM 2287 N N . TYR A 1 297 ? 5.860 -11.078 4.447 1.00 96.31 297 TYR A N 1
ATOM 2288 C CA . TYR A 1 297 ? 4.743 -11.243 3.511 1.00 96.31 297 TYR A CA 1
ATOM 2289 C C . TYR A 1 297 ? 3.387 -11.367 4.231 1.00 96.31 297 TYR A C 1
ATOM 2291 O O . TYR A 1 297 ? 2.408 -10.773 3.776 1.00 96.31 297 TYR A O 1
ATOM 2299 N N . GLU A 1 298 ? 3.297 -12.039 5.386 1.00 95.12 298 GLU A N 1
ATOM 2300 C CA . GLU A 1 298 ? 2.060 -12.053 6.191 1.00 95.12 298 GLU A CA 1
ATOM 2301 C C . GLU A 1 298 ? 1.636 -10.650 6.667 1.00 95.12 298 GLU A C 1
ATOM 2303 O O . GLU A 1 298 ? 0.444 -10.401 6.883 1.00 95.12 298 GLU A O 1
ATOM 2308 N N . HIS A 1 299 ? 2.587 -9.719 6.791 1.00 93.25 299 HIS A N 1
ATOM 2309 C CA . HIS A 1 299 ? 2.347 -8.339 7.210 1.00 93.25 299 HIS A CA 1
ATOM 2310 C C . HIS A 1 299 ? 2.187 -7.345 6.046 1.00 93.25 299 HIS A C 1
ATOM 2312 O O . HIS A 1 299 ? 1.158 -6.668 5.970 1.00 93.25 299 HIS A O 1
ATOM 2318 N N . TYR A 1 300 ? 3.171 -7.258 5.146 1.00 94.00 300 TYR A N 1
ATOM 2319 C CA . TYR A 1 300 ? 3.232 -6.319 4.015 1.00 94.00 300 TYR A CA 1
ATOM 2320 C C . TYR A 1 300 ? 2.669 -6.875 2.698 1.00 94.00 300 TYR A C 1
ATOM 2322 O O . TYR A 1 300 ? 2.567 -6.124 1.730 1.00 94.00 300 TYR A O 1
ATOM 2330 N N . GLY A 1 301 ? 2.323 -8.162 2.622 1.00 94.31 301 GLY A N 1
ATOM 2331 C CA . GLY A 1 301 ? 1.855 -8.816 1.399 1.00 94.31 301 GLY A CA 1
ATOM 2332 C C . GLY A 1 301 ? 2.879 -8.811 0.257 1.00 94.31 301 GLY A C 1
ATOM 2333 O O . GLY A 1 301 ? 4.084 -8.674 0.457 1.00 94.31 301 GLY A O 1
ATOM 2334 N N . GLY A 1 302 ? 2.384 -8.947 -0.976 1.00 94.25 302 GLY A N 1
ATOM 2335 C CA . GLY A 1 302 ? 3.178 -9.114 -2.203 1.00 94.25 302 GLY A CA 1
ATOM 2336 C C . GLY A 1 302 ? 3.963 -7.893 -2.702 1.00 94.25 302 GLY A C 1
ATOM 2337 O O . GLY A 1 302 ? 3.881 -7.555 -3.886 1.00 94.25 302 GLY A O 1
ATOM 2338 N N . VAL A 1 303 ? 4.710 -7.211 -1.833 1.00 95.44 303 VAL A N 1
ATOM 2339 C CA . VAL A 1 303 ? 5.512 -6.026 -2.170 1.00 95.44 303 VAL A CA 1
ATOM 2340 C C . VAL A 1 303 ? 6.992 -6.302 -1.897 1.00 95.44 303 VAL A C 1
ATOM 2342 O O . VAL A 1 303 ? 7.485 -6.116 -0.786 1.00 95.44 303 VAL A O 1
ATOM 2345 N N . ALA A 1 304 ? 7.724 -6.692 -2.947 1.00 95.56 304 ALA A N 1
ATOM 2346 C CA . ALA A 1 304 ? 9.144 -7.061 -2.887 1.00 95.56 304 ALA A CA 1
ATOM 2347 C C . ALA A 1 304 ? 10.047 -6.016 -2.201 1.00 95.56 304 ALA A C 1
ATOM 2349 O O . ALA A 1 304 ? 11.036 -6.378 -1.566 1.00 95.56 304 ALA A O 1
ATOM 2350 N N . ARG A 1 305 ? 9.698 -4.721 -2.263 1.00 95.06 305 ARG A N 1
ATOM 2351 C CA . ARG A 1 305 ? 10.407 -3.674 -1.506 1.00 95.06 305 ARG A CA 1
ATOM 2352 C C . ARG A 1 305 ? 10.417 -3.937 0.005 1.00 95.06 305 ARG A C 1
ATOM 2354 O O . ARG A 1 305 ? 11.460 -3.775 0.623 1.00 95.06 305 ARG A O 1
ATOM 2361 N N . PHE A 1 306 ? 9.287 -4.312 0.597 1.00 95.50 306 PHE A N 1
ATOM 2362 C CA . PHE A 1 306 ? 9.195 -4.522 2.045 1.00 95.50 306 PHE A CA 1
ATOM 2363 C C . PHE A 1 306 ? 9.584 -5.952 2.445 1.00 95.50 306 PHE A C 1
ATOM 2365 O O . PHE A 1 306 ? 10.187 -6.139 3.492 1.00 95.50 306 PHE A O 1
ATOM 2372 N N . VAL A 1 307 ? 9.309 -6.941 1.586 1.00 96.62 307 VAL A N 1
ATOM 2373 C CA . VAL A 1 307 ? 9.606 -8.359 1.861 1.00 96.62 307 VAL A CA 1
ATOM 2374 C C . VAL A 1 307 ? 11.078 -8.730 1.629 1.00 96.62 307 VAL A C 1
ATOM 2376 O O . VAL A 1 307 ? 11.611 -9.564 2.351 1.00 96.62 307 VAL A O 1
ATOM 2379 N N . LEU A 1 308 ? 11.748 -8.130 0.635 1.00 96.31 308 LEU A N 1
ATOM 2380 C CA . LEU A 1 308 ? 13.106 -8.522 0.217 1.00 96.31 308 LEU A CA 1
ATOM 2381 C C . LEU A 1 308 ? 14.121 -7.373 0.293 1.00 96.31 308 LEU A C 1
ATOM 2383 O O . LEU A 1 308 ? 15.222 -7.558 0.807 1.00 96.31 308 LEU A O 1
ATOM 2387 N N . GLN A 1 309 ? 13.778 -6.180 -0.208 1.00 94.62 309 GLN A N 1
ATOM 2388 C CA . GLN A 1 309 ? 14.732 -5.064 -0.238 1.00 94.62 309 GLN A CA 1
ATOM 2389 C C . GLN A 1 309 ? 15.010 -4.511 1.168 1.00 94.62 309 GLN A C 1
ATOM 2391 O O . GLN A 1 309 ? 16.175 -4.351 1.518 1.00 94.62 309 GLN A O 1
ATOM 2396 N N . LEU A 1 310 ? 13.965 -4.270 1.967 1.00 94.00 310 LEU A N 1
ATOM 2397 C CA . LEU A 1 310 ? 14.065 -3.738 3.330 1.00 94.00 310 LEU A CA 1
ATOM 2398 C C . LEU A 1 310 ? 14.963 -4.602 4.246 1.00 94.00 310 LEU A C 1
ATOM 2400 O O . LEU A 1 310 ? 15.956 -4.066 4.733 1.00 94.00 310 LEU A O 1
ATOM 2404 N N . PRO A 1 311 ? 14.737 -5.920 4.440 1.00 95.06 311 PRO A N 1
ATOM 2405 C CA . PRO A 1 311 ? 15.638 -6.730 5.267 1.00 95.06 311 PRO A CA 1
ATOM 2406 C C . PRO A 1 311 ? 17.057 -6.870 4.681 1.00 95.06 311 PRO A C 1
ATOM 2408 O O . PRO A 1 311 ? 18.001 -7.056 5.443 1.00 95.06 311 PRO A O 1
ATOM 2411 N N . LYS A 1 312 ? 17.259 -6.729 3.356 1.00 94.06 312 LYS A N 1
ATOM 2412 C CA . LYS A 1 312 ? 18.614 -6.725 2.761 1.00 94.06 312 LYS A CA 1
ATOM 2413 C C . LYS A 1 312 ? 19.361 -5.399 2.967 1.00 94.06 312 LYS A C 1
ATOM 2415 O O . LYS A 1 312 ? 20.588 -5.417 2.986 1.00 94.06 312 LYS A O 1
ATOM 2420 N N . THR A 1 313 ? 18.667 -4.270 3.147 1.00 92.44 313 THR A N 1
ATOM 2421 C CA . THR A 1 313 ? 19.295 -2.989 3.541 1.00 92.44 313 THR A CA 1
ATOM 2422 C C . THR A 1 313 ? 19.391 -2.802 5.058 1.00 92.44 313 THR A C 1
ATOM 2424 O O . THR A 1 313 ? 20.205 -1.997 5.501 1.00 92.44 313 THR A O 1
ATOM 2427 N N . HIS A 1 314 ? 18.624 -3.569 5.842 1.00 91.25 314 HIS A N 1
ATOM 2428 C CA . HIS A 1 314 ? 18.602 -3.559 7.313 1.00 91.25 314 HIS A CA 1
ATOM 2429 C C . HIS A 1 314 ? 18.976 -4.935 7.916 1.00 91.25 314 HIS A C 1
ATOM 2431 O O . HIS A 1 314 ? 18.180 -5.534 8.648 1.00 91.25 314 HIS A O 1
ATOM 2437 N N . PRO A 1 315 ? 20.166 -5.491 7.604 1.00 88.31 315 PRO A N 1
ATOM 2438 C CA . PRO A 1 315 ? 20.549 -6.829 8.046 1.00 88.31 315 PRO A CA 1
ATOM 2439 C C . PRO A 1 315 ? 20.695 -6.899 9.572 1.00 88.31 315 PRO A C 1
ATOM 2441 O O . PRO A 1 315 ? 21.455 -6.143 10.175 1.00 88.31 315 PRO A O 1
ATOM 2444 N N . GLY A 1 316 ? 19.995 -7.849 10.195 1.00 85.25 316 GLY A N 1
ATOM 2445 C CA . GLY A 1 316 ? 20.014 -8.048 11.647 1.00 85.25 316 GLY A CA 1
ATOM 2446 C C . GLY A 1 316 ? 19.083 -7.125 12.442 1.00 85.25 316 GLY A C 1
ATOM 2447 O O . GLY A 1 316 ? 19.108 -7.171 13.673 1.00 85.25 316 GLY A O 1
ATOM 2448 N N . GLU A 1 317 ? 18.246 -6.316 11.783 1.00 91.31 317 GLU A N 1
ATOM 2449 C CA . GLU A 1 317 ? 17.090 -5.718 12.453 1.00 91.31 317 GLU A CA 1
ATOM 2450 C C . GLU A 1 317 ? 16.004 -6.769 12.723 1.00 91.31 317 GLU A C 1
ATOM 2452 O O . GLU A 1 317 ? 15.789 -7.702 11.950 1.00 91.31 317 GLU A O 1
ATOM 2457 N N . ASP A 1 318 ? 15.334 -6.624 13.863 1.00 90.88 318 ASP A N 1
ATOM 2458 C CA . ASP A 1 318 ? 14.221 -7.473 14.273 1.00 90.88 318 ASP A CA 1
ATOM 2459 C C . ASP A 1 318 ? 12.928 -7.152 13.501 1.00 90.88 318 ASP A C 1
ATOM 2461 O O . ASP A 1 318 ? 12.748 -6.060 12.954 1.00 90.88 318 ASP A O 1
ATOM 2465 N N . LEU A 1 319 ? 11.997 -8.113 13.488 1.00 91.44 319 LEU A N 1
ATOM 2466 C CA . LEU A 1 319 ? 10.705 -7.970 12.814 1.00 91.44 319 LEU A CA 1
ATOM 2467 C C . LEU A 1 319 ? 9.933 -6.728 13.299 1.00 91.44 319 LEU A C 1
ATOM 2469 O O . LEU A 1 319 ? 9.291 -6.062 12.493 1.00 91.44 319 LEU A O 1
ATOM 2473 N N . ASP A 1 320 ? 10.001 -6.373 14.585 1.00 90.75 320 ASP A N 1
ATOM 2474 C CA . ASP A 1 320 ? 9.235 -5.244 15.120 1.00 90.75 320 ASP A CA 1
ATOM 2475 C C . ASP A 1 320 ? 9.699 -3.888 14.567 1.00 90.75 320 ASP A C 1
ATOM 2477 O O . ASP A 1 320 ? 8.845 -3.054 14.247 1.00 90.75 320 ASP A O 1
ATOM 2481 N N . LYS A 1 321 ? 11.009 -3.689 14.353 1.00 92.50 321 LYS A N 1
ATOM 2482 C CA . LYS A 1 321 ? 11.542 -2.533 13.606 1.00 92.50 321 LYS A CA 1
ATOM 2483 C C . LYS A 1 321 ? 11.124 -2.548 12.142 1.00 92.50 321 LYS A C 1
ATOM 2485 O O . LYS A 1 321 ? 10.604 -1.549 11.647 1.00 92.50 321 LYS A O 1
ATOM 2490 N N . LEU A 1 322 ? 11.276 -3.687 11.463 1.00 93.31 322 LEU A N 1
ATOM 2491 C CA . LEU A 1 322 ? 10.903 -3.832 10.051 1.00 93.31 322 LEU A CA 1
ATOM 2492 C C . LEU A 1 322 ? 9.395 -3.588 9.826 1.00 93.31 322 LEU A C 1
ATOM 2494 O O . LEU A 1 322 ? 8.990 -3.140 8.753 1.00 93.31 322 LEU A O 1
ATOM 2498 N N . LEU A 1 323 ? 8.559 -3.817 10.846 1.00 93.88 323 LEU A N 1
ATOM 2499 C CA . LEU A 1 323 ? 7.124 -3.517 10.861 1.00 93.88 323 LEU A CA 1
ATOM 2500 C C . LEU A 1 323 ? 6.759 -2.121 11.392 1.00 93.88 323 LEU A C 1
ATOM 2502 O O . LEU A 1 323 ? 5.591 -1.742 11.288 1.00 93.88 323 LEU A O 1
ATOM 2506 N N . MET A 1 324 ? 7.692 -1.342 11.946 1.00 92.56 324 MET A N 1
ATOM 2507 C CA . MET A 1 324 ? 7.415 -0.030 12.554 1.00 92.56 324 MET A CA 1
ATOM 2508 C C . MET A 1 324 ? 6.696 0.909 11.574 1.00 92.56 324 MET A C 1
ATOM 2510 O O . MET A 1 324 ? 5.611 1.405 11.870 1.00 92.56 324 MET A O 1
ATOM 2514 N N . GLU A 1 325 ? 7.222 1.023 10.352 1.00 89.06 325 GLU A N 1
ATOM 2515 C CA . GLU A 1 325 ? 6.646 1.810 9.251 1.00 89.06 325 GLU A CA 1
ATOM 2516 C C . GLU A 1 325 ? 5.215 1.393 8.839 1.00 89.06 325 GLU A C 1
ATOM 2518 O O . GLU A 1 325 ? 4.486 2.187 8.229 1.00 89.06 325 GLU A O 1
ATOM 2523 N N . LEU A 1 326 ? 4.814 0.148 9.126 1.00 92.94 326 LEU A N 1
ATOM 2524 C CA . LEU A 1 326 ? 3.470 -0.386 8.881 1.00 92.94 326 LEU A CA 1
ATOM 2525 C C . LEU A 1 326 ? 2.542 -0.150 10.076 1.00 92.94 326 LEU A C 1
ATOM 2527 O O . LEU A 1 326 ? 1.378 0.203 9.884 1.00 92.94 326 LEU A O 1
ATOM 2531 N N . ARG A 1 327 ? 3.058 -0.318 11.300 1.00 91.69 327 ARG A N 1
ATOM 2532 C CA . ARG A 1 327 ? 2.352 -0.021 12.555 1.00 91.69 327 ARG A CA 1
ATOM 2533 C C . ARG A 1 327 ? 1.942 1.452 12.588 1.00 91.69 327 ARG A C 1
ATOM 2535 O O . ARG A 1 327 ? 0.755 1.735 12.694 1.00 91.69 327 ARG A O 1
ATOM 2542 N N . GLU A 1 328 ? 2.880 2.363 12.327 1.00 90.62 328 GLU A N 1
ATOM 2543 C CA . GLU A 1 328 ? 2.621 3.804 12.185 1.00 90.62 328 GLU A CA 1
ATOM 2544 C C . GLU A 1 328 ? 1.561 4.122 11.121 1.00 90.62 328 GLU A C 1
ATOM 2546 O O . GLU A 1 328 ? 0.718 4.994 11.324 1.00 90.62 328 GLU A O 1
ATOM 2551 N N . ALA A 1 329 ? 1.563 3.408 9.988 1.00 89.69 329 ALA A N 1
ATOM 2552 C CA . ALA A 1 329 ? 0.562 3.610 8.944 1.00 89.69 329 ALA A CA 1
ATOM 2553 C C . ALA A 1 329 ? -0.843 3.171 9.398 1.00 89.69 329 ALA A C 1
ATOM 2555 O O . ALA A 1 329 ? -1.820 3.841 9.066 1.00 89.69 329 ALA A O 1
ATOM 2556 N N . VAL A 1 330 ? -0.961 2.080 10.166 1.00 89.44 330 VAL A N 1
ATOM 2557 C CA . VAL A 1 330 ? -2.235 1.640 10.764 1.00 89.44 330 VAL A CA 1
ATOM 2558 C C . VAL A 1 330 ? -2.681 2.615 11.857 1.00 89.44 330 VAL A C 1
ATOM 2560 O O . VAL A 1 330 ? -3.840 3.030 11.869 1.00 89.44 330 VAL A O 1
ATOM 2563 N N . ASP A 1 331 ? -1.771 3.027 12.740 1.00 87.69 331 ASP A N 1
ATOM 2564 C CA . ASP A 1 331 ? -2.063 3.925 13.861 1.00 87.69 331 ASP A CA 1
ATOM 2565 C C . ASP A 1 331 ? -2.394 5.360 13.401 1.00 87.69 331 ASP A C 1
ATOM 2567 O O . ASP A 1 331 ? -3.248 6.025 13.993 1.00 87.69 331 ASP A O 1
ATOM 2571 N N . GLY A 1 332 ? -1.833 5.801 12.273 1.00 86.12 332 GLY A N 1
ATOM 2572 C CA . GLY A 1 332 ? -2.178 7.051 11.593 1.00 86.12 332 GLY A CA 1
ATOM 2573 C C . GLY A 1 332 ? -3.450 7.011 10.732 1.00 86.12 332 GLY A C 1
ATOM 2574 O O . GLY A 1 332 ? -3.762 8.015 10.094 1.00 86.12 332 GLY A O 1
ATOM 2575 N N . CYS A 1 333 ? -4.184 5.892 10.671 1.00 85.88 333 CYS A N 1
ATOM 2576 C CA . CYS A 1 333 ? -5.374 5.748 9.823 1.00 85.88 333 CYS A CA 1
ATOM 2577 C C . CYS A 1 333 ? -6.654 5.527 10.644 1.00 85.88 333 CYS A C 1
ATOM 2579 O O . CYS A 1 333 ? -6.735 4.615 11.468 1.00 85.88 333 CYS A O 1
ATOM 2581 N N . ASP A 1 334 ? -7.678 6.348 10.412 1.00 87.00 334 ASP A N 1
ATOM 2582 C CA . ASP A 1 334 ? -9.012 6.218 11.009 1.00 87.00 334 ASP A CA 1
ATOM 2583 C C . ASP A 1 334 ? -10.080 5.787 9.980 1.00 87.00 334 ASP A C 1
ATOM 2585 O O . ASP A 1 334 ? -9.790 5.515 8.809 1.00 87.00 334 ASP A O 1
ATOM 2589 N N . THR A 1 335 ? -11.334 5.677 10.428 1.00 84.88 335 THR A N 1
ATOM 2590 C CA . THR A 1 335 ? -12.473 5.233 9.609 1.00 84.88 335 THR A CA 1
ATOM 2591 C C . THR A 1 335 ? -12.745 6.174 8.431 1.00 84.88 335 THR A C 1
ATOM 2593 O O . THR A 1 335 ? -12.966 5.702 7.311 1.00 84.88 335 THR A O 1
ATOM 2596 N N . ALA A 1 336 ? -12.649 7.489 8.645 1.00 83.44 336 ALA A N 1
ATOM 2597 C CA . ALA A 1 336 ? -12.835 8.507 7.612 1.00 83.44 336 ALA A CA 1
ATOM 2598 C C . ALA A 1 336 ? -11.706 8.486 6.568 1.00 83.44 336 ALA A C 1
ATOM 2600 O O . ALA A 1 336 ? -11.969 8.435 5.364 1.00 83.44 336 ALA A O 1
ATOM 2601 N N . THR A 1 337 ? -10.449 8.434 7.016 1.00 83.81 337 THR A N 1
ATOM 2602 C CA . THR A 1 337 ? -9.267 8.356 6.149 1.00 83.81 337 THR A CA 1
ATOM 2603 C C . THR A 1 337 ? -9.317 7.100 5.285 1.00 83.81 337 THR A C 1
ATOM 2605 O O . THR A 1 337 ? -9.140 7.177 4.069 1.00 83.81 337 THR A O 1
ATOM 2608 N N . MET A 1 338 ? -9.628 5.939 5.871 1.00 84.69 338 MET A N 1
ATOM 2609 C CA . MET A 1 338 ? -9.777 4.695 5.111 1.00 84.69 338 MET A CA 1
ATOM 2610 C C . MET A 1 338 ? -10.883 4.807 4.047 1.00 84.69 338 MET A C 1
ATOM 2612 O O . MET A 1 338 ? -10.699 4.347 2.917 1.00 84.69 338 MET A O 1
ATOM 2616 N N . GLN A 1 339 ? -12.004 5.471 4.358 1.00 82.38 339 GLN A N 1
A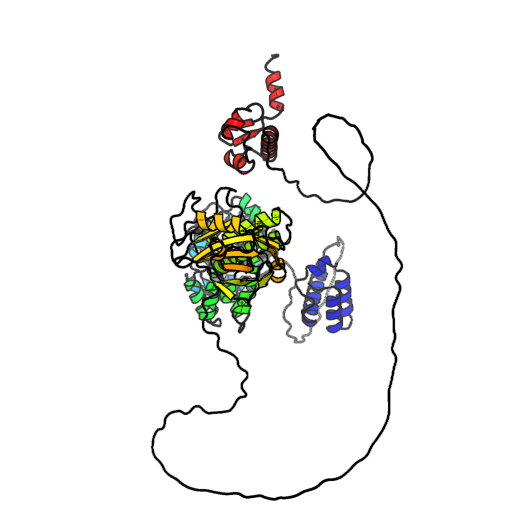TOM 2617 C CA . GLN A 1 339 ? -13.076 5.716 3.391 1.00 82.38 339 GLN A CA 1
ATOM 2618 C C . GLN A 1 339 ? -12.620 6.614 2.226 1.00 82.38 339 GLN A C 1
ATOM 2620 O O . GLN A 1 339 ? -12.909 6.297 1.068 1.00 82.38 339 GLN A O 1
ATOM 2625 N N . GLU A 1 340 ? -11.879 7.696 2.485 1.00 80.88 340 GLU A N 1
ATOM 2626 C CA . GLU A 1 340 ? -11.314 8.545 1.424 1.00 80.88 340 GLU A CA 1
ATOM 2627 C C . GLU A 1 340 ? -10.306 7.786 0.548 1.00 80.88 340 GLU A C 1
ATOM 2629 O O . GLU A 1 340 ? -10.348 7.874 -0.685 1.00 80.88 340 GLU A O 1
ATOM 2634 N N . LEU A 1 341 ? -9.431 6.993 1.175 1.00 77.44 341 LEU A N 1
ATOM 2635 C CA . LEU A 1 341 ? -8.426 6.184 0.491 1.00 77.44 341 LEU A CA 1
ATOM 2636 C C . LEU A 1 341 ? -9.062 5.134 -0.426 1.00 77.44 341 LEU A C 1
ATOM 2638 O O . LEU A 1 341 ? -8.602 4.962 -1.558 1.00 77.44 341 LEU A O 1
ATOM 2642 N N . VAL A 1 342 ? -10.131 4.461 0.010 1.00 75.56 342 VAL A N 1
ATOM 2643 C CA . VAL A 1 342 ? -10.897 3.524 -0.830 1.00 75.56 342 VAL A CA 1
ATOM 2644 C C . VAL A 1 342 ? -11.588 4.259 -1.985 1.00 75.56 342 VAL A C 1
ATOM 2646 O O . VAL A 1 342 ? -11.507 3.808 -3.128 1.00 75.56 342 VAL A O 1
ATOM 2649 N N . CYS A 1 343 ? -12.189 5.424 -1.727 1.00 65.75 343 CYS A N 1
ATOM 2650 C CA . CYS A 1 343 ? -12.874 6.233 -2.741 1.00 65.75 343 CYS A CA 1
ATOM 2651 C C . CYS A 1 343 ? -11.945 6.863 -3.799 1.00 65.75 343 CYS A C 1
ATOM 2653 O O . CYS A 1 343 ? -12.430 7.280 -4.855 1.00 65.75 343 CYS A O 1
ATOM 2655 N N . SER A 1 344 ? -10.629 6.959 -3.565 1.00 65.81 344 SER A N 1
ATOM 2656 C CA . SER A 1 344 ? -9.694 7.548 -4.531 1.00 65.81 344 SER A CA 1
ATOM 2657 C C . SER A 1 344 ? -8.387 6.767 -4.665 1.00 65.81 344 SER A C 1
ATOM 2659 O O . SER A 1 344 ? -7.509 6.838 -3.810 1.00 65.81 344 SER A O 1
ATOM 2661 N N . ILE A 1 345 ? -8.206 6.081 -5.800 1.00 61.88 345 ILE A N 1
ATOM 2662 C CA . ILE A 1 345 ? -6.948 5.381 -6.124 1.00 61.88 345 ILE A CA 1
ATOM 2663 C C . ILE A 1 345 ? -5.787 6.372 -6.314 1.00 61.88 345 ILE A C 1
ATOM 2665 O O . ILE A 1 345 ? -4.659 6.085 -5.923 1.00 61.88 345 ILE A O 1
ATOM 2669 N N . SER A 1 346 ? -6.069 7.550 -6.883 1.00 56.91 346 SER A N 1
ATOM 2670 C CA . SER A 1 346 ? -5.042 8.394 -7.512 1.00 56.91 346 SER A CA 1
ATOM 2671 C C . SER A 1 346 ? -4.686 9.684 -6.753 1.00 56.91 346 SER A C 1
ATOM 2673 O O . SER A 1 346 ? -3.836 10.450 -7.213 1.00 56.91 346 SER A O 1
ATOM 2675 N N . ARG A 1 347 ? -5.341 9.958 -5.612 1.00 56.25 347 ARG A N 1
ATOM 2676 C CA . ARG A 1 347 ? -5.116 11.145 -4.749 1.00 56.25 347 ARG A CA 1
ATOM 2677 C C . ARG A 1 347 ? -4.441 10.796 -3.410 1.00 56.25 347 ARG A C 1
ATOM 2679 O O . ARG A 1 347 ? -4.543 11.559 -2.457 1.00 56.25 347 ARG A O 1
ATOM 2686 N N . ARG A 1 348 ? -3.792 9.634 -3.338 1.00 61.62 348 ARG A N 1
ATOM 2687 C CA . ARG A 1 348 ? -3.318 9.011 -2.097 1.00 61.62 348 ARG A CA 1
ATOM 2688 C C . ARG A 1 348 ? -2.000 9.585 -1.549 1.00 61.62 348 ARG A C 1
ATOM 2690 O O . ARG A 1 348 ? -1.097 9.854 -2.342 1.00 61.62 348 ARG A O 1
ATOM 2697 N N . PRO A 1 349 ? -1.846 9.693 -0.213 1.00 59.56 349 PRO A N 1
ATOM 2698 C CA . PRO A 1 349 ? -0.545 9.788 0.453 1.00 59.56 349 PRO A CA 1
ATOM 2699 C C . PRO A 1 349 ? 0.233 8.467 0.351 1.00 59.56 349 PRO A C 1
ATOM 2701 O O . PRO A 1 349 ? -0.370 7.394 0.401 1.00 59.56 349 PRO A O 1
ATOM 2704 N N . GLU A 1 350 ? 1.567 8.528 0.291 1.00 57.84 350 GLU A N 1
ATOM 2705 C CA . GLU A 1 350 ? 2.437 7.345 0.122 1.00 57.84 350 GLU A CA 1
ATOM 2706 C C . GLU A 1 350 ? 2.215 6.264 1.194 1.00 57.84 350 GLU A C 1
ATOM 2708 O O . GLU A 1 350 ? 2.138 5.084 0.864 1.00 57.84 350 GLU A O 1
ATOM 2713 N N . ALA A 1 351 ? 2.030 6.653 2.463 1.00 57.59 351 ALA A N 1
ATOM 2714 C CA . ALA A 1 351 ? 1.811 5.718 3.573 1.00 57.59 351 ALA A CA 1
ATOM 2715 C C . ALA A 1 351 ? 0.596 4.794 3.356 1.00 57.59 351 ALA A C 1
ATOM 2717 O O . ALA A 1 351 ? 0.620 3.630 3.746 1.00 57.59 351 ALA A O 1
ATOM 2718 N N . SER A 1 352 ? -0.439 5.260 2.647 1.00 71.38 352 SER A N 1
ATOM 2719 C CA . SER A 1 352 ? -1.613 4.433 2.340 1.00 71.38 352 SER A CA 1
ATOM 2720 C C . SER A 1 352 ? -1.315 3.256 1.406 1.00 71.38 352 SER A C 1
ATOM 2722 O O . SER A 1 352 ? -2.082 2.299 1.379 1.00 71.38 352 SER A O 1
ATOM 2724 N N . HIS A 1 353 ? -0.194 3.275 0.678 1.00 74.62 353 HIS A N 1
ATOM 2725 C CA . HIS A 1 353 ? 0.250 2.141 -0.132 1.00 74.62 353 HIS A CA 1
ATOM 2726 C C . HIS A 1 353 ? 0.833 0.991 0.702 1.00 74.62 353 HIS A C 1
ATOM 2728 O O . HIS A 1 353 ? 0.920 -0.118 0.186 1.00 74.62 353 HIS A O 1
ATOM 2734 N N . ARG A 1 354 ? 1.157 1.224 1.986 1.00 82.81 354 ARG A N 1
ATOM 2735 C CA . ARG A 1 354 ? 1.427 0.164 2.976 1.00 82.81 354 ARG A CA 1
ATOM 2736 C C . ARG A 1 354 ? 0.142 -0.491 3.495 1.00 82.81 354 ARG A C 1
ATOM 2738 O O . ARG A 1 354 ? 0.188 -1.599 4.009 1.00 82.81 354 ARG A O 1
ATOM 2745 N N . LEU A 1 355 ? -1.001 0.193 3.373 1.00 85.06 355 LEU A N 1
ATOM 2746 C CA . LEU A 1 355 ? -2.302 -0.282 3.858 1.00 85.06 355 LEU A CA 1
ATOM 2747 C C . LEU A 1 355 ? -3.169 -0.896 2.760 1.00 85.06 355 LEU A C 1
ATOM 2749 O O . LEU A 1 355 ? -3.907 -1.835 3.036 1.00 85.06 355 LEU A O 1
ATOM 2753 N N . LEU A 1 356 ? -3.120 -0.353 1.539 1.00 87.81 356 LEU A N 1
ATOM 2754 C CA . LEU A 1 356 ? -3.997 -0.711 0.425 1.00 87.81 356 LEU A CA 1
ATOM 2755 C C . LEU A 1 356 ? -3.199 -1.020 -0.843 1.00 87.81 356 LEU A C 1
ATOM 2757 O O . LEU A 1 356 ? -2.592 -0.133 -1.455 1.00 87.81 356 LEU A O 1
ATOM 2761 N N . HIS A 1 357 ? -3.300 -2.267 -1.292 1.00 89.81 357 HIS A N 1
ATOM 2762 C CA . HIS A 1 357 ? -2.748 -2.722 -2.561 1.00 89.81 357 HIS A CA 1
ATOM 2763 C C . HIS A 1 357 ? -3.737 -2.523 -3.707 1.00 89.81 357 HIS A C 1
ATOM 2765 O O . HIS A 1 357 ? -4.956 -2.592 -3.532 1.00 89.81 357 HIS A O 1
ATOM 2771 N N . ILE A 1 358 ? -3.190 -2.299 -4.901 1.00 87.06 358 ILE A N 1
ATOM 2772 C CA . ILE A 1 358 ? -3.941 -2.318 -6.154 1.00 87.06 358 ILE A CA 1
ATOM 2773 C C . ILE A 1 358 ? -3.827 -3.729 -6.731 1.00 87.06 358 ILE A C 1
ATOM 2775 O O . ILE A 1 358 ? -2.741 -4.143 -7.133 1.00 87.06 358 ILE A O 1
ATOM 2779 N N . VAL A 1 359 ? -4.943 -4.455 -6.778 1.00 84.31 359 VAL A N 1
ATOM 2780 C CA . VAL A 1 359 ? -5.033 -5.762 -7.442 1.00 84.31 359 VAL A CA 1
ATOM 2781 C C . VAL A 1 359 ? -5.575 -5.554 -8.848 1.00 84.31 359 VAL A C 1
ATOM 2783 O O . VAL A 1 359 ? -6.522 -4.792 -9.043 1.00 84.31 359 VAL A O 1
ATOM 2786 N N . ALA A 1 360 ? -4.959 -6.214 -9.822 1.00 82.94 360 ALA A N 1
ATOM 2787 C CA . ALA A 1 360 ? -5.338 -6.149 -11.225 1.00 82.94 360 ALA A CA 1
ATOM 2788 C C . ALA A 1 360 ? -6.110 -7.409 -11.641 1.00 82.94 360 ALA A C 1
ATOM 2790 O O . ALA A 1 360 ? -5.845 -8.493 -11.126 1.00 82.94 360 ALA A O 1
ATOM 2791 N N . ASP A 1 361 ? -7.028 -7.287 -12.603 1.00 80.25 361 ASP A N 1
ATOM 2792 C CA . ASP A 1 361 ? -7.580 -8.457 -13.294 1.00 80.25 361 ASP A CA 1
ATOM 2793 C C . ASP A 1 361 ? -6.553 -9.085 -14.259 1.00 80.25 361 ASP A C 1
ATOM 2795 O O . ASP A 1 361 ? -5.517 -8.499 -14.569 1.00 80.25 361 ASP A O 1
ATOM 2799 N N . GLU A 1 362 ? -6.856 -10.275 -14.787 1.00 80.44 362 GLU A N 1
ATOM 2800 C CA . GLU A 1 362 ? -5.990 -11.051 -15.703 1.00 80.44 362 GLU A CA 1
ATOM 2801 C C . GLU A 1 362 ? -5.548 -10.296 -16.974 1.00 80.44 362 GLU A C 1
ATOM 2803 O O . GLU A 1 362 ? -4.633 -10.726 -17.683 1.00 80.44 362 GLU A O 1
ATOM 2808 N N . HIS A 1 363 ? -6.233 -9.190 -17.274 1.00 82.25 363 HIS A N 1
ATOM 2809 C CA . HIS A 1 363 ? -6.028 -8.317 -18.425 1.00 82.25 363 HIS A CA 1
ATOM 2810 C C . HIS A 1 363 ? -5.306 -7.008 -18.053 1.00 82.25 363 HIS A C 1
ATOM 2812 O O . HIS A 1 363 ? -5.174 -6.120 -18.900 1.00 82.25 363 HIS A O 1
ATOM 2818 N N . PHE A 1 364 ? -4.868 -6.887 -16.795 1.00 88.12 364 PHE A N 1
ATOM 2819 C CA . PHE A 1 364 ? -4.210 -5.740 -16.170 1.00 88.12 364 PHE A CA 1
ATOM 2820 C C . PHE A 1 364 ? -5.023 -4.431 -16.195 1.00 88.12 364 PHE A C 1
ATOM 2822 O O . PHE A 1 364 ? -4.450 -3.354 -16.108 1.00 88.12 364 PHE A O 1
ATOM 2829 N N . ARG A 1 365 ? -6.351 -4.466 -16.347 1.00 80.81 365 ARG A N 1
ATOM 2830 C CA . ARG A 1 365 ? -7.184 -3.293 -16.692 1.00 80.81 365 ARG A CA 1
ATOM 2831 C C . ARG A 1 365 ? -8.132 -2.829 -15.598 1.00 80.81 365 ARG A C 1
ATOM 2833 O O . ARG A 1 365 ? -8.411 -1.633 -15.533 1.00 80.81 365 ARG A O 1
ATOM 2840 N N . LYS A 1 366 ? -8.664 -3.739 -14.783 1.00 68.69 366 LYS A N 1
ATOM 2841 C CA . LYS A 1 366 ? -9.622 -3.405 -13.719 1.00 68.69 366 LYS A CA 1
ATOM 2842 C C . LYS A 1 366 ? -8.914 -3.422 -12.365 1.00 68.69 366 LYS A C 1
ATOM 2844 O O . LYS A 1 366 ? -8.676 -4.509 -11.843 1.00 68.69 366 LYS A O 1
ATOM 2849 N N . PRO A 1 367 ? -8.579 -2.254 -11.791 1.00 75.56 367 PRO A N 1
ATOM 2850 C CA . PRO A 1 367 ? -8.054 -2.196 -10.443 1.00 75.56 367 PRO A CA 1
ATOM 2851 C C . PRO A 1 367 ? -9.195 -2.423 -9.450 1.00 75.56 367 PRO A C 1
ATOM 2853 O O . PRO A 1 367 ? -10.234 -1.762 -9.520 1.00 75.56 367 PRO A O 1
ATOM 2856 N N . TYR A 1 368 ? -8.977 -3.294 -8.477 1.00 79.38 368 TYR A N 1
ATOM 2857 C CA . TYR A 1 368 ? -9.691 -3.234 -7.207 1.00 79.38 368 TYR A CA 1
ATOM 2858 C C . TYR A 1 368 ? -8.694 -3.119 -6.058 1.00 79.38 368 TYR A C 1
ATOM 2860 O O . TYR A 1 368 ? -7.476 -3.129 -6.252 1.00 79.38 368 TYR A O 1
ATOM 2868 N N . LEU A 1 369 ? -9.222 -2.896 -4.862 1.00 85.00 369 LEU A N 1
ATOM 2869 C CA . LEU A 1 369 ? -8.439 -2.567 -3.684 1.00 85.00 369 LEU A CA 1
ATOM 2870 C C . LEU A 1 369 ? -8.597 -3.668 -2.653 1.00 85.00 369 LEU A C 1
ATOM 2872 O O . LEU A 1 369 ? -9.716 -4.087 -2.360 1.00 85.00 369 LEU A O 1
ATOM 2876 N N . VAL A 1 370 ? -7.475 -4.091 -2.088 1.00 88.31 370 VAL A N 1
ATOM 2877 C CA . VAL A 1 370 ? -7.433 -4.980 -0.927 1.00 88.31 370 VAL A CA 1
ATOM 2878 C C . VAL A 1 370 ? -6.559 -4.343 0.140 1.00 88.31 370 VAL A C 1
ATOM 2880 O O . VAL A 1 370 ? -5.633 -3.592 -0.176 1.00 88.31 370 VAL A O 1
ATOM 2883 N N . LEU A 1 371 ? -6.848 -4.645 1.402 1.00 88.75 371 LEU A N 1
ATOM 2884 C CA . LEU A 1 371 ? -5.925 -4.336 2.489 1.00 88.75 371 LEU A CA 1
ATOM 2885 C C . LEU A 1 371 ? -4.655 -5.176 2.303 1.00 88.75 371 LEU A C 1
ATOM 2887 O O . LEU A 1 371 ? -4.742 -6.318 1.850 1.00 88.75 371 LEU A O 1
ATOM 2891 N N . ALA A 1 372 ? -3.492 -4.599 2.611 1.00 90.44 372 ALA A N 1
ATOM 2892 C CA . ALA A 1 372 ? -2.185 -5.154 2.252 1.00 90.44 372 ALA A CA 1
ATOM 2893 C C . ALA A 1 372 ? -1.985 -6.601 2.730 1.00 90.44 372 ALA A C 1
ATOM 2895 O O . ALA A 1 372 ? -1.390 -7.415 2.024 1.00 90.44 372 ALA A O 1
ATOM 2896 N N . SER A 1 373 ? -2.558 -6.926 3.891 1.00 92.38 373 SER A N 1
ATOM 2897 C CA . SER A 1 373 ? -2.614 -8.271 4.450 1.00 92.38 373 SER A CA 1
ATOM 2898 C C . SER A 1 373 ? -3.833 -8.483 5.355 1.00 92.38 373 SER A C 1
ATOM 2900 O O . SER A 1 373 ? -4.530 -7.543 5.758 1.00 92.38 373 SER A O 1
ATOM 2902 N N . LYS A 1 374 ? -4.055 -9.746 5.749 1.00 89.69 374 LYS A N 1
ATOM 2903 C CA . LYS A 1 374 ? -5.014 -10.119 6.804 1.00 89.69 374 LYS A CA 1
ATOM 2904 C C . LYS A 1 374 ? -4.645 -9.494 8.156 1.00 89.69 374 LYS A C 1
ATOM 2906 O O . LYS A 1 374 ? -5.545 -9.186 8.937 1.00 89.69 374 LYS A O 1
ATOM 2911 N N . TRP A 1 375 ? -3.352 -9.291 8.428 1.00 92.25 375 TRP A N 1
ATOM 2912 C CA . TRP A 1 375 ? -2.884 -8.636 9.649 1.00 92.25 375 TRP A CA 1
ATOM 2913 C C . TRP A 1 375 ? -3.293 -7.159 9.679 1.00 92.25 375 TRP A C 1
ATOM 2915 O O . TRP A 1 375 ? -3.945 -6.734 10.632 1.00 92.25 375 TRP A O 1
ATOM 2925 N N . VAL A 1 376 ? -3.029 -6.408 8.600 1.00 91.44 376 VAL A N 1
ATOM 2926 C CA . VAL A 1 376 ? -3.434 -4.992 8.481 1.00 91.44 376 VAL A CA 1
ATOM 2927 C C . VAL A 1 376 ? -4.945 -4.842 8.660 1.00 91.44 376 VAL A C 1
ATOM 2929 O O . VAL A 1 376 ? -5.393 -3.984 9.418 1.00 91.44 376 VAL A O 1
ATOM 2932 N N . ALA A 1 377 ? -5.742 -5.716 8.036 1.00 86.75 377 ALA A N 1
ATOM 2933 C CA . ALA A 1 377 ? -7.195 -5.699 8.190 1.00 86.75 377 ALA A CA 1
ATOM 2934 C C . ALA A 1 377 ? -7.656 -5.937 9.640 1.00 86.75 377 ALA A C 1
ATOM 2936 O O . ALA A 1 377 ? -8.586 -5.280 10.110 1.00 86.75 377 ALA A O 1
ATOM 2937 N N . LYS A 1 378 ? -6.995 -6.849 10.362 1.00 82.62 378 LYS A N 1
ATOM 2938 C CA . LYS A 1 378 ? -7.308 -7.183 11.757 1.00 82.62 378 LYS A CA 1
ATOM 2939 C C . LYS A 1 378 ? -6.961 -6.045 12.716 1.00 82.62 378 LYS A C 1
ATOM 2941 O O . LYS A 1 378 ? -7.784 -5.704 13.566 1.00 82.62 378 LYS A O 1
ATOM 2946 N N . GLU A 1 379 ? -5.774 -5.456 12.591 1.00 86.50 379 GLU A N 1
ATOM 2947 C CA . GLU A 1 379 ? -5.343 -4.374 13.482 1.00 86.50 379 GLU A CA 1
ATOM 2948 C C . GLU A 1 379 ? -6.068 -3.055 13.178 1.00 86.50 379 GLU A C 1
ATOM 2950 O O . GLU A 1 379 ? -6.503 -2.390 14.117 1.00 86.50 379 GLU A O 1
ATOM 2955 N N . PHE A 1 380 ? -6.344 -2.738 11.905 1.00 89.06 380 PHE A N 1
ATOM 2956 C CA . PHE A 1 380 ? -7.215 -1.611 11.549 1.00 89.06 380 PHE A CA 1
ATOM 2957 C C . PHE A 1 380 ? -8.637 -1.783 12.111 1.00 89.06 380 PHE A C 1
ATOM 2959 O O . PHE A 1 380 ? -9.165 -0.858 12.724 1.00 89.06 380 PHE A O 1
ATOM 2966 N N . ALA A 1 381 ? -9.251 -2.967 11.981 1.00 81.69 381 ALA A N 1
ATOM 2967 C CA . ALA A 1 381 ? -10.593 -3.212 12.518 1.00 81.69 381 ALA A CA 1
ATOM 2968 C C . ALA A 1 381 ? -10.646 -3.100 14.055 1.00 81.69 381 ALA A C 1
ATOM 2970 O O . ALA A 1 381 ? -11.556 -2.473 14.598 1.00 81.69 381 ALA A O 1
ATOM 2971 N N . LYS A 1 382 ? -9.646 -3.645 14.766 1.00 81.38 382 LYS A N 1
ATOM 2972 C CA . LYS A 1 382 ? -9.482 -3.446 16.219 1.00 81.38 382 LYS A CA 1
ATOM 2973 C C . LYS A 1 382 ? -9.361 -1.965 16.575 1.00 81.38 382 LYS A C 1
ATOM 2975 O O . LYS A 1 382 ? -10.004 -1.515 17.521 1.00 81.38 382 LYS A O 1
ATOM 2980 N N . LYS A 1 383 ? -8.517 -1.225 15.850 1.00 87.00 383 LYS A N 1
ATOM 2981 C CA . LYS A 1 383 ? -8.277 0.203 16.070 1.00 87.00 383 LYS A CA 1
ATOM 2982 C C . LYS A 1 383 ? -9.563 1.002 15.885 1.00 87.00 383 LYS A C 1
ATOM 2984 O O . LYS A 1 383 ? -9.981 1.647 16.835 1.00 87.00 383 LYS A O 1
ATOM 2989 N N . ALA A 1 384 ? -10.238 0.858 14.745 1.00 84.81 384 ALA A N 1
ATOM 2990 C CA . ALA A 1 384 ? -11.505 1.526 14.459 1.00 84.81 384 ALA A CA 1
ATOM 2991 C C . ALA A 1 384 ? -12.552 1.306 15.568 1.00 84.81 384 ALA A C 1
ATOM 2993 O O . ALA A 1 384 ? -13.141 2.265 16.054 1.00 84.81 384 ALA A O 1
ATOM 2994 N N . VAL A 1 385 ? -12.737 0.067 16.044 1.00 80.12 385 VAL A N 1
ATOM 2995 C CA . VAL A 1 385 ? -13.691 -0.225 17.133 1.00 80.12 385 VAL A CA 1
ATOM 2996 C C . VAL A 1 385 ? -13.299 0.450 18.456 1.00 80.12 385 VAL A C 1
ATOM 2998 O O . VAL A 1 385 ? -14.180 0.930 19.169 1.00 80.12 385 VAL A O 1
ATOM 3001 N N . ARG A 1 386 ? -12.001 0.525 18.788 1.00 78.81 386 ARG A N 1
ATOM 3002 C CA . ARG A 1 386 ? -11.521 1.259 19.975 1.00 78.81 386 ARG A CA 1
ATOM 3003 C C . ARG A 1 386 ? -11.689 2.769 19.821 1.00 78.81 386 ARG A C 1
ATOM 3005 O O . ARG A 1 386 ? -12.104 3.413 20.776 1.00 78.81 386 ARG A O 1
ATOM 3012 N N . ASP A 1 387 ? -11.392 3.320 18.649 1.00 83.06 387 ASP A N 1
ATOM 3013 C CA . ASP A 1 387 ? -11.439 4.762 18.390 1.00 83.06 387 ASP A CA 1
ATOM 3014 C C . ASP A 1 387 ? -12.881 5.293 18.443 1.00 83.06 387 ASP A C 1
ATOM 3016 O O . ASP A 1 387 ? -13.137 6.301 19.100 1.00 83.06 387 ASP A O 1
ATOM 3020 N N . GLU A 1 388 ? -13.838 4.576 17.841 1.00 80.00 388 GLU A N 1
ATOM 3021 C CA . GLU A 1 388 ? -15.273 4.899 17.903 1.00 80.00 388 GLU A CA 1
ATOM 3022 C C . GLU A 1 388 ? -15.812 4.786 19.346 1.00 80.00 388 GLU A C 1
ATOM 3024 O O . GLU A 1 388 ? -16.506 5.685 19.831 1.00 80.00 388 GLU A O 1
ATOM 3029 N N . LEU A 1 389 ? -15.433 3.732 20.089 1.00 75.38 389 LEU A N 1
ATOM 3030 C CA . LEU A 1 389 ? -15.777 3.590 21.513 1.00 75.38 389 LEU A CA 1
ATOM 3031 C C . LEU A 1 389 ? -15.176 4.730 22.350 1.00 75.38 389 LEU A C 1
ATOM 3033 O O . LEU A 1 389 ? -15.864 5.330 23.175 1.00 75.38 389 LEU A O 1
ATOM 3037 N N . GLN A 1 390 ? -13.912 5.079 22.115 1.00 76.44 390 GLN A N 1
ATOM 3038 C CA . GLN A 1 390 ? -13.234 6.176 22.797 1.00 76.44 390 GLN A CA 1
ATOM 3039 C C . GLN A 1 390 ? -13.847 7.539 22.436 1.00 76.44 390 GLN A C 1
ATOM 3041 O O . GLN A 1 390 ? -13.886 8.429 23.291 1.00 76.44 390 GLN A O 1
ATOM 3046 N N . GLY A 1 391 ? -14.364 7.701 21.215 1.00 81.44 391 GLY A N 1
ATOM 3047 C CA . GLY A 1 391 ? -15.171 8.843 20.783 1.00 81.44 391 GLY A CA 1
ATOM 3048 C C . GLY A 1 391 ? -16.479 8.960 21.568 1.00 81.44 391 GLY A C 1
ATOM 3049 O O . GLY A 1 391 ? -16.769 10.026 22.113 1.00 81.44 391 GLY A O 1
ATOM 3050 N N . LEU A 1 392 ? -17.217 7.856 21.726 1.00 77.31 392 LEU A N 1
ATOM 3051 C CA . LEU A 1 392 ? -18.423 7.801 22.560 1.00 77.31 392 LEU A CA 1
ATOM 3052 C C . LEU A 1 392 ? -18.120 8.125 24.035 1.00 77.31 392 LEU A C 1
ATOM 3054 O O . LEU A 1 392 ? -18.833 8.917 24.648 1.00 77.31 392 LEU A O 1
ATOM 3058 N N . VAL A 1 393 ? -17.027 7.595 24.593 1.00 73.62 393 VAL A N 1
ATOM 3059 C CA . VAL A 1 393 ? -16.577 7.920 25.961 1.00 73.62 393 VAL A CA 1
ATOM 3060 C C . VAL A 1 393 ? -16.218 9.405 26.102 1.00 73.62 393 VAL A C 1
ATOM 3062 O O . VAL A 1 393 ? -16.602 10.034 27.087 1.00 73.62 393 VAL A O 1
ATOM 3065 N N . ARG A 1 394 ? -15.548 10.007 25.109 1.00 79.00 394 ARG A N 1
ATOM 3066 C CA . ARG A 1 394 ? -15.258 11.455 25.097 1.00 79.00 394 ARG A CA 1
ATOM 3067 C C . ARG A 1 394 ? -16.539 12.293 25.043 1.00 79.00 394 ARG A C 1
ATOM 3069 O O . ARG A 1 394 ? -16.633 13.277 25.771 1.00 79.00 394 ARG A O 1
ATOM 3076 N N . LEU A 1 395 ? -17.541 11.874 24.266 1.00 79.38 395 LEU A N 1
ATOM 3077 C CA . LEU A 1 395 ? -18.858 12.521 24.210 1.00 79.38 395 LEU A CA 1
ATOM 3078 C C . LEU A 1 395 ? -19.618 12.415 25.548 1.00 79.38 395 LEU A C 1
ATOM 3080 O O . LEU A 1 395 ? -20.236 13.382 25.993 1.00 79.38 395 LEU A O 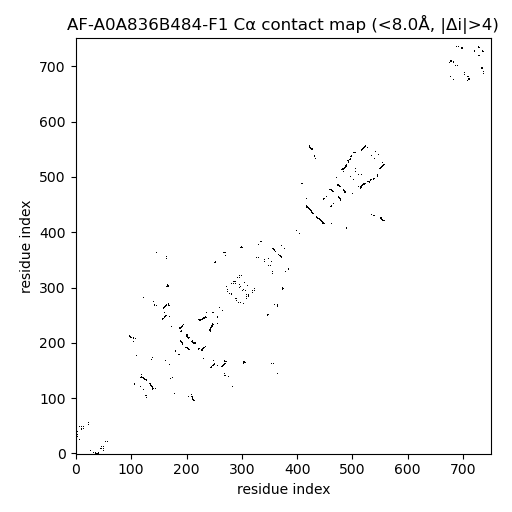1
ATOM 3084 N N . LEU A 1 396 ? -19.545 11.268 26.228 1.00 77.25 396 LEU A N 1
ATOM 3085 C CA . LEU A 1 396 ? -20.121 11.062 27.566 1.00 77.25 396 LEU A CA 1
ATOM 3086 C C . LEU A 1 396 ? -19.407 11.881 28.654 1.00 77.25 396 LEU A C 1
ATOM 3088 O O . LEU A 1 396 ? -20.040 12.311 29.619 1.00 77.25 396 LEU A O 1
ATOM 3092 N N . ALA A 1 397 ? -18.105 12.129 28.497 1.00 74.19 397 ALA A N 1
ATOM 3093 C CA . ALA A 1 397 ? -17.337 12.998 29.383 1.00 74.19 397 ALA A CA 1
ATOM 3094 C C . ALA A 1 397 ? -17.641 14.492 29.153 1.00 74.19 397 ALA A C 1
ATOM 3096 O O . ALA A 1 397 ? -17.723 15.247 30.119 1.00 74.19 397 ALA A O 1
ATOM 3097 N N . SER A 1 398 ? -17.841 14.921 27.898 1.00 78.00 398 SER A N 1
ATOM 3098 C CA . SER A 1 398 ? -18.089 16.328 27.546 1.00 78.00 398 SER A CA 1
ATOM 3099 C C . SER A 1 398 ? -19.552 16.774 27.664 1.00 78.00 398 SER A C 1
ATOM 3101 O O . SER A 1 398 ? -19.827 17.973 27.660 1.00 78.00 398 SER A O 1
ATOM 3103 N N . THR A 1 399 ? -20.508 15.844 27.717 1.00 80.94 399 THR A N 1
ATOM 3104 C CA . THR A 1 399 ? -21.938 16.158 27.881 1.00 80.94 399 THR A CA 1
ATOM 3105 C C . THR A 1 399 ? -22.330 16.289 29.353 1.00 80.94 399 THR A C 1
ATOM 3107 O O . THR A 1 399 ? -21.673 15.768 30.250 1.00 80.94 399 THR A O 1
ATOM 3110 N N . SER A 1 400 ? -23.425 17.001 29.625 1.00 78.25 400 SER A N 1
ATOM 3111 C CA . SER A 1 400 ? -23.924 17.243 30.983 1.00 78.25 400 SER A CA 1
ATOM 3112 C C . SER A 1 400 ? -25.454 17.157 31.058 1.00 78.25 400 SER A C 1
ATOM 3114 O O . SER A 1 400 ? -26.144 17.013 30.043 1.00 78.25 400 SER A O 1
ATOM 3116 N N . GLY A 1 401 ? -25.994 17.196 32.281 1.00 78.88 401 GLY A N 1
ATOM 3117 C CA . GLY A 1 401 ? -27.436 17.203 32.538 1.00 78.88 401 GLY A CA 1
ATOM 3118 C C . GLY A 1 401 ? -28.186 16.017 31.917 1.00 78.88 401 GLY A C 1
ATOM 3119 O O . GLY A 1 401 ? -27.696 14.886 31.895 1.00 78.88 401 GLY A O 1
ATOM 3120 N N . ALA A 1 402 ? -29.387 16.288 31.399 1.00 80.12 402 ALA A N 1
ATOM 3121 C CA . ALA A 1 402 ? -30.265 15.273 30.813 1.00 80.12 402 ALA A CA 1
ATOM 3122 C C . ALA A 1 402 ? -29.644 14.545 29.605 1.00 80.12 402 ALA A C 1
ATOM 3124 O O . ALA A 1 402 ? -29.897 13.356 29.422 1.00 80.12 402 ALA A O 1
ATOM 3125 N N . LEU A 1 403 ? -28.797 15.221 28.814 1.00 75.19 403 LEU A N 1
ATOM 3126 C CA . LEU A 1 403 ? -28.131 14.606 27.662 1.00 75.19 403 LEU A CA 1
ATOM 3127 C C . LEU A 1 403 ? -27.092 13.565 28.101 1.00 75.19 403 LEU A C 1
ATOM 3129 O O . LEU A 1 403 ? -27.079 12.468 27.544 1.00 75.19 403 LEU A O 1
ATOM 3133 N N . LYS A 1 404 ? -26.288 13.856 29.140 1.00 80.44 404 LYS A N 1
ATOM 3134 C CA . LYS A 1 404 ? -25.374 12.852 29.715 1.00 80.44 404 LYS A CA 1
ATOM 3135 C C . LYS A 1 404 ? -26.157 11.651 30.249 1.00 80.44 404 LYS A C 1
ATOM 3137 O O . LYS A 1 404 ? -25.759 10.524 29.994 1.00 80.44 404 LYS A O 1
ATOM 3142 N N . GLY A 1 405 ? -27.289 11.880 30.922 1.00 80.12 405 GLY A N 1
ATOM 3143 C CA . GLY A 1 405 ? -28.171 10.808 31.398 1.00 80.12 405 GLY A CA 1
ATOM 3144 C C . GLY A 1 405 ? -28.680 9.900 30.273 1.00 80.12 405 GLY A C 1
ATOM 3145 O O . GLY A 1 405 ? -28.479 8.691 30.330 1.00 80.12 405 GLY A O 1
ATOM 3146 N N . MET A 1 406 ? -29.263 10.484 29.221 1.00 80.19 406 MET A N 1
ATOM 3147 C CA . MET A 1 406 ? -29.811 9.751 28.071 1.00 80.19 406 MET A CA 1
ATOM 3148 C C . MET A 1 406 ? -28.744 8.935 27.323 1.00 80.19 406 MET A C 1
ATOM 3150 O O . MET A 1 406 ? -28.971 7.769 26.993 1.00 80.19 406 MET A O 1
ATOM 3154 N N . LEU A 1 407 ? -27.571 9.527 27.068 1.00 80.12 407 LEU A N 1
ATOM 3155 C CA . LEU A 1 407 ? -26.464 8.833 26.405 1.00 80.12 407 LEU A CA 1
ATOM 3156 C C . LEU A 1 407 ? -25.859 7.744 27.303 1.00 80.12 407 LEU A C 1
ATOM 3158 O O . LEU A 1 407 ? -25.515 6.671 26.808 1.00 80.12 407 LEU A O 1
ATOM 3162 N N . TYR A 1 408 ? -25.753 7.989 28.612 1.00 81.81 408 TYR A N 1
ATOM 3163 C CA . TYR A 1 408 ? -25.245 7.017 29.581 1.00 81.81 408 TYR A CA 1
ATOM 3164 C C . TYR A 1 408 ? -26.157 5.793 29.693 1.00 81.81 408 TYR A C 1
ATOM 3166 O O . TYR A 1 408 ? -25.674 4.667 29.618 1.00 81.81 408 TYR A O 1
ATOM 3174 N N . GLU A 1 409 ? -27.472 5.998 29.800 1.00 83.50 409 GLU A N 1
ATOM 3175 C CA . GLU A 1 409 ? -28.466 4.922 29.838 1.00 83.50 409 GLU A CA 1
ATOM 3176 C C . GLU A 1 409 ? -28.379 4.045 28.576 1.00 83.50 409 GLU A C 1
ATOM 3178 O O . GLU A 1 409 ? -28.194 2.829 28.661 1.00 83.50 409 GLU A O 1
ATOM 3183 N N . ALA A 1 410 ? -28.411 4.669 27.392 1.00 80.75 410 ALA A N 1
ATOM 3184 C CA . ALA A 1 410 ? -28.292 3.967 26.115 1.00 80.75 410 ALA A CA 1
ATOM 3185 C C . ALA A 1 410 ? -26.966 3.191 25.984 1.00 80.75 410 ALA A C 1
ATOM 3187 O O . ALA A 1 410 ? -26.965 2.043 25.537 1.00 80.75 410 ALA A O 1
ATOM 3188 N N . THR A 1 411 ? -25.850 3.788 26.414 1.00 79.38 411 THR A N 1
ATOM 3189 C CA . THR A 1 411 ? -24.527 3.148 26.371 1.00 79.38 411 THR A CA 1
ATOM 3190 C C . THR A 1 411 ? -24.447 1.972 27.340 1.00 79.38 411 THR A C 1
ATOM 3192 O O . THR A 1 411 ? -23.998 0.895 26.953 1.00 79.38 411 THR A O 1
ATOM 3195 N N . MET A 1 412 ? -24.926 2.130 28.579 1.00 83.31 412 MET A N 1
ATOM 3196 C CA . MET A 1 412 ? -24.866 1.054 29.567 1.00 83.31 412 MET A CA 1
ATOM 3197 C C . MET A 1 412 ? -25.751 -0.134 29.190 1.00 83.31 412 MET A C 1
ATOM 3199 O O . MET A 1 412 ? -25.320 -1.258 29.423 1.00 83.31 412 MET A O 1
ATOM 3203 N N . HIS A 1 413 ? -26.904 0.045 28.531 1.00 81.19 413 HIS A N 1
ATOM 3204 C CA . HIS A 1 413 ? -27.645 -1.100 27.976 1.00 81.19 413 HIS A CA 1
ATOM 3205 C C . HIS A 1 413 ? -26.781 -1.922 27.001 1.00 81.19 413 HIS A C 1
ATOM 3207 O O . HIS A 1 413 ? -26.678 -3.136 27.158 1.00 81.19 413 HIS A O 1
ATOM 3213 N N . ALA A 1 414 ? -26.095 -1.259 26.061 1.00 77.44 414 ALA A N 1
ATOM 3214 C CA . ALA A 1 414 ? -25.244 -1.895 25.047 1.00 77.44 414 ALA A CA 1
ATOM 3215 C C . ALA A 1 414 ? -23.895 -2.436 25.580 1.00 77.44 414 ALA A C 1
ATOM 3217 O O . ALA A 1 414 ? -23.148 -3.085 24.837 1.00 77.44 414 ALA A O 1
ATOM 3218 N N . VAL A 1 415 ? -23.554 -2.149 26.842 1.00 80.56 415 VAL A N 1
ATOM 3219 C CA . VAL A 1 415 ? -22.425 -2.746 27.579 1.00 80.56 415 VAL A CA 1
ATOM 3220 C C . VAL A 1 415 ? -22.911 -3.923 28.433 1.00 80.56 415 VAL A C 1
ATOM 3222 O O . VAL A 1 415 ? -22.302 -4.987 28.408 1.00 80.56 415 VAL A O 1
ATOM 3225 N N . LEU A 1 416 ? -24.033 -3.770 29.143 1.00 82.25 416 LEU A N 1
ATOM 3226 C CA . LEU A 1 416 ? -24.607 -4.795 30.021 1.00 82.25 416 LEU A CA 1
ATOM 3227 C C . LEU A 1 416 ? -25.165 -5.997 29.240 1.00 82.25 416 LEU A C 1
ATOM 3229 O O . LEU A 1 416 ? -25.034 -7.126 29.714 1.00 82.25 416 LEU A O 1
ATOM 3233 N N . SER A 1 417 ? -25.731 -5.792 28.040 1.00 77.25 417 SER A N 1
ATOM 3234 C CA . SER A 1 417 ? -26.221 -6.883 27.176 1.00 77.25 417 SER A CA 1
ATOM 3235 C C . SER A 1 417 ? -25.099 -7.847 26.765 1.00 77.25 417 SER A C 1
ATOM 3237 O O . SER A 1 417 ? -25.295 -9.062 26.738 1.00 77.25 417 SER A O 1
ATOM 3239 N N . LYS A 1 418 ? -23.882 -7.329 26.558 1.00 78.00 418 LYS A N 1
ATOM 3240 C CA . LYS A 1 418 ? -22.676 -8.107 26.218 1.00 78.00 418 LYS A CA 1
ATOM 3241 C C . LYS A 1 418 ? -22.096 -8.897 27.398 1.00 78.00 418 LYS A C 1
ATOM 3243 O O . LYS A 1 418 ? -21.189 -9.700 27.192 1.00 78.00 418 LYS A O 1
ATOM 3248 N N . GLY A 1 419 ? -22.621 -8.717 28.611 1.00 79.94 419 GLY A N 1
ATOM 3249 C CA . GLY A 1 419 ? -22.098 -9.344 29.823 1.00 79.94 419 GLY A CA 1
ATOM 3250 C C . GLY A 1 419 ? -20.763 -8.739 30.263 1.00 79.94 419 GLY A C 1
ATOM 3251 O O . GLY A 1 419 ? -20.510 -7.556 30.046 1.00 79.94 419 GLY A O 1
ATOM 3252 N N . GLY A 1 420 ? -19.915 -9.542 30.907 1.00 84.50 420 GLY A N 1
ATOM 3253 C CA . GLY A 1 420 ? -18.574 -9.147 31.349 1.00 84.50 420 GLY A CA 1
ATOM 3254 C C . GLY A 1 420 ? -18.376 -9.224 32.862 1.00 84.50 420 GLY A C 1
ATOM 3255 O O . GLY A 1 420 ? -19.093 -9.938 33.563 1.00 84.50 420 GLY A O 1
ATOM 3256 N N . ARG A 1 421 ? -17.372 -8.499 33.364 1.00 87.12 421 ARG A N 1
ATOM 3257 C CA . ARG A 1 421 ? -17.022 -8.397 34.790 1.00 87.12 421 ARG A CA 1
ATOM 3258 C C . ARG A 1 421 ? -17.047 -6.930 35.200 1.00 87.12 421 ARG A C 1
ATOM 3260 O O . ARG A 1 421 ? -16.368 -6.118 34.580 1.00 87.12 421 ARG A O 1
ATOM 3267 N N . PHE A 1 422 ? -17.812 -6.617 36.238 1.00 88.69 422 PHE A N 1
ATOM 3268 C CA . PHE A 1 422 ? -18.011 -5.264 36.746 1.00 88.69 422 PHE A CA 1
ATOM 3269 C C . PHE A 1 422 ? -17.641 -5.210 38.227 1.00 88.69 422 PHE A C 1
ATOM 3271 O O . PHE A 1 422 ? -18.024 -6.096 38.988 1.00 88.69 422 PHE A O 1
ATOM 3278 N N . THR A 1 423 ? -16.958 -4.149 38.656 1.00 90.81 423 THR A N 1
ATOM 3279 C CA . THR A 1 423 ? -16.783 -3.870 40.087 1.00 90.81 423 THR A CA 1
ATOM 3280 C C . THR A 1 423 ? -18.135 -3.488 40.681 1.00 90.81 423 THR A C 1
ATOM 3282 O O . THR A 1 423 ? -18.770 -2.533 40.225 1.00 90.81 423 THR A O 1
ATOM 3285 N N . ALA A 1 424 ? -18.582 -4.223 41.693 1.00 91.19 424 ALA A N 1
ATOM 3286 C CA . ALA A 1 424 ? -19.795 -3.927 42.439 1.00 91.19 424 ALA A CA 1
ATOM 3287 C C . ALA A 1 424 ? -19.504 -3.909 43.939 1.00 91.19 424 ALA A C 1
ATOM 3289 O O . ALA A 1 424 ? -18.617 -4.607 44.412 1.00 91.19 424 ALA A O 1
ATOM 3290 N N . ALA A 1 425 ? -20.284 -3.153 44.701 1.00 91.75 425 ALA A N 1
ATOM 3291 C CA . ALA A 1 425 ? -20.268 -3.205 46.154 1.00 91.75 425 ALA A CA 1
ATOM 3292 C C . ALA A 1 425 ? -21.686 -3.511 46.667 1.00 91.75 425 ALA A C 1
ATOM 3294 O O . ALA A 1 425 ? -22.620 -2.769 46.329 1.00 91.75 425 ALA A O 1
ATOM 3295 N N . PRO A 1 426 ? -21.885 -4.581 47.462 1.00 91.44 426 PRO A N 1
ATOM 3296 C CA . PRO A 1 426 ? -23.162 -4.851 48.105 1.00 91.44 426 PRO A CA 1
ATOM 3297 C C . PRO A 1 426 ? -23.469 -3.751 49.122 1.00 91.44 426 PRO A C 1
ATOM 3299 O O . PRO A 1 426 ? -22.578 -3.249 49.811 1.00 91.44 426 PRO A O 1
ATOM 3302 N N . ILE A 1 427 ? -24.742 -3.385 49.233 1.00 90.81 427 ILE A N 1
ATOM 3303 C CA . ILE A 1 427 ? -25.224 -2.410 50.208 1.00 90.81 427 ILE A CA 1
ATOM 3304 C C . ILE A 1 427 ? -26.042 -3.135 51.276 1.00 90.81 427 ILE A C 1
ATOM 3306 O O . ILE A 1 427 ? -27.105 -3.691 50.990 1.00 90.81 427 ILE A O 1
ATOM 3310 N N . SER A 1 428 ? -25.564 -3.090 52.517 1.00 86.56 428 SER A N 1
ATOM 3311 C CA . SER A 1 428 ? -26.359 -3.419 53.700 1.00 86.56 428 SER A CA 1
ATOM 3312 C C . SER A 1 428 ? -27.057 -2.162 54.231 1.00 86.56 428 SER A C 1
ATOM 3314 O O . SER A 1 428 ? -26.689 -1.034 53.893 1.00 86.56 428 SER A O 1
ATOM 3316 N N . TYR A 1 429 ? -28.093 -2.339 55.049 1.00 84.44 429 TYR A N 1
ATOM 3317 C CA . TYR A 1 429 ? -28.781 -1.227 55.701 1.00 84.44 429 TYR A CA 1
ATOM 3318 C C . TYR A 1 429 ? -29.255 -1.603 57.109 1.00 84.44 429 TYR A C 1
ATOM 3320 O O . TYR A 1 429 ? -29.709 -2.725 57.328 1.00 84.44 429 TYR A O 1
ATOM 3328 N N . ASP A 1 430 ? -29.183 -0.651 58.043 1.00 79.44 430 ASP A N 1
ATOM 3329 C CA . ASP A 1 430 ? -29.950 -0.668 59.297 1.00 79.44 430 ASP A CA 1
ATOM 3330 C C . ASP A 1 430 ? -30.831 0.582 59.334 1.00 79.44 430 ASP A C 1
ATOM 3332 O O . ASP A 1 430 ? -30.343 1.708 59.220 1.00 79.44 430 ASP A O 1
ATOM 3336 N N . LYS A 1 431 ? -32.144 0.376 59.470 1.00 78.94 431 LYS A N 1
ATOM 3337 C CA . LYS A 1 431 ? -33.182 1.415 59.372 1.00 78.94 431 LYS A CA 1
ATOM 3338 C C . LYS A 1 431 ? -32.993 2.279 58.116 1.00 78.94 431 LYS A C 1
ATOM 3340 O O . LYS A 1 431 ? -33.246 1.810 57.010 1.00 78.94 431 LYS A O 1
ATOM 3345 N N . GLU A 1 432 ? -32.556 3.522 58.290 1.00 79.25 432 GLU A N 1
ATOM 3346 C CA . GLU A 1 432 ? -32.359 4.524 57.237 1.00 79.25 432 GLU A CA 1
ATOM 3347 C C . GLU A 1 432 ? -30.894 4.635 56.768 1.00 79.25 432 GLU A C 1
ATOM 3349 O O . GLU A 1 432 ? -30.615 5.289 55.763 1.00 79.25 432 GLU A O 1
ATOM 3354 N N . LEU A 1 433 ? -29.951 4.005 57.480 1.00 82.06 433 LEU A N 1
ATOM 3355 C CA . LEU A 1 433 ? -28.522 4.076 57.193 1.00 82.06 433 LEU A CA 1
ATOM 3356 C C . LEU A 1 433 ? -28.119 2.984 56.197 1.00 82.06 433 LEU A C 1
ATOM 3358 O O . LEU A 1 433 ? -28.210 1.796 56.502 1.00 82.06 433 LEU A O 1
ATOM 3362 N N . PHE A 1 434 ? -27.608 3.392 55.036 1.00 87.19 434 PHE A N 1
ATOM 3363 C CA . PHE A 1 434 ? -27.021 2.499 54.035 1.00 87.19 434 PHE A CA 1
ATOM 3364 C C . PHE A 1 434 ? -25.501 2.423 54.210 1.00 87.19 434 PHE A C 1
ATOM 3366 O O . PHE A 1 434 ? -24.827 3.453 54.267 1.00 87.19 434 PHE A O 1
ATOM 3373 N N . VAL A 1 435 ? -24.955 1.208 54.248 1.00 86.62 435 VAL A N 1
ATOM 3374 C CA . VAL A 1 435 ? -23.521 0.935 54.409 1.00 86.62 435 VAL A CA 1
ATOM 3375 C C . VAL A 1 435 ? -23.030 0.152 53.192 1.00 86.62 435 VAL A C 1
ATOM 3377 O O . VAL A 1 435 ? -23.606 -0.868 52.814 1.00 86.62 435 VAL A O 1
ATOM 3380 N N . ARG A 1 436 ? -21.963 0.641 52.555 1.00 89.19 436 ARG A N 1
ATOM 3381 C CA . ARG A 1 436 ? -21.310 -0.033 51.427 1.00 89.19 436 ARG A CA 1
ATOM 3382 C C . ARG A 1 436 ? -20.334 -1.091 51.951 1.00 89.19 436 ARG A C 1
ATOM 3384 O O . ARG A 1 436 ? -19.488 -0.777 52.785 1.00 89.19 436 ARG A O 1
ATOM 3391 N N . GLY A 1 437 ? -20.467 -2.327 51.473 1.00 88.00 437 GLY A N 1
ATOM 3392 C CA . GLY A 1 437 ? -19.547 -3.427 51.761 1.00 88.00 437 GLY A CA 1
ATOM 3393 C C . GLY A 1 437 ? -18.241 -3.353 50.962 1.00 88.00 437 GLY A C 1
ATOM 3394 O O . GLY A 1 437 ? -17.997 -2.399 50.224 1.00 88.00 437 GLY A O 1
ATOM 3395 N N . ALA A 1 438 ? -17.408 -4.386 51.107 1.00 89.25 438 ALA A N 1
ATOM 3396 C CA . ALA A 1 438 ? -16.214 -4.570 50.282 1.00 89.25 438 ALA A CA 1
ATOM 3397 C C . ALA A 1 438 ? -16.583 -4.810 48.807 1.00 89.25 438 ALA A C 1
ATOM 3399 O O . ALA A 1 438 ? -17.665 -5.313 48.512 1.00 89.25 438 ALA A O 1
ATOM 3400 N N . GLU A 1 439 ? -15.686 -4.458 47.889 1.00 91.56 439 GLU A N 1
ATOM 3401 C CA . GLU A 1 439 ? -15.933 -4.611 46.453 1.00 91.56 439 GLU A CA 1
ATOM 3402 C C . GLU A 1 439 ? -15.812 -6.079 46.006 1.00 91.56 439 GLU A C 1
ATOM 3404 O O . GLU A 1 439 ? -14.897 -6.794 46.416 1.00 91.56 439 GLU A O 1
ATOM 3409 N N . GLU A 1 440 ? -16.731 -6.515 45.144 1.00 91.81 440 GLU A N 1
ATOM 3410 C CA . GLU A 1 440 ? -16.801 -7.851 44.554 1.00 91.81 440 GLU A CA 1
ATOM 3411 C C . GLU A 1 440 ? -16.911 -7.791 43.019 1.00 91.81 440 GLU A C 1
ATOM 3413 O O . GLU A 1 440 ? -17.397 -6.819 42.431 1.00 91.81 440 GLU A O 1
ATOM 3418 N N . ASP A 1 441 ? -16.455 -8.857 42.358 1.00 87.50 441 ASP A N 1
ATOM 3419 C CA . ASP A 1 441 ? -16.540 -9.019 40.905 1.00 87.50 441 ASP A CA 1
ATOM 3420 C C . ASP A 1 441 ? -17.931 -9.526 40.492 1.00 87.50 441 ASP A C 1
ATOM 3422 O O . ASP A 1 441 ? -18.197 -10.733 40.474 1.00 87.50 441 ASP A O 1
ATOM 3426 N N . LEU A 1 442 ? -18.814 -8.614 40.085 1.00 86.00 442 LEU A N 1
ATOM 3427 C CA . LEU A 1 442 ? -20.099 -8.967 39.493 1.00 86.00 442 LEU A CA 1
ATOM 3428 C C . LEU A 1 442 ? -19.891 -9.450 38.051 1.00 86.00 442 LEU A C 1
ATOM 3430 O O . LEU A 1 442 ? -19.677 -8.659 37.130 1.00 86.00 442 LEU A O 1
ATOM 3434 N N . VAL A 1 443 ? -19.968 -10.765 37.849 1.00 85.69 443 VAL A N 1
ATOM 3435 C CA . VAL A 1 443 ? -19.919 -11.383 36.517 1.00 85.69 443 VAL A CA 1
ATOM 3436 C C . VAL A 1 443 ? -21.329 -11.476 35.934 1.00 85.69 443 VAL A C 1
ATOM 3438 O O . VAL A 1 443 ? -22.207 -12.116 36.511 1.00 85.69 443 VAL A O 1
ATOM 3441 N N . LEU A 1 444 ? -21.535 -10.869 34.764 1.00 82.00 444 LEU A N 1
ATOM 3442 C CA . LEU A 1 444 ? -22.763 -10.973 33.979 1.00 82.00 444 LEU A CA 1
ATOM 3443 C C . LEU A 1 444 ? -22.502 -11.848 32.747 1.00 82.00 444 LEU A C 1
ATOM 3445 O O . LEU A 1 444 ? -21.586 -11.582 31.971 1.00 82.00 444 LEU A O 1
ATOM 3449 N N . THR A 1 445 ? -23.316 -12.882 32.525 1.00 77.88 445 THR A N 1
ATOM 3450 C CA . THR A 1 445 ? -23.266 -13.649 31.267 1.00 77.88 445 THR A CA 1
ATOM 3451 C C . THR A 1 445 ? -23.776 -12.808 30.081 1.00 77.88 445 THR A C 1
ATOM 3453 O O . THR A 1 445 ? -24.723 -12.033 30.270 1.00 77.88 445 THR A O 1
ATOM 3456 N N . PRO A 1 446 ? -23.192 -12.938 28.873 1.00 75.69 446 PRO A N 1
ATOM 3457 C CA . PRO A 1 446 ? -23.713 -12.296 27.664 1.00 75.69 446 PRO A CA 1
ATOM 3458 C C . PRO A 1 446 ? -25.154 -12.728 27.362 1.00 75.69 446 PRO A C 1
ATOM 3460 O O . PRO A 1 446 ? -25.537 -13.855 27.675 1.00 75.69 446 PRO A O 1
ATOM 3463 N N . CYS A 1 447 ? -25.938 -11.840 26.753 1.00 68.06 447 CYS A N 1
ATOM 3464 C CA . CYS A 1 447 ? -27.343 -12.057 26.399 1.00 68.06 447 CYS A CA 1
ATOM 3465 C C . CYS A 1 447 ? -27.586 -11.686 24.928 1.00 68.06 447 CYS A C 1
ATOM 3467 O O . CYS A 1 447 ? -26.928 -10.797 24.390 1.00 68.06 447 CYS A O 1
ATOM 3469 N N . THR A 1 448 ? -28.569 -12.317 24.289 1.00 60.44 448 THR A N 1
ATOM 3470 C CA . THR A 1 448 ? -29.111 -11.858 23.000 1.00 60.44 448 THR A CA 1
ATOM 3471 C C . THR A 1 448 ? -30.021 -10.643 23.191 1.00 60.44 448 THR A C 1
ATOM 3473 O O . THR A 1 448 ? -30.718 -10.535 24.203 1.00 60.44 448 THR A O 1
ATOM 3476 N N . GLU A 1 449 ? -30.021 -9.715 22.230 1.00 54.75 449 GLU A N 1
ATOM 3477 C CA . GLU A 1 449 ? -30.798 -8.476 22.335 1.00 54.75 449 GLU A CA 1
ATOM 3478 C C . GLU A 1 449 ? -32.264 -8.629 21.896 1.00 54.75 449 GLU A C 1
ATOM 3480 O O . GLU A 1 449 ? -32.558 -9.082 20.796 1.00 54.75 449 GLU A O 1
ATOM 3485 N N . GLN A 1 450 ? -33.141 -8.121 22.768 1.00 55.41 450 GLN A N 1
ATOM 3486 C CA . GLN A 1 450 ? -34.446 -7.512 22.489 1.00 55.41 450 GLN A CA 1
ATOM 3487 C C . GLN A 1 450 ? -35.603 -8.373 21.935 1.00 55.41 450 GLN A C 1
ATOM 3489 O O . GLN A 1 450 ? -35.764 -8.555 20.734 1.00 55.41 450 GLN A O 1
ATOM 3494 N N . GLU A 1 451 ? -36.584 -8.611 22.814 1.00 45.16 451 GLU A N 1
ATOM 3495 C CA . GLU A 1 451 ? -37.992 -8.335 22.490 1.00 45.16 451 GLU A CA 1
ATOM 3496 C C . GLU A 1 451 ? -38.541 -7.222 23.400 1.00 45.16 451 GLU A C 1
ATOM 3498 O O . GLU A 1 451 ? -38.186 -7.118 24.577 1.00 45.16 451 GLU A O 1
ATOM 3503 N N . SER A 1 452 ? -39.438 -6.385 22.870 1.00 47.53 452 SER A N 1
ATOM 3504 C CA . SER A 1 452 ? -40.167 -5.365 23.635 1.00 47.53 452 SER A CA 1
ATOM 3505 C C . SER A 1 452 ? -41.504 -5.922 24.141 1.00 47.53 452 SER A C 1
ATOM 3507 O O . SER A 1 452 ? -42.509 -5.871 23.428 1.00 47.53 452 SER A O 1
ATOM 3509 N N . PHE A 1 453 ? -41.537 -6.452 25.365 1.00 47.31 453 PHE A N 1
ATOM 3510 C CA . PHE A 1 453 ? -42.641 -7.305 25.824 1.00 47.31 453 PHE A CA 1
ATOM 3511 C C . PHE A 1 453 ? -43.508 -6.667 26.931 1.00 47.31 453 PHE A C 1
ATOM 3513 O O . PHE A 1 453 ? -43.026 -5.942 27.798 1.00 47.31 453 PHE A O 1
ATOM 3520 N N . LYS A 1 454 ? -44.816 -6.967 26.904 1.00 44.31 454 LYS A N 1
ATOM 3521 C CA . LYS A 1 454 ? -45.812 -6.677 27.958 1.00 44.31 454 LYS A CA 1
ATOM 3522 C C . LYS A 1 454 ? -45.930 -7.798 29.012 1.00 44.31 454 LYS A C 1
ATOM 3524 O O . LYS A 1 454 ? -46.783 -7.709 29.891 1.00 44.31 454 LYS A O 1
ATOM 3529 N N . ALA A 1 455 ? -45.141 -8.866 28.895 1.00 47.69 455 ALA A N 1
ATOM 3530 C CA . ALA A 1 455 ? -45.119 -10.010 29.806 1.00 47.69 455 ALA A CA 1
ATOM 3531 C C . ALA A 1 455 ? -43.696 -10.609 29.886 1.00 47.69 455 ALA A C 1
ATOM 3533 O O . ALA A 1 455 ? -42.730 -9.958 29.495 1.00 47.69 455 ALA A O 1
ATOM 3534 N N . LEU A 1 456 ? -43.562 -11.805 30.466 1.00 53.72 456 LEU A N 1
ATOM 3535 C CA . LEU A 1 456 ? -42.294 -12.410 30.890 1.00 53.72 456 LEU A CA 1
ATOM 3536 C C . LEU A 1 456 ? -42.250 -13.876 30.439 1.00 53.72 456 LEU A C 1
ATOM 3538 O O . LEU A 1 456 ? -43.158 -14.625 30.802 1.00 53.72 456 LEU A O 1
ATOM 3542 N N . SER A 1 457 ? -41.216 -14.285 29.697 1.00 51.66 457 SER A N 1
ATOM 3543 C CA . SER A 1 457 ? -41.097 -15.646 29.139 1.00 51.66 457 SER A CA 1
ATOM 3544 C C . SER A 1 457 ? -39.792 -16.374 29.487 1.00 51.66 457 SER A C 1
ATOM 3546 O O . SER A 1 457 ? -39.863 -17.505 29.959 1.00 51.66 457 SER A O 1
ATOM 3548 N N . ASP A 1 458 ? -38.620 -15.750 29.313 1.00 57.88 458 ASP A N 1
ATOM 3549 C CA . ASP A 1 458 ? -37.351 -16.482 29.156 1.00 57.88 458 ASP A CA 1
ATOM 3550 C C . ASP A 1 458 ? -36.252 -16.111 30.169 1.00 57.88 458 ASP A C 1
ATOM 3552 O O . ASP A 1 458 ? -36.196 -15.010 30.723 1.00 57.88 458 ASP A O 1
ATOM 3556 N N . THR A 1 459 ? -35.343 -17.061 30.402 1.00 55.00 459 THR A N 1
ATOM 3557 C CA . THR A 1 459 ? -34.278 -17.029 31.425 1.00 55.00 459 THR A CA 1
ATOM 3558 C C . THR A 1 459 ? -32.885 -16.670 30.887 1.00 55.00 459 THR A C 1
ATOM 3560 O O . THR A 1 459 ? -31.893 -16.850 31.590 1.00 55.00 459 THR A O 1
ATOM 3563 N N . ALA A 1 460 ? -32.794 -16.158 29.654 1.00 58.28 460 ALA A N 1
ATOM 3564 C CA . ALA A 1 460 ? -31.532 -15.764 29.007 1.00 58.28 460 ALA A CA 1
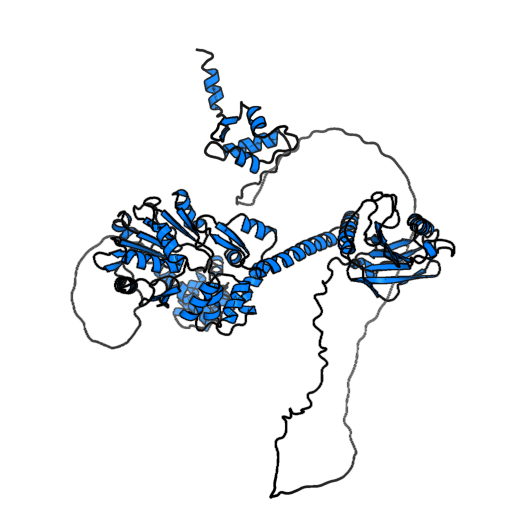ATOM 3565 C C . ALA A 1 460 ? -31.563 -14.360 28.359 1.00 58.28 460 ALA A C 1
ATOM 3567 O O . ALA A 1 460 ? -30.595 -13.943 27.718 1.00 58.28 460 ALA A O 1
ATOM 3568 N N . THR A 1 461 ? -32.662 -13.620 28.525 1.00 64.81 461 THR A N 1
ATOM 3569 C CA . THR A 1 461 ? -32.951 -12.385 27.778 1.00 64.81 461 THR A CA 1
ATOM 3570 C C . THR A 1 461 ? -32.735 -11.135 28.636 1.00 64.81 461 THR A C 1
ATOM 3572 O O . THR A 1 461 ? -33.068 -11.107 29.824 1.00 64.81 461 THR A O 1
ATOM 3575 N N . TYR A 1 462 ? -32.188 -10.080 28.023 1.00 67.25 462 TYR A N 1
ATOM 3576 C CA . TYR A 1 462 ? -32.074 -8.745 28.619 1.00 67.25 462 TYR A CA 1
ATOM 3577 C C . TYR A 1 462 ? -33.278 -7.892 28.188 1.00 67.25 462 TYR A C 1
ATOM 3579 O O . TYR A 1 462 ? -33.433 -7.570 27.009 1.00 67.25 462 TYR A O 1
ATOM 3587 N N . TYR A 1 463 ? -34.143 -7.543 29.139 1.00 69.50 463 TYR A N 1
ATOM 3588 C CA . TYR A 1 463 ? -35.420 -6.875 28.895 1.00 69.50 463 TYR A CA 1
ATOM 3589 C C . TYR A 1 463 ? -35.344 -5.377 29.217 1.00 69.50 463 TYR A C 1
ATOM 3591 O O . TYR A 1 463 ? -34.938 -4.990 30.313 1.00 69.50 463 TYR A O 1
ATOM 3599 N N . ARG A 1 464 ? -35.811 -4.532 28.289 1.00 67.44 464 ARG A N 1
ATOM 3600 C CA . ARG A 1 464 ? -35.983 -3.081 28.484 1.00 67.44 464 ARG A CA 1
ATOM 3601 C C . ARG A 1 464 ? -37.475 -2.718 28.398 1.00 67.44 464 ARG A C 1
ATOM 3603 O O . ARG A 1 464 ? -38.109 -3.102 27.411 1.00 67.44 464 ARG A O 1
ATOM 3610 N N . PRO A 1 465 ? -38.058 -1.999 29.377 1.00 60.41 465 PRO A N 1
ATOM 3611 C CA . PRO A 1 465 ? -39.457 -1.581 29.318 1.00 60.41 465 PRO A CA 1
ATOM 3612 C C . PRO A 1 465 ? -39.756 -0.699 28.098 1.00 60.41 465 PRO A C 1
ATOM 3614 O O . PRO A 1 465 ? -39.033 0.249 27.809 1.00 60.41 465 PRO A O 1
ATOM 3617 N N . SER A 1 466 ? -40.867 -0.967 27.408 1.00 50.09 466 SER A N 1
ATOM 3618 C CA . SER A 1 466 ? -41.361 -0.156 26.278 1.00 50.09 466 SER A CA 1
ATOM 3619 C C . SER A 1 466 ? -42.297 0.988 26.703 1.00 50.09 466 SER A C 1
ATOM 3621 O O . SER A 1 466 ? -42.965 1.596 25.869 1.00 50.09 466 SER A O 1
ATOM 3623 N N . SER A 1 467 ? -42.385 1.259 28.007 1.00 47.34 467 SER A N 1
ATOM 3624 C CA . SER A 1 467 ? -43.336 2.185 28.625 1.00 47.34 467 SER A CA 1
ATOM 3625 C C . SER A 1 467 ? -42.748 2.773 29.906 1.00 47.34 467 SER A C 1
ATOM 3627 O O . SER A 1 467 ? -42.133 2.056 30.695 1.00 47.34 467 SER A O 1
ATOM 3629 N N . VAL A 1 468 ? -43.018 4.057 30.162 1.00 43.03 468 VAL A N 1
ATOM 3630 C CA . VAL A 1 468 ? -42.552 4.822 31.341 1.00 43.03 468 VAL A CA 1
ATOM 3631 C C . VAL A 1 468 ? -43.245 4.389 32.653 1.00 43.03 468 VAL A C 1
ATOM 3633 O O . VAL A 1 468 ? -43.093 5.015 33.696 1.00 43.03 468 VAL A O 1
ATOM 3636 N N . THR A 1 469 ? -44.016 3.300 32.628 1.00 42.78 469 THR A N 1
ATOM 3637 C CA . THR A 1 469 ? -44.722 2.724 33.784 1.00 42.78 469 THR A CA 1
ATOM 3638 C C . THR A 1 469 ? -43.822 1.941 34.750 1.00 42.78 469 THR A C 1
ATOM 3640 O O . THR A 1 469 ? -44.332 1.417 35.733 1.00 42.78 469 THR A O 1
ATOM 3643 N N . PHE A 1 470 ? -42.506 1.872 34.512 1.00 51.22 470 PHE A N 1
ATOM 3644 C CA . PHE A 1 470 ? -41.514 1.219 35.380 1.00 51.22 470 PHE A CA 1
ATOM 3645 C C . PHE A 1 470 ? -40.622 2.257 36.108 1.00 51.22 470 PHE A C 1
ATOM 3647 O O . PHE A 1 470 ? -39.493 2.496 35.692 1.00 51.22 470 PHE A O 1
ATOM 3654 N N . PRO A 1 471 ? -41.071 2.885 37.214 1.00 49.94 471 PRO A N 1
ATOM 3655 C CA . PRO A 1 471 ? -40.377 4.023 37.842 1.00 49.94 471 PRO A CA 1
ATOM 3656 C C . PRO A 1 471 ? -39.097 3.680 38.641 1.00 49.94 471 PRO A C 1
ATOM 3658 O O . PRO A 1 471 ? -38.516 4.564 39.277 1.00 49.94 471 PRO A O 1
ATOM 3661 N N . THR A 1 472 ? -38.658 2.415 38.664 1.00 51.50 472 THR A N 1
ATOM 3662 C CA . THR A 1 472 ? -37.585 1.938 39.567 1.00 51.50 472 THR A CA 1
ATOM 3663 C C . THR A 1 472 ? -36.513 1.052 38.933 1.00 51.50 472 THR A C 1
ATOM 3665 O O . THR A 1 472 ? -35.527 0.773 39.611 1.00 51.50 472 THR A O 1
ATOM 3668 N N . GLY A 1 473 ? -36.657 0.633 37.676 1.00 58.16 473 GLY A N 1
ATOM 3669 C CA . GLY A 1 473 ? -35.676 -0.212 36.994 1.00 58.16 473 GLY A CA 1
ATOM 3670 C C . GLY A 1 473 ? -35.751 -0.009 35.487 1.00 58.16 473 GLY A C 1
ATOM 3671 O O . GLY A 1 473 ? -36.821 -0.149 34.899 1.00 58.16 473 GLY A O 1
ATOM 3672 N N . ASP A 1 474 ? -34.613 0.321 34.891 1.00 67.44 474 ASP A N 1
ATOM 3673 C CA . ASP A 1 474 ? -34.497 0.786 33.506 1.00 67.44 474 ASP A CA 1
ATOM 3674 C C . ASP A 1 474 ? -34.269 -0.401 32.545 1.00 67.44 474 ASP A C 1
ATOM 3676 O O . ASP A 1 474 ? -34.582 -0.340 31.357 1.00 67.44 474 ASP A O 1
ATOM 3680 N N . ALA A 1 475 ? -33.787 -1.528 33.080 1.00 76.75 475 ALA A N 1
ATOM 3681 C CA . ALA A 1 475 ? -33.824 -2.850 32.458 1.00 76.75 475 ALA A CA 1
ATOM 3682 C C . ALA A 1 475 ? -33.858 -3.957 33.523 1.00 76.75 475 ALA A C 1
ATOM 3684 O O . ALA A 1 475 ? -33.569 -3.722 34.698 1.00 76.75 475 ALA A O 1
ATOM 3685 N N . PHE A 1 476 ? -34.147 -5.191 33.111 1.00 79.00 476 PHE A N 1
ATOM 3686 C CA . PHE A 1 476 ? -33.920 -6.368 33.946 1.00 79.00 476 PHE A CA 1
ATOM 3687 C C . PHE A 1 476 ? -33.438 -7.577 33.141 1.00 79.00 476 PHE A C 1
ATOM 3689 O O . PHE A 1 476 ? -33.695 -7.707 31.946 1.00 79.00 476 PHE A O 1
ATOM 3696 N N . LYS A 1 477 ? -32.752 -8.491 33.824 1.00 78.75 477 LYS A N 1
ATOM 3697 C CA . LYS A 1 477 ? -32.325 -9.790 33.307 1.00 78.75 477 LYS A CA 1
ATOM 3698 C C . LYS A 1 477 ? -32.717 -10.876 34.299 1.00 78.75 477 LYS A C 1
ATOM 3700 O O . LYS A 1 477 ? -32.462 -10.751 35.496 1.00 78.75 477 LYS A O 1
ATOM 3705 N N . ARG A 1 478 ? -33.298 -11.965 33.803 1.00 74.44 478 ARG A N 1
ATOM 3706 C CA . ARG A 1 478 ? -33.581 -13.162 34.602 1.00 74.44 478 ARG A CA 1
ATOM 3707 C C . ARG A 1 478 ? -32.489 -14.201 34.353 1.00 74.44 478 ARG A C 1
ATOM 3709 O O . ARG A 1 478 ? -32.058 -14.362 33.219 1.00 74.44 478 ARG A O 1
ATOM 3716 N N . SER A 1 479 ? -32.060 -14.867 35.415 1.00 72.31 479 SER A N 1
ATOM 3717 C CA . SER A 1 479 ? -31.227 -16.074 35.410 1.00 72.31 479 SER A CA 1
ATOM 3718 C C . SER A 1 479 ? -31.972 -17.165 36.196 1.00 72.31 479 SER A C 1
ATOM 3720 O O . SER A 1 479 ? -33.084 -16.927 36.674 1.00 72.31 479 SER A O 1
ATOM 3722 N N . GLU A 1 480 ? -31.381 -18.349 36.357 1.00 71.19 480 GLU A N 1
ATOM 3723 C CA . GLU A 1 480 ? -32.001 -19.451 37.111 1.00 71.19 480 GLU A CA 1
ATOM 3724 C C . GLU A 1 480 ? -32.158 -19.102 38.608 1.00 71.19 480 GLU A C 1
ATOM 3726 O O . GLU A 1 480 ? -33.271 -19.141 39.133 1.00 71.19 480 GLU A O 1
ATOM 3731 N N . ASP A 1 481 ? -31.087 -18.638 39.265 1.00 80.12 481 ASP A N 1
ATOM 3732 C CA . ASP A 1 481 ? -31.091 -18.290 40.700 1.00 80.12 481 ASP A CA 1
ATOM 3733 C C . ASP A 1 481 ? -31.423 -16.817 41.011 1.00 80.12 481 ASP A C 1
ATOM 3735 O O . ASP A 1 481 ? -31.782 -16.468 42.142 1.00 80.12 481 ASP A O 1
ATOM 3739 N N . THR A 1 482 ? -31.262 -15.911 40.041 1.00 83.62 482 THR A N 1
ATOM 3740 C CA . THR A 1 482 ? -31.278 -14.454 40.272 1.00 83.62 482 THR A CA 1
ATOM 3741 C C . THR A 1 482 ? -32.132 -13.682 39.272 1.00 83.62 482 THR A C 1
ATOM 3743 O O . THR A 1 482 ? -32.289 -14.061 38.113 1.00 83.62 482 THR A O 1
ATOM 3746 N N . CYS A 1 483 ? -32.672 -12.547 39.719 1.00 84.44 483 CYS A N 1
ATOM 3747 C CA . CYS A 1 483 ? -33.287 -11.549 38.847 1.00 84.44 483 CYS A CA 1
ATOM 3748 C C . CYS A 1 483 ? -32.591 -10.205 39.056 1.00 84.44 483 CYS A C 1
ATOM 3750 O O . CYS A 1 483 ? -32.744 -9.579 40.105 1.00 84.44 483 CYS A O 1
ATOM 3752 N N . ASP A 1 484 ? -31.837 -9.776 38.053 1.00 86.44 484 ASP A N 1
ATOM 3753 C CA . ASP A 1 484 ? -31.016 -8.574 38.078 1.00 86.44 484 ASP A CA 1
ATOM 3754 C C . ASP A 1 484 ? -31.822 -7.398 37.536 1.00 86.44 484 ASP A C 1
ATOM 3756 O O . ASP A 1 484 ? -32.191 -7.372 36.365 1.00 86.44 484 ASP A O 1
ATOM 3760 N N . LEU A 1 485 ? -32.117 -6.436 38.404 1.00 86.50 485 LEU A N 1
ATOM 3761 C CA . LEU A 1 485 ? -32.815 -5.194 38.099 1.00 86.50 485 LEU A CA 1
ATOM 3762 C C . LEU A 1 485 ? -31.766 -4.099 37.943 1.00 86.50 485 LEU A C 1
ATOM 3764 O O . LEU A 1 485 ? -31.114 -3.733 38.917 1.00 86.50 485 LEU A O 1
ATOM 3768 N N . PHE A 1 486 ? -31.585 -3.585 36.734 1.00 86.25 486 PHE A N 1
ATOM 3769 C CA . PHE A 1 486 ? -30.631 -2.516 36.464 1.00 86.25 486 PHE A CA 1
ATOM 3770 C C . PHE A 1 486 ? -31.311 -1.166 36.656 1.00 86.25 486 PHE A C 1
ATOM 3772 O O . PHE A 1 486 ? -32.369 -0.911 36.081 1.00 86.25 486 PHE A O 1
ATOM 3779 N N . GLN A 1 487 ? -30.685 -0.294 37.439 1.00 86.75 487 GLN A N 1
ATOM 3780 C CA . GLN A 1 487 ? -31.020 1.122 37.473 1.00 86.75 487 GLN A CA 1
ATOM 3781 C C . GLN A 1 487 ? -29.767 1.939 37.176 1.00 86.75 487 GLN A C 1
ATOM 3783 O O . GLN A 1 487 ? -28.804 1.899 37.937 1.00 86.75 487 GLN A O 1
ATOM 3788 N N . MET A 1 488 ? -29.774 2.676 36.074 1.00 86.56 488 MET A N 1
ATOM 3789 C CA . MET A 1 488 ? -28.620 3.409 35.567 1.00 86.56 488 MET A CA 1
ATOM 3790 C C . MET A 1 488 ? -28.751 4.892 35.908 1.00 86.56 488 MET A C 1
ATOM 3792 O O . MET A 1 488 ? -29.790 5.508 35.688 1.00 86.56 488 MET A O 1
ATOM 3796 N N . THR A 1 489 ? -27.710 5.496 36.488 1.00 82.38 489 THR A N 1
ATOM 3797 C CA . THR A 1 489 ? -27.782 6.916 36.853 1.00 82.38 489 THR A CA 1
ATOM 3798 C C . THR A 1 489 ? -26.446 7.652 36.817 1.00 82.38 489 THR A C 1
ATOM 3800 O O . THR A 1 489 ? -25.391 7.122 37.159 1.00 82.38 489 THR A O 1
ATOM 3803 N N . VAL A 1 490 ? -26.532 8.922 36.418 1.00 80.44 490 VAL A N 1
ATOM 3804 C CA . VAL A 1 490 ? -25.451 9.920 36.453 1.00 80.44 490 VAL A CA 1
ATOM 3805 C C . VAL A 1 490 ? -25.607 10.898 37.628 1.00 80.44 490 VAL A C 1
ATOM 3807 O O . VAL A 1 490 ? -24.881 11.885 37.715 1.00 80.44 490 VAL A O 1
ATOM 3810 N N . ALA A 1 491 ? -26.577 10.664 38.519 1.00 81.38 491 ALA A N 1
ATOM 3811 C CA . ALA A 1 491 ? -26.755 11.442 39.739 1.00 81.38 491 ALA A CA 1
ATOM 3812 C C . ALA A 1 491 ? -25.844 10.916 40.859 1.00 81.38 491 ALA A C 1
ATOM 3814 O O . ALA A 1 491 ? -25.659 9.712 41.008 1.00 81.38 491 ALA A O 1
ATOM 3815 N N . ASN A 1 492 ? -25.343 11.814 41.711 1.00 83.38 492 ASN A N 1
ATOM 3816 C CA . ASN A 1 492 ? -24.485 11.453 42.850 1.00 83.38 492 ASN A CA 1
ATOM 3817 C C . ASN A 1 492 ? -25.257 10.835 44.037 1.00 83.38 492 ASN A C 1
ATOM 3819 O O . ASN A 1 492 ? -24.656 10.478 45.053 1.00 83.38 492 ASN A O 1
ATOM 3823 N N . SER A 1 493 ? -26.582 10.705 43.935 1.00 84.81 493 SER A N 1
ATOM 3824 C CA . SER A 1 493 ? -27.396 9.984 44.910 1.00 84.81 493 SER A CA 1
ATOM 3825 C C . SER A 1 493 ? -28.693 9.428 44.319 1.00 84.81 493 SER A C 1
ATOM 3827 O O . SER A 1 493 ? -29.173 9.886 43.280 1.00 84.81 493 SER A O 1
ATOM 3829 N N . LYS A 1 494 ? -29.283 8.446 45.011 1.00 86.44 494 LYS A N 1
ATOM 3830 C CA . LYS A 1 494 ? -30.631 7.924 44.740 1.00 86.44 494 LYS A CA 1
ATOM 3831 C C . LYS A 1 494 ? -31.384 7.702 46.055 1.00 86.44 494 LYS A C 1
ATOM 3833 O O . LYS A 1 494 ? -30.847 7.124 46.999 1.00 86.44 494 LYS A O 1
ATOM 3838 N N . THR A 1 495 ? -32.643 8.128 46.099 1.00 85.94 495 THR A N 1
ATOM 3839 C CA . THR A 1 495 ? -33.573 7.797 47.189 1.00 85.94 495 THR A CA 1
ATOM 3840 C C . THR A 1 495 ? -34.278 6.476 46.880 1.00 85.94 495 THR A C 1
ATOM 3842 O O . THR A 1 495 ? -34.804 6.317 45.777 1.00 85.94 495 THR A O 1
ATOM 3845 N N . LEU A 1 496 ? -34.301 5.540 47.833 1.00 84.94 496 LEU A N 1
ATOM 3846 C CA . LEU A 1 496 ? -34.948 4.230 47.682 1.00 84.94 496 LEU A CA 1
ATOM 3847 C C . LEU A 1 496 ? -36.253 4.157 48.474 1.00 84.94 496 LEU A C 1
ATOM 3849 O O . LEU A 1 496 ? -36.275 4.370 49.683 1.00 84.94 496 LEU A O 1
ATOM 3853 N N . ASP A 1 497 ? -37.341 3.810 47.789 1.00 82.88 497 ASP A N 1
ATOM 3854 C CA . ASP A 1 497 ? -38.673 3.690 48.376 1.00 82.88 497 ASP A CA 1
ATOM 3855 C C . ASP A 1 497 ? -39.127 2.221 48.420 1.00 82.88 497 ASP 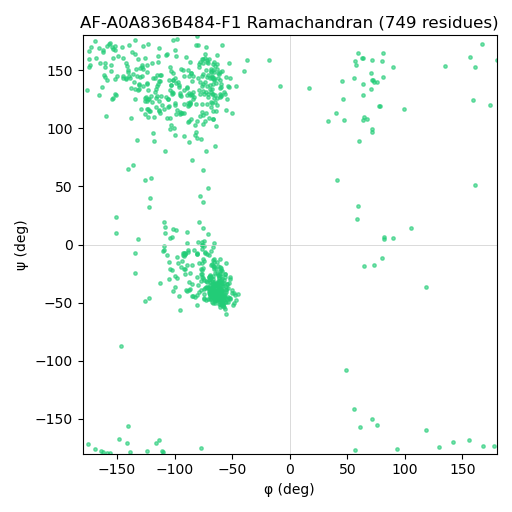A C 1
ATOM 3857 O O . ASP A 1 497 ? -39.221 1.546 47.390 1.00 82.88 497 ASP A O 1
ATOM 3861 N N . ALA A 1 498 ? -39.402 1.708 49.623 1.00 83.31 498 ALA A N 1
ATOM 3862 C CA . ALA A 1 498 ? -39.663 0.283 49.835 1.00 83.31 498 ALA A CA 1
ATOM 3863 C C . ALA A 1 498 ? -40.999 -0.188 49.242 1.00 83.31 498 ALA A C 1
ATOM 3865 O O . ALA A 1 498 ? -41.134 -1.357 48.868 1.00 83.31 498 ALA A O 1
ATOM 3866 N N . LYS A 1 499 ? -41.994 0.700 49.144 1.00 82.44 499 LYS A N 1
ATOM 3867 C CA . LYS A 1 499 ? -43.299 0.410 48.540 1.00 82.44 499 LYS A CA 1
ATOM 3868 C C . LYS A 1 499 ? -43.172 0.303 47.023 1.00 82.44 499 LYS A C 1
ATOM 3870 O O . LYS A 1 499 ? -43.604 -0.693 46.448 1.00 82.44 499 LYS A O 1
ATOM 3875 N N . THR A 1 500 ? -42.492 1.260 46.400 1.00 80.12 500 THR A N 1
ATOM 3876 C CA . THR A 1 500 ? -42.207 1.270 44.958 1.00 80.12 500 THR A CA 1
ATOM 3877 C C . THR A 1 500 ? -41.374 0.047 44.552 1.00 80.12 500 THR A C 1
ATOM 3879 O O . THR A 1 500 ? -41.740 -0.669 43.620 1.00 80.12 500 THR A O 1
ATOM 3882 N N . LEU A 1 501 ? -40.328 -0.284 45.321 1.00 80.88 501 LEU A N 1
ATOM 3883 C CA . LEU A 1 501 ? -39.523 -1.493 45.105 1.00 80.88 501 LEU A CA 1
ATOM 3884 C C . LEU A 1 501 ? -40.322 -2.794 45.325 1.00 80.88 501 LEU A C 1
ATOM 3886 O O . LEU A 1 501 ? -40.109 -3.773 44.613 1.00 80.88 501 LEU A O 1
ATOM 3890 N N . SER A 1 502 ? -41.269 -2.817 46.270 1.00 82.50 502 SER A N 1
ATOM 3891 C CA . SER A 1 502 ? -42.140 -3.984 46.482 1.00 82.50 502 SER A CA 1
ATOM 3892 C C . SER A 1 502 ? -43.096 -4.220 45.314 1.00 82.50 502 SER A C 1
ATOM 3894 O O . SER A 1 502 ? -43.311 -5.372 44.943 1.00 82.50 502 SER A O 1
ATOM 3896 N N . ASN A 1 503 ? -43.646 -3.156 44.721 1.00 81.00 503 ASN A N 1
ATOM 3897 C CA . ASN A 1 503 ? -44.512 -3.263 43.546 1.00 81.00 503 ASN A CA 1
ATOM 3898 C C . ASN A 1 503 ? -43.754 -3.892 42.368 1.00 81.00 503 ASN A C 1
ATOM 3900 O O . ASN A 1 503 ? -44.215 -4.889 41.818 1.00 81.00 503 ASN A O 1
ATOM 3904 N N . LEU A 1 504 ? -42.543 -3.398 42.077 1.00 76.00 504 LEU A N 1
ATOM 3905 C CA . LEU A 1 504 ? -41.676 -3.927 41.017 1.00 76.00 504 LEU A CA 1
ATOM 3906 C C . LEU A 1 504 ? -41.411 -5.438 41.171 1.00 76.00 504 LEU A C 1
ATOM 3908 O O . LEU A 1 504 ? -41.561 -6.198 40.217 1.00 76.00 504 LEU A O 1
ATOM 3912 N N . VAL A 1 505 ? -41.065 -5.903 42.377 1.00 78.81 505 VAL A N 1
ATOM 3913 C CA . VAL A 1 505 ? -40.812 -7.337 42.631 1.00 78.81 505 VAL A CA 1
ATOM 3914 C C . VAL A 1 505 ? -42.087 -8.185 42.504 1.00 78.81 505 VAL A C 1
ATOM 3916 O O . VAL A 1 505 ? -42.016 -9.326 42.042 1.00 78.81 505 VAL A O 1
ATOM 3919 N N . ASN A 1 506 ? -43.251 -7.641 42.873 1.00 81.44 506 ASN A N 1
ATOM 3920 C CA . ASN A 1 506 ? -44.539 -8.325 42.732 1.00 81.44 506 ASN A CA 1
ATOM 3921 C C . ASN A 1 506 ? -44.968 -8.458 41.258 1.00 81.44 506 ASN A C 1
ATOM 3923 O O . ASN A 1 506 ? -45.443 -9.519 40.851 1.00 81.44 506 ASN A O 1
ATOM 3927 N N . GLU A 1 507 ? -44.772 -7.414 40.448 1.00 76.00 507 GLU A N 1
ATOM 3928 C CA . GLU A 1 507 ? -45.084 -7.414 39.009 1.00 76.00 507 GLU A CA 1
ATOM 3929 C C . GLU A 1 507 ? -44.247 -8.443 38.231 1.00 76.00 507 GLU A C 1
ATOM 3931 O O . GLU A 1 507 ? -44.763 -9.110 37.333 1.00 76.00 507 GLU A O 1
ATOM 3936 N N . LEU A 1 508 ? -42.987 -8.649 38.632 1.00 72.44 508 LEU A N 1
ATOM 3937 C CA . LEU A 1 508 ? -42.047 -9.591 38.006 1.00 72.44 508 LEU A CA 1
ATOM 3938 C C . LEU A 1 508 ? -42.348 -11.082 38.256 1.00 72.44 508 LEU A C 1
ATOM 3940 O O . LEU A 1 508 ? -41.682 -11.940 37.664 1.00 72.44 508 LEU A O 1
ATOM 3944 N N . LYS A 1 509 ? -43.314 -11.405 39.134 1.00 74.81 509 LYS A N 1
ATOM 3945 C CA . LYS A 1 509 ? -43.779 -12.776 39.446 1.00 74.81 509 LYS A CA 1
ATOM 3946 C C . LYS A 1 509 ? -42.615 -13.778 39.554 1.00 74.81 509 LYS A C 1
ATOM 3948 O O . LYS A 1 509 ? -42.514 -14.763 38.815 1.00 74.81 509 LYS A O 1
ATOM 3953 N N . LEU A 1 510 ? -41.662 -13.463 40.431 1.00 73.56 510 LEU A N 1
ATOM 3954 C CA . LEU A 1 510 ? -40.451 -14.264 40.607 1.00 73.56 510 LEU A CA 1
ATOM 3955 C C . LEU A 1 510 ? -40.785 -15.636 41.205 1.00 73.56 510 LEU A C 1
ATOM 3957 O O . LEU A 1 510 ? -41.532 -15.726 42.179 1.00 73.56 510 LEU A O 1
ATOM 3961 N N . GLN A 1 511 ? -40.205 -16.689 40.625 1.00 68.94 511 GLN A N 1
ATOM 3962 C CA . GLN A 1 511 ? -40.398 -18.062 41.097 1.00 68.94 511 GLN A CA 1
ATOM 3963 C C . GLN A 1 511 ? -39.779 -18.264 42.487 1.00 68.94 511 GLN A C 1
ATOM 3965 O O . GLN A 1 511 ? -38.863 -17.544 42.901 1.00 68.94 511 GLN A O 1
ATOM 3970 N N . GLN A 1 512 ? -40.290 -19.249 43.223 1.00 67.94 512 GLN A N 1
ATOM 3971 C CA . GLN A 1 512 ? -39.815 -19.558 44.568 1.00 67.94 512 GLN A CA 1
ATOM 3972 C C . GLN A 1 512 ? -38.388 -20.128 44.503 1.00 67.94 512 GLN A C 1
ATOM 3974 O O . GLN A 1 512 ? -38.154 -21.147 43.867 1.00 67.94 512 GLN A O 1
ATOM 3979 N N . GLY A 1 513 ? -37.436 -19.424 45.126 1.00 71.94 513 GLY A N 1
ATOM 3980 C CA . GLY A 1 513 ? -35.990 -19.670 45.013 1.00 71.94 513 GLY A CA 1
ATOM 3981 C C . GLY A 1 513 ? -35.224 -18.480 44.421 1.00 71.94 513 GLY A C 1
ATOM 3982 O O . GLY A 1 513 ? -34.153 -18.137 44.914 1.00 71.94 513 GLY A O 1
ATOM 3983 N N . VAL A 1 514 ? -35.814 -17.765 43.454 1.00 81.06 514 VAL A N 1
ATOM 3984 C CA . VAL A 1 514 ? -35.144 -16.651 42.761 1.00 81.06 514 VAL A CA 1
ATOM 3985 C C . VAL A 1 514 ? -34.899 -15.467 43.707 1.00 81.06 514 VAL A C 1
ATOM 3987 O O . VAL A 1 514 ? -35.820 -14.971 44.373 1.00 81.06 514 VAL A O 1
ATOM 3990 N N . THR A 1 515 ? -33.657 -14.978 43.732 1.00 84.94 515 THR A N 1
ATOM 3991 C CA . THR A 1 515 ? -33.233 -13.802 44.508 1.00 84.94 515 THR A CA 1
ATOM 3992 C C . THR A 1 515 ? -33.206 -12.540 43.632 1.00 84.94 515 THR A C 1
ATOM 3994 O O . THR A 1 515 ? -32.387 -12.462 42.712 1.00 84.94 515 THR A O 1
ATOM 3997 N N . PRO A 1 516 ? -34.045 -11.520 43.896 1.00 86.75 516 PRO A N 1
ATOM 3998 C CA . PRO A 1 516 ? -33.933 -10.233 43.216 1.00 86.75 516 PRO A CA 1
ATOM 3999 C C . PRO A 1 516 ? -32.700 -9.443 43.689 1.00 86.75 516 PRO A C 1
ATOM 4001 O O . PRO A 1 516 ? -32.436 -9.336 44.891 1.00 86.75 516 PRO A O 1
ATOM 4004 N N . ARG A 1 517 ? -31.969 -8.846 42.743 1.00 89.00 517 ARG A N 1
ATOM 4005 C CA . ARG A 1 517 ? -30.842 -7.933 42.982 1.00 89.00 517 ARG A CA 1
ATOM 4006 C C . ARG A 1 517 ? -31.127 -6.594 42.301 1.00 89.00 517 ARG A C 1
ATOM 4008 O O . ARG A 1 517 ? -31.381 -6.585 41.104 1.00 89.00 517 ARG A O 1
ATOM 4015 N N . LEU A 1 518 ? -31.074 -5.478 43.029 1.00 88.75 518 LEU A N 1
ATOM 4016 C CA . LEU A 1 518 ? -31.118 -4.134 42.442 1.00 88.75 518 LEU A CA 1
ATOM 4017 C C . LEU A 1 518 ? -29.687 -3.626 42.257 1.00 88.75 518 LEU A C 1
ATOM 4019 O O . LEU A 1 518 ? -28.966 -3.408 43.230 1.00 88.75 518 LEU A O 1
ATOM 4023 N N . LEU A 1 519 ? -29.294 -3.464 40.998 1.00 89.75 519 LEU A N 1
ATOM 4024 C CA . LEU A 1 519 ? -27.967 -3.084 40.538 1.00 89.75 519 LEU A CA 1
ATOM 4025 C C . LEU A 1 519 ? -27.989 -1.608 40.117 1.00 89.75 519 LEU A C 1
ATOM 4027 O O . LEU A 1 519 ? -28.435 -1.267 39.021 1.00 89.75 519 LEU A O 1
ATOM 4031 N N . LEU A 1 520 ? -27.521 -0.727 41.000 1.00 89.81 520 LEU A N 1
ATOM 4032 C CA . LEU A 1 520 ? -27.416 0.711 40.748 1.00 89.81 520 LEU A CA 1
ATOM 4033 C C . LEU A 1 520 ? -26.131 0.989 39.960 1.00 89.81 520 LEU A C 1
ATOM 4035 O O . LEU A 1 520 ? -25.054 1.113 40.540 1.00 89.81 520 LEU A O 1
ATOM 4039 N N . VAL A 1 521 ? -26.243 1.043 38.635 1.00 89.12 521 VAL A N 1
ATOM 4040 C CA . VAL A 1 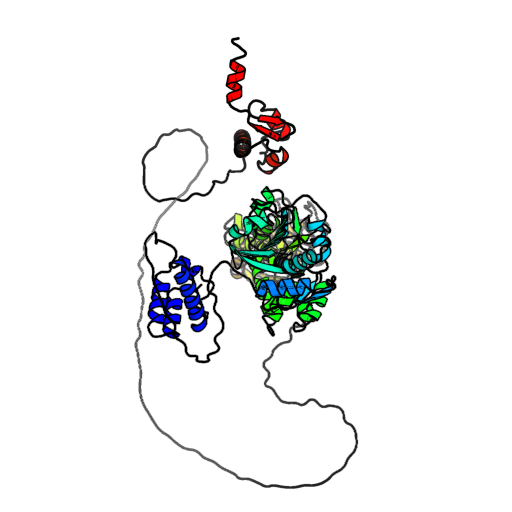521 ? -25.128 1.238 37.702 1.00 89.12 521 VAL A CA 1
ATOM 4041 C C . VAL A 1 521 ? -24.815 2.730 37.598 1.00 89.12 521 VAL A C 1
ATOM 4043 O O . VAL A 1 521 ? -25.521 3.494 36.935 1.00 89.12 521 VAL A O 1
ATOM 4046 N N . VAL A 1 522 ? -23.744 3.156 38.259 1.00 88.19 522 VAL A N 1
ATOM 4047 C CA . VAL A 1 522 ? -23.381 4.570 38.430 1.00 88.19 522 VAL A CA 1
ATOM 4048 C C . VAL A 1 522 ? -22.107 4.918 37.670 1.00 88.19 522 VAL A C 1
ATOM 4050 O O . VAL A 1 522 ? -21.202 4.090 37.556 1.00 88.19 522 VAL A O 1
ATOM 4053 N N . HIS A 1 523 ? -22.046 6.149 37.157 1.00 84.69 523 HIS A N 1
ATOM 4054 C CA . HIS A 1 523 ? -20.892 6.652 36.409 1.00 84.69 523 HIS A CA 1
ATOM 4055 C C . HIS A 1 523 ? -19.597 6.532 37.230 1.00 84.69 523 HIS A C 1
ATOM 4057 O O . HIS A 1 523 ? -19.619 6.759 38.440 1.00 84.69 523 HIS A O 1
ATOM 4063 N N . GLU A 1 524 ? -18.471 6.228 36.580 1.00 83.56 524 GLU A N 1
ATOM 4064 C CA . GLU A 1 524 ? -17.166 6.029 37.227 1.00 83.56 524 GLU A CA 1
ATOM 4065 C C . GLU A 1 524 ? -16.783 7.160 38.201 1.00 83.56 524 GLU A C 1
ATOM 4067 O O . GLU A 1 524 ? -16.547 6.877 39.373 1.00 83.56 524 GLU A O 1
ATOM 4072 N N . ASP A 1 525 ? -16.822 8.426 37.772 1.00 81.06 525 ASP A N 1
ATOM 4073 C CA . ASP A 1 525 ? -16.545 9.600 38.624 1.00 81.06 525 ASP A CA 1
ATOM 4074 C C . ASP A 1 525 ? -17.437 9.665 39.885 1.00 81.06 525 ASP A C 1
ATOM 4076 O O . ASP A 1 525 ? -16.994 10.051 40.969 1.00 81.06 525 ASP A O 1
ATOM 4080 N N . SER A 1 526 ? -18.712 9.282 39.751 1.00 83.31 526 SER A N 1
ATOM 4081 C CA . SER A 1 526 ? -19.692 9.293 40.842 1.00 83.31 526 SER A CA 1
ATOM 4082 C C . SER A 1 526 ? -19.557 8.070 41.749 1.00 83.31 526 SER A C 1
ATOM 4084 O O . SER A 1 526 ? -19.887 8.154 42.931 1.00 83.31 526 SER A O 1
ATOM 4086 N N . TYR A 1 527 ? -19.074 6.933 41.239 1.00 87.56 527 TYR A N 1
ATOM 4087 C CA . TYR A 1 527 ? -19.081 5.649 41.941 1.00 87.56 527 TYR A CA 1
ATOM 4088 C C . TYR A 1 527 ? -18.466 5.696 43.357 1.00 87.56 527 TYR A C 1
ATOM 4090 O O . TYR A 1 527 ? -19.132 5.203 44.275 1.00 87.56 527 TYR A O 1
ATOM 4098 N N . PRO A 1 528 ? -17.291 6.315 43.613 1.00 84.81 528 PRO A N 1
ATOM 4099 C CA . PRO A 1 528 ? -16.710 6.386 44.960 1.00 84.81 528 PRO A CA 1
ATOM 4100 C C . PRO A 1 528 ? -17.519 7.242 45.943 1.00 84.81 528 PRO A C 1
ATOM 4102 O O . PRO A 1 528 ? -17.464 7.014 47.148 1.00 84.81 528 PRO A O 1
ATOM 4105 N N . THR A 1 529 ? -18.268 8.231 45.446 1.00 85.56 529 THR A N 1
ATOM 4106 C CA . THR A 1 529 ? -18.973 9.227 46.275 1.00 85.56 529 THR A CA 1
ATOM 4107 C C . THR A 1 529 ? -20.489 9.029 46.327 1.00 85.56 529 THR A C 1
ATOM 4109 O O . THR A 1 529 ? -21.154 9.676 47.139 1.00 85.56 529 THR A O 1
ATOM 4112 N N . PHE A 1 530 ? -21.033 8.127 45.502 1.00 88.75 530 PHE A N 1
ATOM 4113 C CA . PHE A 1 530 ? -22.466 7.887 45.340 1.00 88.75 530 PHE A CA 1
ATOM 4114 C C . PHE A 1 530 ? -23.152 7.457 46.643 1.00 88.75 530 PHE A C 1
ATOM 4116 O O . PHE A 1 530 ? -22.738 6.483 47.286 1.00 88.75 530 PHE A O 1
ATOM 4123 N N . LYS A 1 531 ? -24.235 8.164 46.996 1.00 87.75 531 LYS A N 1
ATOM 4124 C CA . LYS A 1 531 ? -24.975 7.995 48.258 1.00 87.75 531 LYS A CA 1
ATOM 4125 C C . LYS A 1 531 ? -26.385 7.450 48.046 1.00 87.75 531 LYS A C 1
ATOM 4127 O O . LYS A 1 531 ? -27.111 7.896 47.159 1.00 87.75 531 LYS A O 1
ATOM 4132 N N . LEU A 1 532 ? -26.809 6.559 48.934 1.00 87.88 532 LEU A N 1
ATOM 4133 C CA . LEU A 1 532 ? -28.204 6.143 49.045 1.00 87.88 532 LEU A CA 1
ATOM 4134 C C . LEU A 1 532 ? -28.900 6.874 50.191 1.00 87.88 532 LEU A C 1
ATOM 4136 O O . LEU A 1 532 ? -28.286 7.152 51.220 1.00 87.88 532 LEU A O 1
ATOM 4140 N N . ALA A 1 533 ? -30.173 7.199 49.981 1.00 86.25 533 ALA A N 1
ATOM 4141 C CA . ALA A 1 533 ? -31.023 7.889 50.944 1.00 86.25 533 ALA A CA 1
ATOM 4142 C C . ALA A 1 533 ? -32.339 7.129 51.156 1.00 86.25 533 ALA A C 1
ATOM 4144 O O . ALA A 1 533 ? -32.896 6.551 50.217 1.00 86.25 533 ALA A O 1
ATOM 4145 N N . ALA A 1 534 ? -32.847 7.152 52.387 1.00 85.31 534 ALA A N 1
ATOM 4146 C CA . ALA A 1 534 ? -34.113 6.525 52.739 1.00 85.31 534 ALA A CA 1
ATOM 4147 C C . ALA A 1 534 ? -35.298 7.297 52.131 1.00 85.31 534 ALA A C 1
ATOM 4149 O O . ALA A 1 534 ? -35.398 8.519 52.254 1.00 85.31 534 ALA A O 1
ATOM 4150 N N . GLY A 1 535 ? -36.192 6.582 51.446 1.00 82.94 535 GLY A N 1
ATOM 4151 C CA . GLY A 1 535 ? -37.509 7.079 51.052 1.00 82.94 535 GLY A CA 1
ATOM 4152 C C . GLY A 1 535 ? -38.510 7.020 52.208 1.00 82.94 535 GLY A C 1
ATOM 4153 O O . GLY A 1 535 ? -38.242 6.424 53.248 1.00 82.94 535 GLY A O 1
ATOM 4154 N N . LYS A 1 536 ? -39.693 7.615 52.013 1.00 77.44 536 LYS A N 1
ATOM 4155 C CA . LYS A 1 536 ? -40.711 7.770 53.071 1.00 77.44 536 LYS A CA 1
ATOM 4156 C C . LYS A 1 536 ? -41.204 6.445 53.666 1.00 77.44 536 LYS A C 1
ATOM 4158 O O . LYS A 1 536 ? -41.556 6.422 54.839 1.00 77.44 536 LYS A O 1
ATOM 4163 N N . ASP A 1 537 ? -41.219 5.373 52.872 1.00 80.81 537 ASP A N 1
ATOM 4164 C CA . ASP A 1 537 ? -41.659 4.039 53.302 1.00 80.81 537 ASP A CA 1
ATOM 4165 C C . ASP A 1 537 ? -40.487 3.095 53.684 1.00 80.81 537 ASP A C 1
ATOM 4167 O O . ASP A 1 537 ? -40.695 1.888 53.809 1.00 80.81 537 ASP A O 1
ATOM 4171 N N . TRP A 1 538 ? -39.251 3.595 53.840 1.00 83.25 538 TRP A N 1
ATOM 4172 C CA . TRP A 1 538 ? -38.055 2.794 54.168 1.00 83.25 538 TRP A CA 1
ATOM 4173 C C . TRP A 1 538 ? -37.809 2.704 55.695 1.00 83.25 538 TRP A C 1
ATOM 4175 O O . TRP A 1 538 ? -38.053 3.691 56.385 1.00 83.25 538 TRP A O 1
ATOM 4185 N N . PRO A 1 539 ? -37.301 1.583 56.262 1.00 83.31 539 PRO A N 1
ATOM 4186 C CA . PRO A 1 539 ? -36.937 0.306 55.633 1.00 83.31 539 PRO A CA 1
ATOM 4187 C C . PRO A 1 539 ? -38.137 -0.592 55.279 1.00 83.31 539 PRO A C 1
ATOM 4189 O O . PRO A 1 539 ? -39.207 -0.474 55.881 1.00 83.31 539 PRO A O 1
ATOM 4192 N N . PRO A 1 540 ? -37.960 -1.557 54.354 1.00 84.38 540 PRO A N 1
ATOM 4193 C CA . PRO A 1 540 ? -38.986 -2.549 54.045 1.00 84.38 540 PRO A CA 1
ATOM 4194 C C . PRO A 1 540 ? -39.354 -3.399 55.269 1.00 84.38 540 PRO A C 1
ATOM 4196 O O . PRO A 1 540 ? -38.508 -4.015 55.917 1.00 84.38 540 PRO A O 1
ATOM 4199 N N . LYS A 1 541 ? -40.655 -3.495 55.546 1.00 84.25 541 LYS A N 1
ATOM 4200 C CA . LYS A 1 541 ? -41.222 -4.370 56.582 1.00 84.25 541 LYS A CA 1
ATOM 4201 C C . LYS A 1 541 ? -40.987 -5.840 56.194 1.00 84.25 541 LYS A C 1
ATOM 4203 O O . LYS A 1 541 ? -41.070 -6.153 55.007 1.00 84.25 541 LYS A O 1
ATOM 4208 N N . PRO A 1 542 ? -40.810 -6.784 57.141 1.00 77.88 542 PRO A N 1
ATOM 4209 C CA . PRO A 1 542 ? -40.437 -8.170 56.817 1.00 77.88 542 PRO A CA 1
ATOM 4210 C C . PRO A 1 542 ? -41.333 -8.876 55.783 1.00 77.88 542 PRO A C 1
ATOM 4212 O O . PRO A 1 542 ? -40.836 -9.658 54.979 1.00 77.88 542 PRO A O 1
ATOM 4215 N N . LYS A 1 543 ? -42.639 -8.564 55.765 1.00 77.50 543 LYS A N 1
ATOM 4216 C CA . LYS A 1 543 ? -43.634 -9.125 54.826 1.00 77.50 543 LYS A CA 1
ATOM 4217 C C . LYS A 1 543 ? -43.704 -8.427 53.451 1.00 77.50 543 LYS A C 1
ATOM 4219 O O . LYS A 1 543 ? -44.484 -8.858 52.609 1.00 77.50 543 LYS A O 1
ATOM 4224 N N . GLN A 1 544 ? -42.962 -7.343 53.215 1.00 82.31 544 GLN A N 1
ATOM 4225 C CA . GLN A 1 544 ? -42.920 -6.647 51.921 1.00 82.31 544 GLN A CA 1
ATOM 4226 C C . GLN A 1 544 ? -41.906 -7.303 50.980 1.00 82.31 544 GLN A C 1
ATOM 4228 O O . GLN A 1 544 ? -40.810 -7.646 51.406 1.00 82.31 544 GLN A O 1
ATOM 4233 N N . ALA A 1 545 ? -42.220 -7.414 49.686 1.00 80.69 545 ALA A N 1
ATOM 4234 C CA . ALA A 1 545 ? -41.335 -8.060 48.712 1.00 80.69 545 ALA A CA 1
ATOM 4235 C C . ALA A 1 545 ? -39.950 -7.388 48.589 1.00 80.69 545 ALA A C 1
ATOM 4237 O O . ALA A 1 545 ? -38.962 -8.070 48.318 1.00 80.69 545 ALA A O 1
ATOM 4238 N N . ALA A 1 546 ? -39.854 -6.083 48.874 1.00 81.19 546 ALA A N 1
ATOM 4239 C CA . ALA A 1 546 ? -38.585 -5.359 48.952 1.00 81.19 546 ALA A CA 1
ATOM 4240 C C . ALA A 1 546 ? -37.609 -5.894 50.026 1.00 81.19 546 ALA A C 1
ATOM 4242 O O . ALA A 1 546 ? -36.405 -5.721 49.861 1.00 81.19 546 ALA A O 1
ATOM 4243 N N . SER A 1 547 ? -38.072 -6.592 51.076 1.00 83.31 547 SER A N 1
ATOM 4244 C CA . SER A 1 547 ? -37.185 -7.193 52.094 1.00 83.31 547 SER A CA 1
ATOM 4245 C C . SER A 1 547 ? -36.303 -8.321 51.537 1.00 83.31 547 SER A C 1
ATOM 4247 O O . SER A 1 547 ? -35.274 -8.651 52.122 1.00 83.31 547 SER A O 1
ATOM 4249 N N . ARG A 1 548 ? -36.679 -8.895 50.383 1.00 84.56 548 ARG A N 1
ATOM 4250 C CA . ARG A 1 548 ? -35.932 -9.948 49.672 1.00 84.56 548 ARG A CA 1
ATOM 4251 C C . ARG A 1 548 ? -34.895 -9.413 48.679 1.00 84.56 548 ARG A C 1
ATOM 4253 O O . ARG A 1 548 ? -34.184 -10.218 48.080 1.00 84.56 548 ARG A O 1
ATOM 4260 N N . VAL A 1 549 ? -34.837 -8.100 48.444 1.00 86.75 549 VAL A N 1
ATOM 4261 C CA . VAL A 1 549 ? -33.975 -7.507 47.410 1.00 86.75 549 VAL A CA 1
ATOM 4262 C C . VAL A 1 549 ? -32.579 -7.249 47.963 1.00 86.75 549 VAL A C 1
ATOM 4264 O O . VAL A 1 549 ? -32.410 -6.471 48.900 1.00 86.75 549 VAL A O 1
ATOM 4267 N N . LYS A 1 550 ? -31.560 -7.851 47.340 1.00 89.50 550 LYS A N 1
ATOM 4268 C CA . LYS A 1 550 ? -30.163 -7.470 47.585 1.00 89.50 550 LYS A CA 1
ATOM 4269 C C . LYS A 1 550 ? -29.854 -6.178 46.831 1.00 89.50 550 LYS A C 1
ATOM 4271 O O . LYS A 1 550 ? -30.133 -6.084 45.638 1.00 89.50 550 LYS A O 1
ATOM 4276 N N . LEU A 1 551 ? -29.282 -5.193 47.513 1.00 90.81 551 LEU A N 1
ATOM 4277 C CA . LEU A 1 551 ? -28.901 -3.910 46.926 1.00 90.81 551 LEU A CA 1
ATOM 4278 C C . LEU A 1 551 ? -27.414 -3.917 46.558 1.00 90.81 551 LEU A C 1
ATOM 4280 O O . LEU A 1 551 ? -26.591 -4.396 47.335 1.00 90.81 551 LEU A O 1
ATOM 4284 N N . TYR A 1 552 ? -27.071 -3.346 45.407 1.00 91.19 552 TYR A N 1
ATOM 4285 C CA . TYR A 1 552 ? -25.698 -3.193 44.930 1.00 91.19 552 TYR A CA 1
ATOM 4286 C C . TYR A 1 552 ? -25.501 -1.831 44.271 1.00 91.19 552 TYR A C 1
ATOM 4288 O O . TYR A 1 552 ? -26.384 -1.351 43.562 1.00 91.19 552 TYR A O 1
ATOM 4296 N N . VAL A 1 553 ? -24.313 -1.251 44.434 1.00 91.12 553 VAL A N 1
ATOM 4297 C CA . VAL A 1 553 ? -23.818 -0.151 43.594 1.00 91.12 553 VAL A CA 1
ATOM 4298 C C . VAL A 1 553 ? -22.753 -0.724 42.664 1.00 91.12 553 VAL A C 1
ATOM 4300 O O . VAL A 1 553 ? -21.820 -1.370 43.128 1.00 91.12 553 VAL A O 1
ATOM 4303 N N . VAL A 1 554 ? -22.908 -0.529 41.355 1.00 90.31 554 VAL A N 1
ATOM 4304 C CA . VAL A 1 554 ? -22.062 -1.112 40.304 1.00 90.31 554 VAL A CA 1
ATOM 4305 C C . VAL A 1 554 ? -21.353 0.007 39.550 1.00 90.31 554 VAL A C 1
ATOM 4307 O O . VAL A 1 554 ? -21.990 0.970 39.121 1.00 90.31 554 VAL A O 1
ATOM 4310 N N . LYS A 1 555 ? -20.038 -0.119 39.367 1.00 89.19 555 LYS A N 1
ATOM 4311 C CA . LYS A 1 555 ? -19.226 0.833 38.610 1.00 89.19 555 LYS A CA 1
ATOM 4312 C C . LYS A 1 555 ? -19.500 0.662 37.111 1.00 89.19 555 LYS A C 1
ATOM 4314 O O . LYS A 1 555 ? -19.079 -0.323 36.504 1.00 89.19 555 LYS A O 1
ATOM 4319 N N . GLY A 1 556 ? -20.226 1.605 36.513 1.00 83.38 556 GLY A N 1
ATOM 4320 C CA . GLY A 1 556 ? -20.516 1.626 35.080 1.00 83.38 556 GLY A CA 1
ATOM 4321 C C . GLY A 1 556 ? -19.310 2.108 34.278 1.00 83.38 556 GLY A C 1
ATOM 4322 O O . GLY A 1 556 ? -19.150 3.308 34.069 1.00 83.38 556 GLY A O 1
ATOM 4323 N N . VAL A 1 557 ? -18.465 1.166 33.854 1.00 77.75 557 VAL A N 1
ATOM 4324 C CA . VAL A 1 557 ? -17.284 1.408 33.007 1.00 77.75 557 VAL A CA 1
ATOM 4325 C C . VAL A 1 557 ? -17.592 0.990 31.567 1.00 77.75 557 VAL A C 1
ATOM 4327 O O . VAL A 1 557 ? -18.197 -0.058 31.337 1.00 77.75 557 VAL A O 1
ATOM 4330 N N . TYR A 1 558 ? -17.180 1.812 30.600 1.00 69.44 558 TYR A N 1
ATOM 4331 C CA . TYR A 1 558 ? -17.473 1.614 29.172 1.00 69.44 558 TYR A CA 1
ATOM 4332 C C . TYR A 1 558 ? -16.461 0.712 28.459 1.00 69.44 558 TYR A C 1
ATOM 4334 O O . TYR A 1 558 ? -16.839 -0.078 27.595 1.00 69.44 558 TYR A O 1
ATOM 4342 N N . ASP A 1 559 ? -15.180 0.841 28.814 1.00 60.47 559 ASP A N 1
ATOM 4343 C CA . ASP A 1 559 ? -14.113 -0.018 28.311 1.00 60.47 559 ASP A CA 1
ATOM 4344 C C . ASP A 1 559 ? -13.981 -1.242 29.222 1.00 60.47 559 ASP A C 1
ATOM 4346 O O . ASP A 1 559 ? -13.494 -1.157 30.352 1.00 60.47 559 ASP A O 1
ATOM 4350 N N . GLN A 1 560 ? -14.464 -2.387 28.742 1.00 57.56 560 GLN A N 1
ATOM 4351 C CA . GLN A 1 560 ? -14.160 -3.663 29.373 1.00 57.56 560 GLN A CA 1
ATOM 4352 C C . GLN A 1 560 ? -12.855 -4.203 28.786 1.00 57.56 560 GLN A C 1
ATOM 4354 O O . GLN A 1 560 ? -12.832 -4.524 27.592 1.00 57.56 560 GLN A O 1
ATOM 4359 N N . PRO A 1 561 ? -11.804 -4.427 29.598 1.00 41.09 561 PRO A N 1
ATOM 4360 C CA . PRO A 1 561 ? -10.616 -5.116 29.124 1.00 41.09 561 PRO A CA 1
ATOM 4361 C C . PRO A 1 561 ? -11.001 -6.548 28.742 1.00 41.09 561 PRO A C 1
ATOM 4363 O O . PRO A 1 561 ? -11.170 -7.409 29.610 1.00 41.09 561 PRO A O 1
ATOM 4366 N N . GLN A 1 562 ? -11.152 -6.807 27.438 1.00 37.94 562 GLN A N 1
ATOM 4367 C CA . GLN A 1 562 ? -11.430 -8.149 26.936 1.00 37.94 562 GLN A CA 1
ATOM 4368 C C . GLN A 1 562 ? -10.338 -9.087 27.442 1.00 37.94 562 GLN A C 1
ATOM 4370 O O . GLN A 1 562 ? -9.161 -8.940 27.102 1.00 37.94 562 GLN A O 1
ATOM 4375 N N . THR A 1 563 ? -10.726 -10.055 28.269 1.00 32.78 563 THR A N 1
ATOM 4376 C CA . THR A 1 563 ? -9.807 -11.017 28.869 1.00 32.78 563 THR A CA 1
ATOM 4377 C C . THR A 1 563 ? -9.345 -12.015 27.817 1.00 32.78 563 THR A C 1
ATOM 4379 O O . THR A 1 563 ? -9.830 -13.144 27.732 1.00 32.78 563 THR A O 1
ATOM 4382 N N . GLY A 1 564 ? -8.359 -11.591 27.021 1.00 27.33 564 GLY A N 1
ATOM 4383 C CA . GLY A 1 564 ? -7.597 -12.463 26.140 1.00 27.33 564 GLY A CA 1
ATOM 4384 C C . GLY A 1 564 ? -7.161 -13.716 26.896 1.00 27.33 564 GLY A C 1
ATOM 4385 O O . GLY A 1 564 ? -6.757 -13.647 28.061 1.00 27.33 564 GLY A O 1
ATOM 4386 N N . THR A 1 565 ? -7.306 -14.871 26.247 1.00 26.30 565 THR A N 1
ATOM 4387 C CA . THR A 1 565 ? -7.158 -16.192 26.862 1.00 26.30 565 THR A CA 1
ATOM 4388 C C . THR A 1 565 ? -5.851 -16.279 27.648 1.00 26.30 565 THR A C 1
ATOM 4390 O O . THR A 1 565 ? -4.771 -16.230 27.058 1.00 26.30 565 THR A O 1
ATOM 4393 N N . LYS A 1 566 ? -5.937 -16.397 28.983 1.00 26.64 566 LYS A N 1
ATOM 4394 C CA . LYS A 1 566 ? -4.770 -16.387 29.879 1.00 26.64 566 LYS A CA 1
ATOM 4395 C C . LYS A 1 566 ? -3.867 -17.607 29.643 1.00 26.64 566 LYS A C 1
ATOM 4397 O O . LYS A 1 566 ? -3.935 -18.589 30.381 1.00 26.64 566 LYS A O 1
ATOM 4402 N N . ARG A 1 567 ? -2.952 -17.524 28.669 1.00 27.84 567 ARG A N 1
ATOM 4403 C CA . ARG A 1 567 ? -1.692 -18.281 28.729 1.00 27.84 567 ARG A CA 1
ATOM 4404 C C . ARG A 1 567 ? -0.986 -17.876 30.027 1.00 27.84 567 ARG A C 1
ATOM 4406 O O . ARG A 1 567 ? -0.964 -16.701 30.385 1.00 27.84 567 ARG A O 1
ATOM 4413 N N . GLY A 1 568 ? -0.536 -18.876 30.782 1.00 25.00 568 GLY A N 1
ATOM 4414 C CA . GLY A 1 568 ? -0.343 -18.746 32.227 1.00 25.00 568 GLY A CA 1
ATOM 4415 C C . GLY A 1 568 ? 0.649 -17.658 32.643 1.00 25.00 568 GLY A C 1
ATOM 4416 O O . GLY A 1 568 ? 1.796 -17.653 32.199 1.00 25.00 568 GLY A O 1
ATOM 4417 N N . ALA A 1 569 ? 0.224 -16.790 33.562 1.00 22.95 569 ALA A N 1
ATOM 4418 C CA . ALA A 1 569 ? 1.115 -15.858 34.236 1.00 22.95 569 ALA A CA 1
ATOM 4419 C C . ALA A 1 569 ? 2.100 -16.636 35.125 1.00 22.95 569 ALA A C 1
ATOM 4421 O O . ALA A 1 569 ? 1.716 -17.172 36.165 1.00 22.95 569 ALA A O 1
ATOM 4422 N N . LYS A 1 570 ? 3.376 -16.694 34.728 1.00 25.77 570 LYS A N 1
ATOM 4423 C CA . LYS A 1 570 ? 4.457 -17.116 35.626 1.00 25.77 570 LYS A CA 1
ATOM 4424 C C . LYS A 1 570 ? 4.873 -15.934 36.495 1.00 25.77 570 LYS A C 1
ATOM 4426 O O . LYS A 1 570 ? 5.304 -14.902 35.991 1.00 25.77 570 LYS A O 1
ATOM 4431 N N . THR A 1 571 ? 4.761 -16.109 37.805 1.00 26.50 571 THR A N 1
ATOM 4432 C CA . THR A 1 571 ? 5.199 -15.145 38.816 1.00 26.50 571 THR A CA 1
ATOM 4433 C C . THR A 1 571 ? 6.714 -14.942 38.765 1.00 26.50 571 THR A C 1
ATOM 4435 O O . THR A 1 571 ? 7.467 -15.855 39.108 1.00 26.50 571 THR A O 1
ATOM 4438 N N . HIS A 1 572 ? 7.169 -13.738 38.415 1.00 23.05 572 HIS A N 1
ATOM 4439 C CA . HIS A 1 572 ? 8.547 -13.318 38.671 1.00 23.05 572 HIS A CA 1
ATOM 4440 C C . HIS A 1 572 ? 8.685 -12.862 40.130 1.00 23.05 572 HIS A C 1
ATOM 4442 O O . HIS A 1 572 ? 8.455 -11.705 40.465 1.00 23.05 572 HIS A O 1
ATOM 4448 N N . LEU A 1 573 ? 9.059 -13.800 41.000 1.00 26.78 573 LEU A N 1
ATOM 4449 C CA . LEU A 1 573 ? 9.526 -13.515 42.357 1.00 26.78 573 LEU A CA 1
ATOM 4450 C C . LEU A 1 573 ? 11.053 -13.377 42.340 1.00 26.78 573 LEU A C 1
ATOM 4452 O O . LEU A 1 573 ? 11.751 -14.210 41.761 1.00 26.78 573 LEU A O 1
ATOM 4456 N N . ALA A 1 574 ? 11.576 -12.325 42.970 1.00 24.56 574 ALA A N 1
ATOM 4457 C CA . ALA A 1 574 ? 13.013 -12.083 43.040 1.00 24.56 574 ALA A CA 1
ATOM 4458 C C . ALA A 1 574 ? 13.694 -13.116 43.958 1.00 24.56 574 ALA A C 1
ATOM 4460 O O . ALA A 1 574 ? 13.541 -13.075 45.178 1.00 24.56 574 ALA A O 1
ATOM 4461 N N . GLY A 1 575 ? 14.462 -14.038 43.371 1.00 24.95 575 GLY A N 1
ATOM 4462 C CA . GLY A 1 575 ? 15.227 -15.063 44.084 1.00 24.95 575 GLY A CA 1
ATOM 4463 C C . GLY A 1 575 ? 16.705 -15.019 43.700 1.00 24.95 575 GLY A C 1
ATOM 4464 O O . GLY A 1 575 ? 17.042 -15.056 42.518 1.00 24.95 575 GLY A O 1
ATOM 4465 N N . LYS A 1 576 ? 17.599 -14.935 44.693 1.00 25.69 576 LYS A N 1
ATOM 4466 C CA . LYS A 1 576 ? 19.055 -14.914 44.465 1.00 25.69 576 LYS A CA 1
ATOM 4467 C C . LYS A 1 576 ? 19.525 -16.233 43.843 1.00 25.69 576 LYS A C 1
ATOM 4469 O O . LYS A 1 576 ? 19.100 -17.308 44.261 1.00 25.69 576 LYS A O 1
ATOM 4474 N N . ALA A 1 577 ? 20.440 -16.151 42.880 1.00 22.91 577 ALA A N 1
ATOM 4475 C CA . ALA A 1 577 ? 20.979 -17.321 42.200 1.00 22.91 577 ALA A CA 1
ATOM 4476 C C . ALA A 1 577 ? 21.808 -18.204 43.152 1.00 22.91 577 ALA A C 1
ATOM 4478 O O . ALA A 1 577 ? 22.888 -17.811 43.591 1.00 22.91 577 ALA A O 1
ATOM 4479 N N . LEU A 1 578 ? 21.340 -19.430 43.403 1.00 25.81 578 LEU A N 1
ATOM 4480 C CA . LEU A 1 578 ? 22.152 -20.499 43.979 1.00 25.81 578 LEU A CA 1
ATOM 4481 C C . LEU A 1 578 ? 22.497 -21.501 42.870 1.00 25.81 578 LEU A C 1
ATOM 4483 O O . LEU A 1 578 ? 21.609 -22.100 42.264 1.00 25.81 578 LEU A O 1
ATOM 4487 N N . LYS A 1 579 ? 23.791 -21.669 42.574 1.00 24.41 579 LYS A N 1
ATOM 4488 C CA . LYS A 1 579 ? 24.257 -22.599 41.533 1.00 24.41 579 LYS A CA 1
ATOM 4489 C C . LYS A 1 579 ? 23.887 -24.040 41.902 1.00 24.41 579 LYS A C 1
ATOM 4491 O O . LYS A 1 579 ? 24.329 -24.534 42.937 1.00 24.41 579 LYS A O 1
ATOM 4496 N N . ARG A 1 580 ? 23.205 -24.760 41.008 1.00 24.06 580 ARG A N 1
ATOM 4497 C CA . ARG A 1 580 ? 23.260 -26.230 40.969 1.00 24.06 580 ARG A CA 1
ATOM 4498 C C . ARG A 1 580 ? 23.239 -26.745 39.533 1.00 24.06 580 ARG A C 1
ATOM 4500 O O . ARG A 1 580 ? 22.643 -26.137 38.650 1.00 24.06 580 ARG A O 1
ATOM 4507 N N . THR A 1 581 ? 24.002 -27.805 39.301 1.00 24.09 581 THR A N 1
ATOM 4508 C CA . THR A 1 581 ? 24.460 -28.237 37.978 1.00 24.09 581 THR A CA 1
ATOM 4509 C C . THR A 1 581 ? 23.562 -29.298 37.348 1.00 24.09 581 THR A C 1
ATOM 4511 O O . THR A 1 581 ? 22.934 -30.106 38.027 1.00 24.09 581 THR A O 1
ATOM 4514 N N . ARG A 1 582 ? 23.535 -29.304 36.012 1.00 25.00 582 ARG A N 1
ATOM 4515 C CA . ARG A 1 582 ? 22.840 -30.294 35.183 1.00 25.00 582 ARG A CA 1
ATOM 4516 C C . ARG A 1 582 ? 23.657 -31.585 35.117 1.00 25.00 582 ARG A C 1
ATOM 4518 O O . ARG A 1 582 ? 24.698 -31.613 34.467 1.00 25.00 582 ARG A O 1
ATOM 4525 N N . THR A 1 583 ? 23.176 -32.653 35.743 1.00 23.64 583 THR A N 1
ATOM 4526 C CA . THR A 1 583 ? 23.709 -34.007 35.545 1.00 23.64 583 THR A CA 1
ATOM 4527 C C . THR A 1 583 ? 23.263 -34.589 34.196 1.00 23.64 583 THR A C 1
ATOM 4529 O O . THR A 1 583 ? 22.165 -34.318 33.706 1.00 23.64 583 THR A O 1
ATOM 4532 N N . LYS A 1 584 ? 24.130 -35.406 33.588 1.00 25.88 584 LYS A N 1
ATOM 4533 C CA . LYS A 1 584 ? 23.799 -36.373 32.524 1.00 25.88 584 LYS A CA 1
ATOM 4534 C C . LYS A 1 584 ? 24.045 -37.797 33.083 1.00 25.88 584 LYS A C 1
ATOM 4536 O O . LYS A 1 584 ? 24.688 -37.904 34.128 1.00 25.88 584 LYS A O 1
ATOM 4541 N N . PRO A 1 585 ? 23.499 -38.864 32.470 1.00 26.20 585 PRO A N 1
ATOM 4542 C CA . PRO A 1 585 ? 23.470 -40.197 33.077 1.00 26.20 585 PRO A CA 1
ATOM 4543 C C . PRO A 1 585 ? 24.843 -40.896 33.075 1.00 26.20 585 PRO A C 1
ATOM 4545 O O . PRO A 1 585 ? 25.714 -40.517 32.288 1.00 26.20 585 PRO A O 1
ATOM 4548 N N . PRO A 1 586 ? 25.039 -41.913 33.936 1.00 25.34 586 PRO A N 1
ATOM 4549 C CA . PRO A 1 586 ? 26.305 -42.627 34.059 1.00 25.34 586 PRO A CA 1
ATOM 4550 C C . PRO A 1 586 ? 26.526 -43.662 32.949 1.00 25.34 586 PRO A C 1
ATOM 4552 O O . PRO A 1 586 ? 25.586 -44.277 32.448 1.00 25.34 586 PRO A O 1
ATOM 4555 N N . GLN A 1 587 ? 27.801 -43.923 32.665 1.00 24.78 587 GLN A N 1
ATOM 4556 C CA . GLN A 1 587 ? 28.292 -45.165 32.065 1.00 24.78 587 GLN A CA 1
ATOM 4557 C C . GLN A 1 587 ? 29.502 -45.644 32.897 1.00 24.78 587 GLN A C 1
ATOM 4559 O O . GLN A 1 587 ? 30.014 -44.885 33.722 1.00 24.78 587 GLN A O 1
ATOM 4564 N N . ALA A 1 588 ? 29.859 -46.926 32.815 1.00 24.89 588 ALA A N 1
ATOM 4565 C CA . ALA A 1 588 ? 30.384 -47.651 33.979 1.00 24.89 588 ALA A CA 1
ATOM 4566 C C . ALA A 1 588 ? 31.919 -47.801 34.092 1.00 24.89 588 ALA A C 1
ATOM 4568 O O . ALA A 1 588 ? 32.637 -47.798 33.097 1.00 24.89 588 ALA A O 1
ATOM 4569 N N . ALA A 1 589 ? 32.325 -48.119 35.331 1.00 24.69 589 ALA A N 1
ATOM 4570 C CA . ALA A 1 589 ? 33.544 -48.816 35.774 1.00 24.69 589 ALA A CA 1
ATOM 4571 C C . ALA A 1 589 ? 34.838 -47.998 36.088 1.00 24.69 589 ALA A C 1
ATOM 4573 O O . ALA A 1 589 ? 35.000 -46.885 35.593 1.00 24.69 589 ALA A O 1
ATOM 4574 N N . PRO A 1 590 ? 35.723 -48.514 36.986 1.00 28.86 590 PRO A N 1
ATOM 4575 C CA . PRO A 1 590 ? 36.852 -47.796 37.626 1.00 28.86 590 PRO A CA 1
ATOM 4576 C C . PRO A 1 590 ? 38.239 -48.371 37.159 1.00 28.86 590 PRO A C 1
ATOM 4578 O O . PRO A 1 590 ? 38.209 -49.180 36.229 1.00 28.86 590 PRO A O 1
ATOM 4581 N N . PRO A 1 591 ? 39.439 -48.067 37.746 1.00 33.00 591 PRO A N 1
ATOM 4582 C CA . PRO A 1 591 ? 39.720 -47.398 39.030 1.00 33.00 591 PRO A CA 1
ATOM 4583 C C . PRO A 1 591 ? 40.911 -46.390 39.103 1.00 33.00 591 PRO A C 1
ATOM 4585 O O . PRO A 1 591 ? 41.482 -45.976 38.103 1.00 33.00 591 PRO A O 1
ATOM 4588 N N . THR A 1 592 ? 41.199 -45.997 40.355 1.00 23.50 592 THR A N 1
ATOM 4589 C CA . THR A 1 592 ? 42.322 -45.262 41.009 1.00 23.50 592 THR A CA 1
ATOM 4590 C C . THR A 1 592 ? 43.686 -45.138 40.279 1.00 23.50 592 THR A C 1
ATOM 4592 O O . THR A 1 592 ? 44.050 -45.994 39.484 1.00 23.50 592 THR A O 1
ATOM 4595 N N . THR A 1 593 ? 44.578 -44.170 40.587 1.00 24.25 593 THR A N 1
ATOM 4596 C CA . THR A 1 593 ? 45.074 -43.765 41.939 1.00 24.25 593 THR A CA 1
ATOM 4597 C C . THR A 1 593 ? 45.890 -42.437 41.929 1.00 24.25 593 THR A C 1
ATOM 4599 O O . THR A 1 593 ? 46.219 -41.953 40.855 1.00 24.25 593 THR A O 1
ATOM 4602 N N . GLN A 1 594 ? 46.299 -41.943 43.121 1.00 25.83 594 GLN A N 1
ATOM 4603 C CA . GLN A 1 594 ? 47.363 -40.936 43.423 1.00 25.83 594 GLN A CA 1
ATOM 4604 C C . GLN A 1 594 ? 47.005 -39.439 43.190 1.00 25.83 594 GLN A C 1
ATOM 4606 O O . GLN A 1 594 ? 46.438 -39.091 42.165 1.00 25.83 594 GLN A O 1
ATOM 4611 N N . GLN A 1 595 ? 47.033 -38.556 44.215 1.00 26.20 595 GLN A N 1
ATOM 4612 C CA . GLN A 1 595 ? 48.154 -37.875 44.938 1.00 26.20 595 GLN A CA 1
ATOM 4613 C C . GLN A 1 595 ? 48.698 -36.630 44.173 1.00 26.20 595 GLN A C 1
ATOM 4615 O O . GLN A 1 595 ? 48.705 -36.640 42.953 1.00 26.20 595 GLN A O 1
ATOM 4620 N N . GLU A 1 596 ? 49.133 -35.510 44.787 1.00 26.62 596 GLU A N 1
ATOM 4621 C CA . GLU A 1 596 ? 49.480 -35.216 46.196 1.00 26.62 596 GLU A CA 1
ATOM 4622 C C . GLU A 1 596 ? 49.474 -33.691 46.553 1.00 26.62 596 GLU A C 1
ATOM 4624 O O . GLU A 1 596 ? 49.815 -32.886 45.693 1.00 26.62 596 GLU A O 1
ATOM 4629 N N . ARG A 1 597 ? 49.282 -33.332 47.850 1.00 27.16 597 ARG A N 1
ATOM 4630 C CA . ARG A 1 597 ? 49.767 -32.094 48.565 1.00 27.16 597 ARG A CA 1
ATOM 4631 C C . ARG A 1 597 ? 49.230 -30.705 48.092 1.00 27.16 597 ARG A C 1
ATOM 4633 O O . ARG A 1 597 ? 48.689 -30.600 47.006 1.00 27.16 597 ARG A O 1
ATOM 4640 N N . LYS A 1 598 ? 49.269 -29.576 48.844 1.00 27.02 598 LYS A N 1
ATOM 4641 C CA . LYS A 1 598 ? 49.833 -29.089 50.156 1.00 27.02 598 LYS A CA 1
ATOM 4642 C C . LYS A 1 598 ? 49.013 -27.814 50.595 1.00 27.02 598 LYS A C 1
ATOM 4644 O O . LYS A 1 598 ? 48.277 -27.320 49.753 1.00 27.02 598 LYS A O 1
ATOM 4649 N N . LEU A 1 599 ? 49.057 -27.159 51.780 1.00 27.30 599 LEU A N 1
ATOM 4650 C CA . LEU A 1 599 ? 49.753 -27.350 53.078 1.00 27.30 599 LEU A CA 1
ATOM 4651 C C . LEU A 1 599 ? 48.909 -26.873 54.317 1.00 27.30 599 LEU A C 1
ATOM 4653 O O . LEU A 1 599 ? 48.254 -27.718 54.915 1.00 27.30 599 LEU A O 1
ATOM 4657 N N . ALA A 1 600 ? 48.953 -25.588 54.738 1.00 26.05 600 ALA A N 1
ATOM 4658 C CA . ALA A 1 600 ? 48.354 -25.005 55.980 1.00 26.05 600 ALA A CA 1
ATOM 4659 C C . ALA A 1 600 ? 48.160 -23.459 55.853 1.00 26.05 600 ALA A C 1
ATOM 4661 O O . ALA A 1 600 ? 48.511 -22.934 54.798 1.00 26.05 600 ALA A O 1
ATOM 4662 N N . GLY A 1 601 ? 47.646 -22.654 56.811 1.00 25.78 601 GLY A N 1
ATOM 4663 C CA . GLY A 1 601 ? 47.199 -22.822 58.225 1.00 25.78 601 GLY A CA 1
ATOM 4664 C C . GLY A 1 601 ? 46.292 -21.628 58.672 1.00 25.78 601 GLY A C 1
ATOM 4665 O O . GLY A 1 601 ? 46.115 -20.717 57.871 1.00 25.78 601 GLY A O 1
ATOM 4666 N N . VAL A 1 602 ? 45.542 -21.608 59.798 1.00 26.66 602 VAL A N 1
ATOM 4667 C CA . VAL A 1 602 ? 45.941 -21.591 61.246 1.00 26.66 602 VAL A CA 1
ATOM 4668 C C . VAL A 1 602 ? 46.723 -20.296 61.592 1.00 26.66 602 VAL A C 1
ATOM 4670 O O . VAL A 1 602 ? 47.674 -20.025 60.870 1.00 26.66 602 VAL A O 1
ATOM 4673 N N . ALA A 1 603 ? 46.461 -19.439 62.607 1.00 27.17 603 ALA A N 1
ATOM 4674 C CA . ALA A 1 603 ? 45.628 -19.366 63.850 1.00 27.17 603 ALA A CA 1
ATOM 4675 C C . ALA A 1 603 ? 45.496 -17.856 64.295 1.00 27.17 603 ALA A C 1
ATOM 4677 O O . ALA A 1 603 ? 46.123 -17.033 63.634 1.00 27.17 603 ALA A O 1
ATOM 4678 N N . ASP A 1 604 ? 44.854 -17.359 65.380 1.00 26.56 604 ASP A N 1
ATOM 4679 C CA . ASP A 1 604 ? 43.740 -17.722 66.314 1.00 26.56 604 ASP A CA 1
ATOM 4680 C C . ASP A 1 604 ? 43.480 -16.506 67.294 1.00 26.56 604 ASP A C 1
ATOM 4682 O O . ASP A 1 604 ? 44.347 -15.641 67.388 1.00 26.56 604 ASP A O 1
ATOM 4686 N N . ARG A 1 605 ? 42.355 -16.480 68.051 1.00 27.42 605 ARG A N 1
ATOM 4687 C CA . ARG A 1 605 ? 42.061 -15.748 69.340 1.00 27.42 605 ARG A CA 1
ATOM 4688 C C . ARG A 1 605 ? 41.812 -14.213 69.514 1.00 27.42 605 ARG A C 1
ATOM 4690 O O . ARG A 1 605 ? 42.516 -13.360 68.995 1.00 27.42 605 ARG A O 1
ATOM 4697 N N . ASP A 1 606 ? 40.824 -13.949 70.397 1.00 24.38 606 ASP A N 1
ATOM 4698 C CA . ASP A 1 606 ? 40.706 -13.021 71.566 1.00 24.38 606 ASP A CA 1
ATOM 4699 C C . ASP A 1 606 ? 40.740 -11.451 71.508 1.00 24.38 606 ASP A C 1
ATOM 4701 O O . ASP A 1 606 ? 41.783 -10.835 71.335 1.00 24.38 606 ASP A O 1
ATOM 4705 N N . VAL A 1 607 ? 39.570 -10.804 71.765 1.00 24.14 607 VAL A N 1
ATOM 4706 C CA . VAL A 1 607 ? 39.146 -10.058 73.012 1.00 24.14 607 VAL A CA 1
ATOM 4707 C C . VAL A 1 607 ? 40.145 -9.058 73.699 1.00 24.14 607 VAL A C 1
ATOM 4709 O O . VAL A 1 607 ? 41.266 -9.488 73.946 1.00 24.14 607 VAL A O 1
ATOM 4712 N N . PRO A 1 608 ? 39.773 -7.844 74.244 1.00 42.03 608 PRO A N 1
ATOM 4713 C CA . PRO A 1 608 ? 38.613 -6.921 74.040 1.00 42.03 608 PRO A CA 1
ATOM 4714 C C . PRO A 1 608 ? 38.846 -5.352 74.146 1.00 42.03 608 PRO A C 1
ATOM 4716 O O . PRO A 1 608 ? 39.821 -4.886 74.716 1.00 42.03 608 PRO A O 1
ATOM 4719 N N . ALA A 1 609 ? 37.830 -4.555 73.743 1.00 26.50 609 ALA A N 1
ATOM 4720 C CA . ALA A 1 609 ? 37.238 -3.321 74.365 1.00 26.50 609 ALA A CA 1
ATOM 4721 C C . ALA A 1 609 ? 37.988 -1.985 74.752 1.00 26.50 609 ALA A C 1
ATOM 4723 O O . ALA A 1 609 ? 39.153 -1.954 75.118 1.00 26.50 609 ALA A O 1
ATOM 4724 N N . VAL A 1 610 ? 37.157 -0.910 74.848 1.00 27.19 610 VAL A N 1
ATOM 4725 C CA . VAL A 1 610 ? 37.236 0.368 75.643 1.00 27.19 610 VAL A CA 1
ATOM 4726 C C . VAL A 1 610 ? 37.721 1.701 74.987 1.00 27.19 610 VAL A C 1
ATOM 4728 O O . VAL A 1 610 ? 38.895 1.862 74.700 1.00 27.19 610 VAL A O 1
ATOM 4731 N N . ALA A 1 611 ? 36.796 2.694 74.943 1.00 27.14 611 ALA A N 1
ATOM 4732 C CA . ALA A 1 611 ? 36.922 4.186 74.898 1.00 27.14 611 ALA A CA 1
ATOM 4733 C C . ALA A 1 611 ? 37.724 4.907 73.766 1.00 27.14 611 ALA A C 1
ATOM 4735 O O . ALA A 1 611 ? 38.643 4.350 73.189 1.00 27.14 611 ALA A O 1
ATOM 4736 N N . GLY A 1 612 ? 37.450 6.182 73.412 1.00 25.41 612 GLY A N 1
ATOM 4737 C CA . GLY A 1 612 ? 36.331 7.080 73.777 1.00 25.41 612 GLY A CA 1
ATOM 4738 C C . GLY A 1 612 ? 36.543 8.581 73.421 1.00 25.41 612 GLY A C 1
ATOM 4739 O O . GLY A 1 612 ? 37.648 8.979 73.078 1.00 25.41 612 GLY A O 1
ATOM 4740 N N . ALA A 1 613 ? 35.482 9.392 73.599 1.00 27.12 613 ALA A N 1
ATOM 4741 C CA . ALA A 1 613 ? 35.409 10.878 73.606 1.00 27.12 613 ALA A CA 1
ATOM 4742 C C . ALA A 1 613 ? 35.564 11.698 72.289 1.00 27.12 613 ALA A C 1
ATOM 4744 O O . ALA A 1 613 ? 36.394 11.412 71.434 1.00 27.12 613 ALA A O 1
ATOM 4745 N N . GLY A 1 614 ? 34.769 12.782 72.179 1.00 24.86 614 GLY A N 1
ATOM 4746 C CA . GLY A 1 614 ? 34.815 13.814 71.121 1.00 24.86 614 GLY A CA 1
ATOM 4747 C C . GLY A 1 614 ? 33.491 14.600 70.986 1.00 24.86 614 GLY A C 1
ATOM 4748 O O . GLY A 1 614 ? 32.443 13.985 70.815 1.00 24.86 614 GLY A O 1
ATOM 4749 N N . ALA A 1 615 ? 33.521 15.937 71.087 1.00 30.75 615 ALA A N 1
ATOM 4750 C CA . ALA A 1 615 ? 32.360 16.855 70.987 1.00 30.75 615 ALA A CA 1
ATOM 4751 C C . ALA A 1 615 ? 32.433 17.698 69.670 1.00 30.75 615 ALA A C 1
ATOM 4753 O O . ALA A 1 615 ? 33.355 17.472 68.892 1.00 30.75 615 ALA A O 1
ATOM 4754 N N . ASP A 1 616 ? 31.559 18.654 69.300 1.00 29.52 616 ASP A N 1
ATOM 4755 C CA . ASP A 1 616 ? 30.591 19.475 70.059 1.00 29.52 616 ASP A CA 1
ATOM 4756 C C . ASP A 1 616 ? 29.552 20.206 69.140 1.00 29.52 616 ASP A C 1
ATOM 4758 O O . ASP A 1 616 ? 29.764 20.288 67.936 1.00 29.52 616 ASP A O 1
ATOM 4762 N N . LYS A 1 617 ? 28.492 20.797 69.736 1.00 31.03 617 LYS A N 1
ATOM 4763 C CA . LYS A 1 617 ? 27.623 21.939 69.286 1.00 31.03 617 LYS A CA 1
ATOM 4764 C C . LYS A 1 617 ? 27.031 22.040 67.851 1.00 31.03 617 LYS A C 1
ATOM 4766 O O . LYS A 1 617 ? 27.757 22.279 66.895 1.00 31.03 617 LYS A O 1
ATOM 4771 N N . ALA A 1 618 ? 25.691 22.182 67.751 1.00 26.19 618 ALA A N 1
ATOM 4772 C CA . ALA A 1 618 ? 24.977 23.480 67.536 1.00 26.19 618 ALA A CA 1
ATOM 4773 C C . ALA A 1 618 ? 23.518 23.360 66.987 1.00 26.19 618 ALA A C 1
ATOM 4775 O O . ALA A 1 618 ? 23.167 22.408 66.298 1.00 26.19 618 ALA A O 1
ATOM 4776 N N . GLN A 1 619 ? 22.675 24.360 67.297 1.00 28.03 619 GLN A N 1
ATOM 4777 C CA . GLN A 1 619 ? 21.239 24.564 66.953 1.00 28.03 619 GLN A CA 1
ATOM 4778 C C . GLN A 1 619 ? 20.904 26.074 67.234 1.00 28.03 619 GLN A C 1
ATOM 4780 O O . GLN A 1 619 ? 21.833 26.742 67.703 1.00 28.03 619 GLN A O 1
ATOM 4785 N N . PRO A 1 620 ? 19.676 26.664 67.097 1.00 49.12 620 PRO A N 1
ATOM 4786 C CA . PRO A 1 620 ? 18.375 26.232 66.526 1.00 49.12 620 PRO A CA 1
ATOM 4787 C C . PRO A 1 620 ? 17.605 27.352 65.725 1.00 49.12 620 PRO A C 1
ATOM 4789 O O . PRO A 1 620 ? 18.199 28.352 65.335 1.00 49.12 620 PRO A O 1
ATOM 4792 N N . ALA A 1 621 ? 16.263 27.216 65.612 1.00 29.62 621 ALA A N 1
ATOM 4793 C CA . ALA A 1 621 ? 15.224 28.262 65.388 1.00 29.62 621 ALA A CA 1
ATOM 4794 C C . ALA A 1 621 ? 15.009 28.788 63.934 1.00 29.62 621 ALA A C 1
ATOM 4796 O O . ALA A 1 621 ? 15.874 28.601 63.087 1.00 29.62 621 ALA A O 1
ATOM 4797 N N . THR A 1 622 ? 13.862 29.384 63.540 1.00 29.00 622 THR A N 1
ATOM 4798 C CA . THR A 1 622 ? 12.728 30.014 64.284 1.00 29.00 622 THR A CA 1
ATOM 4799 C C . THR A 1 622 ? 11.309 29.669 63.761 1.00 29.00 622 THR A C 1
ATOM 4801 O O . THR A 1 622 ? 11.137 29.196 62.641 1.00 29.00 622 THR A O 1
ATOM 4804 N N . ASP A 1 623 ? 10.281 29.961 64.574 1.00 29.66 623 ASP A N 1
ATOM 4805 C CA . ASP A 1 623 ? 8.833 29.822 64.298 1.00 29.66 623 ASP A CA 1
ATOM 4806 C C . ASP A 1 623 ? 8.201 30.972 63.476 1.00 29.66 623 ASP A C 1
ATOM 4808 O O . ASP A 1 623 ? 8.788 32.051 63.364 1.00 29.66 623 ASP A O 1
ATOM 4812 N N . ASN A 1 624 ? 6.925 30.814 63.057 1.00 28.64 624 ASN A N 1
ATOM 4813 C CA . ASN A 1 624 ? 5.908 31.822 63.425 1.00 28.64 624 ASN A CA 1
ATOM 4814 C C . ASN A 1 624 ? 4.414 31.398 63.376 1.00 28.64 624 ASN A C 1
ATOM 4816 O O . ASN A 1 624 ? 3.938 30.726 62.464 1.00 28.64 624 ASN A O 1
ATOM 4820 N N . THR A 1 625 ? 3.678 31.899 64.371 1.00 30.00 625 THR A N 1
ATOM 4821 C CA . THR A 1 625 ? 2.217 31.865 64.649 1.00 30.00 625 THR A CA 1
ATOM 4822 C C . THR A 1 625 ? 1.541 33.211 64.259 1.00 30.00 625 THR A C 1
ATOM 4824 O O . THR A 1 625 ? 2.266 34.143 63.940 1.00 30.00 625 THR A O 1
ATOM 4827 N N . ALA A 1 626 ? 0.221 33.502 64.312 1.00 29.66 626 ALA A N 1
ATOM 4828 C CA . ALA A 1 626 ? -1.057 32.751 64.332 1.00 29.66 626 ALA A CA 1
ATOM 4829 C C . ALA A 1 626 ? -2.295 33.710 64.217 1.00 29.66 626 ALA A C 1
ATOM 4831 O O . ALA A 1 626 ? -2.167 34.906 64.439 1.00 29.66 626 ALA A O 1
ATOM 4832 N N . MET A 1 627 ? -3.499 33.134 64.018 1.00 29.25 627 MET A N 1
ATOM 4833 C CA . MET A 1 627 ? -4.838 33.519 64.565 1.00 29.25 627 MET A CA 1
ATOM 4834 C C . MET A 1 627 ? -5.590 34.862 64.282 1.00 29.25 627 MET A C 1
ATOM 4836 O O . MET A 1 627 ? -5.094 35.941 64.569 1.00 29.25 627 MET A O 1
ATOM 4840 N N . LYS A 1 628 ? -6.926 34.700 64.070 1.00 29.23 628 LYS A N 1
ATOM 4841 C CA . LYS A 1 628 ? -8.088 35.573 64.468 1.00 29.23 628 LYS A CA 1
ATOM 4842 C C . LYS A 1 628 ? -8.273 36.925 63.727 1.00 29.23 628 LYS A C 1
ATOM 4844 O O . LYS A 1 628 ? -7.332 37.415 63.129 1.00 29.23 628 LYS A O 1
ATOM 4849 N N . ALA A 1 629 ? -9.448 37.585 63.671 1.00 26.41 629 ALA A N 1
ATOM 4850 C CA . ALA A 1 629 ? -10.851 37.368 64.129 1.00 26.41 629 ALA A CA 1
ATOM 4851 C C . ALA A 1 629 ? -11.816 37.917 63.027 1.00 26.41 629 ALA A C 1
ATOM 4853 O O . ALA A 1 629 ? -11.424 38.825 62.308 1.00 26.41 629 ALA A O 1
ATOM 4854 N N . ALA A 1 630 ? -12.993 37.366 62.687 1.00 27.02 630 ALA A N 1
ATOM 4855 C CA . ALA A 1 630 ? -14.283 37.252 63.401 1.00 27.02 630 ALA A CA 1
ATOM 4856 C C . ALA A 1 630 ? -15.019 38.582 63.740 1.00 27.02 630 ALA A C 1
ATOM 4858 O O . ALA A 1 630 ? -14.650 39.256 64.695 1.00 27.02 630 ALA A O 1
ATOM 4859 N N . ALA A 1 631 ? -16.122 38.883 63.026 1.00 26.53 631 ALA A N 1
ATOM 4860 C CA . ALA A 1 631 ? -17.226 39.773 63.445 1.00 26.53 631 ALA A CA 1
ATOM 4861 C C . ALA A 1 631 ? -18.507 39.517 62.605 1.00 26.53 631 ALA A C 1
ATOM 4863 O O . ALA A 1 631 ? -18.408 39.190 61.424 1.00 26.53 631 ALA A O 1
ATOM 4864 N N . SER A 1 632 ? -19.699 39.660 63.200 1.00 25.80 632 SER A N 1
ATOM 4865 C CA . SER A 1 632 ? -20.998 39.240 62.621 1.00 25.80 632 SER A CA 1
ATOM 4866 C C . SER A 1 632 ? -21.953 40.404 62.320 1.00 25.80 632 SER A C 1
ATOM 4868 O O . SER A 1 632 ? -21.892 41.409 63.029 1.00 25.80 632 SER A O 1
ATOM 4870 N N . LYS A 1 633 ? -22.906 40.196 61.386 1.00 27.33 633 LYS A N 1
ATOM 4871 C CA . LYS A 1 633 ? -24.367 40.522 61.433 1.00 27.33 633 LYS A CA 1
ATOM 4872 C C . LYS A 1 633 ? -24.961 40.653 60.011 1.00 27.33 633 LYS A C 1
ATOM 4874 O O . LYS A 1 633 ? -24.211 40.960 59.096 1.00 27.33 633 LYS A O 1
ATOM 4879 N N . ASP A 1 634 ? -26.272 40.571 59.753 1.00 28.72 634 ASP A N 1
ATOM 4880 C CA . ASP A 1 634 ? -27.410 39.803 60.314 1.00 28.72 634 ASP A CA 1
ATOM 4881 C C . ASP A 1 634 ? -28.659 40.102 59.433 1.00 28.72 634 ASP A C 1
ATOM 4883 O O . ASP A 1 634 ? -28.704 41.157 58.807 1.00 28.72 634 ASP A O 1
ATOM 4887 N N . LYS A 1 635 ? -29.683 39.234 59.483 1.00 27.73 635 LYS A N 1
ATOM 4888 C CA . LYS A 1 635 ? -31.113 39.479 59.161 1.00 27.73 635 LYS A CA 1
ATOM 4889 C C . LYS A 1 635 ? -31.662 39.715 57.730 1.00 27.73 635 LYS A C 1
ATOM 4891 O O . LYS A 1 635 ? -31.264 40.618 57.011 1.00 27.73 635 LYS A O 1
ATOM 4896 N N . ASP A 1 636 ? -32.773 38.988 57.504 1.00 26.05 636 ASP A N 1
ATOM 4897 C CA . ASP A 1 636 ? -34.072 39.426 56.935 1.00 26.05 636 ASP A CA 1
ATOM 4898 C C . ASP A 1 636 ? -34.211 39.774 55.424 1.00 26.05 636 ASP A C 1
ATOM 4900 O O . ASP A 1 636 ? -33.359 40.426 54.839 1.00 26.05 636 ASP A O 1
ATOM 4904 N N . LYS A 1 637 ? -35.315 39.437 54.716 1.00 27.19 637 LYS A N 1
ATOM 4905 C CA . LYS A 1 637 ? -36.409 38.448 54.940 1.00 27.19 637 LYS A CA 1
ATOM 4906 C C . LYS A 1 637 ? -37.362 38.394 53.721 1.00 27.19 637 LYS A C 1
ATOM 4908 O O . LYS A 1 637 ? -37.641 39.451 53.176 1.00 27.19 637 LYS A O 1
ATOM 4913 N N . GLN A 1 638 ? -38.025 37.245 53.475 1.00 25.66 638 GLN A N 1
ATOM 4914 C CA . GLN A 1 638 ? -39.357 37.137 52.803 1.00 25.66 638 GLN A CA 1
ATOM 4915 C C . GLN A 1 638 ? -39.457 37.631 51.316 1.00 25.66 638 GLN A C 1
ATOM 4917 O O . GLN A 1 638 ? -38.601 38.356 50.841 1.00 25.66 638 GLN A O 1
ATOM 4922 N N . GLN A 1 639 ? -40.444 37.271 50.470 1.00 26.11 639 GLN A N 1
ATOM 4923 C CA . GLN A 1 639 ? -41.321 36.082 50.380 1.00 26.11 639 GLN A CA 1
ATOM 4924 C C . GLN A 1 639 ? -41.974 35.993 48.974 1.00 26.11 639 GLN A C 1
ATOM 4926 O O . GLN A 1 639 ? -42.575 36.974 48.559 1.00 26.11 639 GLN A O 1
ATOM 4931 N N . ALA A 1 640 ? -42.005 34.799 48.353 1.00 25.78 640 ALA A N 1
ATOM 4932 C CA . ALA A 1 640 ? -43.032 34.350 47.376 1.00 25.78 640 ALA A CA 1
ATOM 4933 C C . ALA A 1 640 ? -43.256 35.242 46.102 1.00 25.78 640 ALA A C 1
ATOM 4935 O O . ALA A 1 640 ? -42.497 36.174 45.880 1.00 25.78 640 ALA A O 1
ATOM 4936 N N . LYS A 1 641 ? -44.192 35.006 45.158 1.00 25.95 641 LYS A N 1
ATOM 4937 C CA . LYS A 1 641 ? -45.122 33.892 44.835 1.00 25.95 641 LYS A CA 1
ATOM 4938 C C . LYS A 1 641 ? -45.567 34.034 43.356 1.00 25.95 641 LYS A C 1
ATOM 4940 O O . LYS A 1 641 ? -45.866 35.161 42.993 1.00 25.95 641 LYS A O 1
ATOM 4945 N N . GLU A 1 642 ? -45.764 32.926 42.615 1.00 25.09 642 GLU A N 1
ATOM 4946 C CA . GLU A 1 642 ? -46.740 32.800 41.483 1.00 25.09 642 GLU A CA 1
ATOM 4947 C C . GLU A 1 642 ? -46.576 33.764 40.258 1.00 25.09 642 GLU A C 1
ATOM 4949 O O . GLU A 1 642 ? -45.808 34.712 40.316 1.00 25.09 642 GLU A O 1
ATOM 4954 N N . LYS A 1 643 ? -47.175 33.589 39.063 1.00 25.05 643 LYS A N 1
ATOM 4955 C CA . LYS A 1 643 ? -47.869 32.476 38.359 1.00 25.05 643 LYS A CA 1
ATOM 4956 C C . LYS A 1 643 ? -47.783 32.723 36.825 1.00 25.05 643 LYS A C 1
ATOM 4958 O O . LYS A 1 643 ? -47.331 33.785 36.426 1.00 25.05 643 LYS A O 1
ATOM 4963 N N . GLU A 1 644 ? -48.244 31.752 36.024 1.00 24.16 644 GLU A N 1
ATOM 4964 C CA . GLU A 1 644 ? -48.903 31.881 34.691 1.00 24.16 644 GLU A CA 1
ATOM 4965 C C . GLU A 1 644 ? -48.389 32.914 33.655 1.00 24.16 644 GLU A C 1
ATOM 4967 O O . GLU A 1 644 ? -48.462 34.117 33.856 1.00 24.16 644 GLU A O 1
ATOM 4972 N N . GLU A 1 645 ? -47.822 32.487 32.517 1.00 24.23 645 GLU A N 1
ATOM 4973 C CA . GLU A 1 645 ? -48.488 31.957 31.294 1.00 24.23 645 GLU A CA 1
ATOM 4974 C C . GLU A 1 645 ? -48.754 33.058 30.230 1.00 24.23 645 GLU A C 1
ATOM 4976 O O . GLU A 1 645 ? -48.307 34.188 30.373 1.00 24.23 645 GLU A O 1
ATOM 4981 N N . ALA A 1 646 ? -49.432 32.692 29.132 1.00 23.02 646 ALA A N 1
ATOM 4982 C CA . ALA A 1 646 ? -49.862 33.523 28.002 1.00 23.02 646 ALA A CA 1
ATOM 4983 C C . ALA A 1 646 ? -48.769 34.034 27.034 1.00 23.02 646 ALA A C 1
ATOM 4985 O O . ALA A 1 646 ? -48.137 35.074 27.190 1.00 23.02 646 ALA A O 1
ATOM 4986 N N . LYS A 1 647 ? -48.674 33.300 25.918 1.00 25.39 647 LYS A N 1
ATOM 4987 C CA . LYS A 1 647 ? -48.212 33.760 24.598 1.00 25.39 647 LYS A CA 1
ATOM 4988 C C . LYS A 1 647 ? -48.720 35.175 24.266 1.00 25.39 647 LYS A C 1
ATOM 4990 O O . LYS A 1 647 ? -49.903 35.433 24.471 1.00 25.39 647 LYS A O 1
ATOM 4995 N N . HIS A 1 648 ? -47.944 35.940 23.494 1.00 25.19 648 HIS A N 1
ATOM 4996 C CA . HIS A 1 648 ? -48.431 36.332 22.164 1.00 25.19 648 HIS A CA 1
ATOM 4997 C C . HIS A 1 648 ? -47.308 36.659 21.169 1.00 25.19 648 HIS A C 1
ATOM 4999 O O . HIS A 1 648 ? -46.233 37.121 21.541 1.00 25.19 648 HIS A O 1
ATOM 5005 N N . GLU A 1 649 ? -47.581 36.401 19.891 1.00 25.78 649 GLU A N 1
ATOM 5006 C CA . GLU A 1 649 ? -46.823 36.944 18.761 1.00 25.78 649 GLU A CA 1
ATOM 5007 C C . GLU A 1 649 ? -47.099 38.448 18.608 1.00 25.78 649 GLU A C 1
ATOM 5009 O O . GLU A 1 649 ? -48.262 38.839 18.706 1.00 25.78 649 GLU A O 1
ATOM 5014 N N . GLU A 1 650 ? -46.106 39.243 18.186 1.00 23.20 650 GLU A N 1
ATOM 5015 C CA . GLU A 1 650 ? -46.332 40.157 17.053 1.00 23.20 650 GLU A CA 1
ATOM 5016 C C . GLU A 1 650 ? -45.048 40.562 16.294 1.00 23.20 650 GLU A C 1
ATOM 5018 O O . GLU A 1 650 ? -43.960 40.049 16.560 1.00 23.20 650 GLU A O 1
ATOM 5023 N N . LYS A 1 651 ? -45.192 41.410 15.261 1.00 25.06 651 LYS A N 1
ATOM 5024 C CA . LYS A 1 651 ? -44.201 41.650 14.193 1.00 25.06 651 LYS A CA 1
ATOM 5025 C C . LYS A 1 651 ? -43.634 43.079 14.200 1.00 25.06 651 LYS A C 1
ATOM 5027 O O . LYS A 1 651 ? -44.385 44.044 14.180 1.00 25.06 651 LYS A O 1
ATOM 5032 N N . GLY A 1 652 ? -42.323 43.210 13.989 1.00 23.83 652 GLY A N 1
ATOM 5033 C CA . GLY A 1 652 ? -41.646 44.434 13.516 1.00 23.83 652 GLY A CA 1
ATOM 5034 C C . GLY A 1 652 ? -40.222 44.074 13.067 1.00 23.83 652 GLY A C 1
ATOM 5035 O O . GLY A 1 652 ? -39.558 43.324 13.767 1.00 23.83 652 GLY A O 1
ATOM 5036 N N . LYS A 1 653 ? -39.680 44.410 11.883 1.00 24.00 653 LYS A N 1
ATOM 5037 C CA . LYS A 1 653 ? -39.650 45.688 11.135 1.00 24.00 653 LYS A CA 1
ATOM 5038 C C . LYS A 1 653 ? -39.260 46.873 12.039 1.00 24.00 653 LYS A C 1
ATOM 5040 O O . LYS A 1 653 ? -40.102 47.323 12.797 1.00 24.00 653 LYS A O 1
ATOM 5045 N N . GLY A 1 654 ? -38.058 47.457 11.956 1.00 22.36 654 GLY A N 1
ATOM 5046 C CA . GLY A 1 654 ? -36.866 47.125 11.151 1.00 22.36 654 GLY A CA 1
ATOM 5047 C C . GLY A 1 654 ? -35.956 48.350 10.912 1.00 22.36 654 GLY A C 1
ATOM 5048 O O . GLY A 1 654 ? -36.223 49.413 11.459 1.00 22.36 654 GLY A O 1
ATOM 5049 N N . LYS A 1 655 ? -34.976 48.214 9.995 1.00 23.30 655 LYS A N 1
ATOM 5050 C CA . LYS A 1 655 ? -33.928 49.199 9.593 1.00 23.30 655 LYS A CA 1
ATOM 5051 C C . LYS A 1 655 ? -32.770 49.369 10.602 1.00 23.30 655 LYS A C 1
ATOM 5053 O O . LYS A 1 655 ? -33.000 49.401 11.801 1.00 23.30 655 LYS A O 1
ATOM 5058 N N . GLY A 1 656 ? -31.531 49.500 10.097 1.00 24.75 656 GLY A N 1
ATOM 5059 C CA . GLY A 1 656 ? -30.327 49.669 10.937 1.00 24.75 656 GLY A CA 1
ATOM 5060 C C . GLY A 1 656 ? -28.967 49.348 10.280 1.00 24.75 656 GLY A C 1
ATOM 5061 O O . GLY A 1 656 ? -28.193 48.582 10.836 1.00 24.75 656 GLY A O 1
ATOM 5062 N N . LYS A 1 657 ? -28.668 49.907 9.098 1.00 20.34 657 LYS A N 1
ATOM 5063 C CA . LYS A 1 657 ? -27.288 50.057 8.557 1.00 20.34 657 LYS A CA 1
ATOM 5064 C C . LYS A 1 657 ? -26.909 51.554 8.644 1.00 20.34 657 LYS A C 1
ATOM 5066 O O . LYS A 1 657 ? -27.852 52.347 8.698 1.00 20.34 657 LYS A O 1
ATOM 5071 N N . PRO A 1 658 ? -25.626 51.977 8.551 1.00 30.56 658 PRO A N 1
ATOM 5072 C CA . PRO A 1 658 ? -24.394 51.225 8.246 1.00 30.56 658 PRO A CA 1
ATOM 5073 C C . PRO A 1 658 ? -23.388 51.225 9.436 1.00 30.56 658 PRO A C 1
ATOM 5075 O O . PRO A 1 658 ? -23.796 51.519 10.550 1.00 30.56 658 PRO A O 1
ATOM 5078 N N . VAL A 1 659 ? -22.131 50.763 9.324 1.00 23.00 659 VAL A N 1
ATOM 5079 C CA . VAL A 1 659 ? -20.946 51.498 8.797 1.00 23.00 659 VAL A CA 1
ATOM 5080 C C . VAL A 1 659 ? -19.777 50.522 8.475 1.00 23.00 659 VAL A C 1
ATOM 5082 O O . VAL A 1 659 ? -19.731 49.409 8.991 1.00 23.00 659 VAL A O 1
ATOM 5085 N N . GLN A 1 660 ? -18.871 50.933 7.576 1.00 22.75 660 GLN A N 1
ATOM 5086 C CA . GLN A 1 660 ? -17.610 50.284 7.129 1.00 22.75 660 GLN A CA 1
ATOM 5087 C C . GLN A 1 660 ? -16.393 50.923 7.846 1.00 22.75 660 GLN A C 1
ATOM 5089 O O . GLN A 1 660 ? -16.554 52.017 8.372 1.00 22.75 660 GLN A O 1
ATOM 5094 N N . ALA A 1 661 ? -15.148 50.431 7.866 1.00 23.69 661 ALA A N 1
ATOM 5095 C CA . ALA A 1 661 ? -14.467 49.165 7.527 1.00 23.69 661 ALA A CA 1
ATOM 5096 C C . ALA A 1 661 ? -13.187 49.094 8.415 1.00 23.69 661 ALA A C 1
ATOM 5098 O O . ALA A 1 661 ? -12.891 50.061 9.112 1.00 23.69 661 ALA A O 1
ATOM 5099 N N . ALA A 1 662 ? -12.471 47.969 8.515 1.00 23.27 662 ALA A N 1
ATOM 5100 C CA . ALA A 1 662 ? -11.172 47.700 7.850 1.00 23.27 662 ALA A CA 1
ATOM 5101 C C . ALA A 1 662 ? -10.234 47.069 8.921 1.00 23.27 662 ALA A C 1
ATOM 5103 O O . ALA A 1 662 ? -10.455 47.307 10.105 1.00 23.27 662 ALA A O 1
ATOM 5104 N N . ASP A 1 663 ? -9.212 46.258 8.638 1.00 22.94 663 ASP A N 1
ATOM 5105 C CA . ASP A 1 663 ? -8.795 45.616 7.384 1.00 22.94 663 ASP A CA 1
ATOM 5106 C C . ASP A 1 663 ? -8.109 44.262 7.693 1.00 22.94 663 ASP A C 1
ATOM 5108 O O . ASP A 1 663 ? -7.691 44.023 8.827 1.00 22.94 663 ASP A O 1
ATOM 5112 N N . GLY A 1 664 ? -7.981 43.369 6.706 1.00 22.70 664 GLY A N 1
ATOM 5113 C CA . GLY A 1 664 ? -7.319 42.064 6.884 1.00 22.70 664 GLY A CA 1
ATOM 5114 C C . GLY A 1 664 ? -7.436 41.160 5.652 1.00 22.70 664 GLY A C 1
ATOM 5115 O O . GLY A 1 664 ? -8.540 40.855 5.206 1.00 22.70 664 GLY A O 1
ATOM 5116 N N . ALA A 1 665 ? -6.304 40.765 5.063 1.00 23.22 665 ALA A N 1
ATOM 5117 C CA . ALA A 1 665 ? -6.258 40.305 3.672 1.00 23.22 665 ALA A CA 1
ATOM 5118 C C . ALA A 1 665 ? -6.405 38.782 3.448 1.00 23.22 665 ALA A C 1
ATOM 5120 O O . ALA A 1 665 ? -5.979 37.972 4.261 1.00 23.22 665 ALA A O 1
ATOM 5121 N N . ALA A 1 666 ? -6.978 38.454 2.279 1.00 23.48 666 ALA A N 1
ATOM 5122 C CA . ALA A 1 666 ? -6.863 37.246 1.437 1.00 23.48 666 ALA A CA 1
ATOM 5123 C C . ALA A 1 666 ? -6.265 35.942 2.038 1.00 23.48 666 ALA A C 1
ATOM 5125 O O . ALA A 1 666 ? -5.143 35.894 2.524 1.00 23.48 666 ALA A O 1
ATOM 5126 N N . THR A 1 667 ? -6.877 34.776 1.810 1.00 23.98 667 THR A N 1
ATOM 5127 C CA . THR A 1 667 ? -6.944 34.167 0.459 1.00 23.98 667 THR A CA 1
ATOM 5128 C C . THR A 1 667 ? -8.110 33.172 0.287 1.00 23.98 667 THR A C 1
ATOM 5130 O O . THR A 1 667 ? -8.871 32.907 1.212 1.00 23.98 667 THR A O 1
ATOM 5133 N N . SER A 1 668 ? -8.327 32.689 -0.945 1.00 26.88 668 SER A N 1
ATOM 5134 C CA . SER A 1 668 ? -9.593 32.078 -1.382 1.00 26.88 668 SER A CA 1
ATOM 5135 C C . SER A 1 668 ? -9.654 30.542 -1.318 1.00 26.88 668 SER A C 1
ATOM 5137 O O . SER A 1 668 ? -8.758 29.839 -1.780 1.00 26.88 668 SER A O 1
ATOM 5139 N N . GLY A 1 669 ? -10.791 30.025 -0.838 1.00 24.27 669 GLY A N 1
ATOM 5140 C CA . GLY A 1 669 ? -11.214 28.625 -0.948 1.00 24.27 669 GLY A CA 1
ATOM 5141 C C . GLY A 1 669 ? -12.699 28.544 -1.329 1.00 24.27 669 GLY A C 1
ATOM 5142 O O . GLY A 1 669 ? -13.477 29.429 -0.978 1.00 24.27 669 GLY A O 1
ATOM 5143 N N . ALA A 1 670 ? -13.100 27.527 -2.098 1.00 27.58 670 ALA A N 1
ATOM 5144 C CA . ALA A 1 670 ? -14.456 27.446 -2.649 1.00 27.58 670 ALA A CA 1
ATOM 5145 C C . ALA A 1 670 ? -15.513 27.106 -1.579 1.00 27.58 670 ALA A C 1
ATOM 5147 O O . ALA A 1 670 ? -15.355 26.147 -0.825 1.00 27.58 670 ALA A O 1
ATOM 5148 N N . ALA A 1 671 ? -16.612 27.865 -1.549 1.00 27.58 671 ALA A N 1
ATOM 5149 C CA . ALA A 1 671 ? -17.696 27.676 -0.588 1.00 27.58 671 ALA A CA 1
ATOM 5150 C C . ALA A 1 671 ? -18.482 26.373 -0.828 1.00 27.58 671 ALA A C 1
ATOM 5152 O O . ALA A 1 671 ? -18.839 26.043 -1.962 1.00 27.58 671 ALA A O 1
ATOM 5153 N N . GLY A 1 672 ? -18.796 25.657 0.255 1.00 28.09 672 GLY A N 1
ATOM 5154 C CA . GLY A 1 672 ? -19.682 24.494 0.219 1.00 28.09 672 GLY A CA 1
ATOM 5155 C C . GLY A 1 672 ? -21.149 24.897 0.045 1.00 28.09 672 GLY A C 1
ATOM 5156 O O . GLY A 1 672 ? -21.615 25.853 0.661 1.00 28.09 672 GLY A O 1
ATOM 5157 N N . VAL A 1 673 ? -21.890 24.145 -0.772 1.00 38.47 673 VAL A N 1
ATOM 5158 C CA . VAL A 1 673 ? -23.341 24.316 -0.948 1.00 38.47 673 VAL A CA 1
ATOM 5159 C C . VAL A 1 673 ? -24.069 23.355 -0.007 1.00 38.47 673 VAL A C 1
ATOM 5161 O O . VAL A 1 673 ? -23.781 22.158 0.002 1.00 38.47 673 VAL A O 1
ATOM 5164 N N . ALA A 1 674 ? -25.005 23.873 0.792 1.00 46.59 674 ALA A N 1
ATOM 5165 C CA . ALA A 1 674 ? -25.820 23.064 1.695 1.00 46.59 674 ALA A CA 1
ATOM 5166 C C . ALA A 1 674 ? -26.704 22.062 0.926 1.00 46.59 674 ALA A C 1
ATOM 5168 O O . ALA A 1 674 ? -27.055 22.281 -0.234 1.00 46.59 674 ALA A O 1
ATOM 5169 N N . THR A 1 675 ? -27.098 20.959 1.573 1.00 61.34 675 THR A N 1
ATOM 5170 C CA . THR A 1 675 ? -28.080 20.041 0.971 1.00 61.34 675 THR A CA 1
ATOM 5171 C C . THR A 1 675 ? -29.433 20.758 0.888 1.00 61.34 675 THR A C 1
ATOM 5173 O O . THR A 1 675 ? -29.924 21.182 1.934 1.00 61.34 675 THR A O 1
ATOM 5176 N N . PRO A 1 676 ? -30.041 20.903 -0.306 1.00 72.00 676 PRO A N 1
ATOM 5177 C CA . PRO A 1 676 ? -31.272 21.669 -0.468 1.00 72.00 676 PRO A CA 1
ATOM 5178 C C . PRO A 1 676 ? -32.422 21.008 0.296 1.00 72.00 676 PRO A C 1
ATOM 5180 O O . PRO A 1 676 ? -32.684 19.815 0.123 1.00 72.00 676 PRO A O 1
ATOM 5183 N N . MET A 1 677 ? -33.112 21.788 1.126 1.00 74.69 677 MET A N 1
ATOM 5184 C CA . MET A 1 677 ? -34.266 21.357 1.915 1.00 74.69 677 MET A CA 1
ATOM 5185 C C . MET A 1 677 ? -35.592 21.769 1.264 1.00 74.69 677 MET A C 1
ATOM 5187 O O . MET A 1 677 ? -36.594 21.074 1.442 1.00 74.69 677 MET A O 1
ATOM 5191 N N . THR A 1 678 ? -35.603 22.844 0.468 1.00 80.81 678 THR A N 1
ATOM 5192 C CA . THR A 1 678 ? -36.798 23.322 -0.250 1.00 80.81 678 THR A CA 1
ATOM 5193 C C . THR A 1 678 ? -36.751 23.050 -1.760 1.00 80.81 678 THR A C 1
ATOM 5195 O O . THR A 1 678 ? -35.711 22.742 -2.344 1.00 80.81 678 THR A O 1
ATOM 5198 N N . GLU A 1 679 ? -37.910 23.137 -2.422 1.00 84.62 679 GLU A N 1
ATOM 5199 C CA . GLU A 1 679 ? -38.029 22.940 -3.875 1.00 84.62 679 GLU A CA 1
ATOM 5200 C C . GLU A 1 679 ? -37.293 24.019 -4.703 1.00 84.62 679 GLU A C 1
ATOM 5202 O O . GLU A 1 679 ? -36.590 23.637 -5.644 1.00 84.62 679 GLU A O 1
ATOM 5207 N N . PRO A 1 680 ? -37.327 25.322 -4.339 1.00 80.88 680 PRO A N 1
ATOM 5208 C CA . PRO A 1 680 ? -36.514 26.346 -4.997 1.00 80.88 680 PRO A CA 1
ATOM 5209 C C . PRO A 1 680 ? -35.003 26.126 -4.841 1.00 80.88 680 PRO A C 1
ATOM 5211 O O . PRO A 1 680 ? -34.280 26.225 -5.830 1.00 80.88 680 PRO A O 1
ATOM 5214 N N . GLU A 1 681 ? -34.521 25.757 -3.649 1.00 82.56 681 GLU A N 1
ATOM 5215 C CA . GLU A 1 681 ? -33.102 25.419 -3.434 1.00 82.56 681 GLU A CA 1
ATOM 5216 C C . GLU A 1 681 ? -32.679 24.216 -4.288 1.00 82.56 681 GLU A C 1
ATOM 5218 O O . GLU A 1 681 ? -31.608 24.216 -4.892 1.00 82.56 681 GLU A O 1
ATOM 5223 N N . TYR A 1 682 ? -33.532 23.189 -4.380 1.00 86.19 682 TYR A N 1
ATOM 5224 C CA . TYR A 1 682 ? -33.267 22.002 -5.193 1.00 86.19 682 TYR A CA 1
ATOM 5225 C C . TYR A 1 682 ? -33.179 22.342 -6.686 1.00 86.19 682 TYR A C 1
ATOM 5227 O O . TYR A 1 682 ? -32.263 21.897 -7.384 1.00 86.19 682 TYR A O 1
ATOM 5235 N N . ARG A 1 683 ? -34.097 23.189 -7.165 1.00 85.12 683 ARG A N 1
ATOM 5236 C CA . ARG A 1 683 ? -34.095 23.750 -8.519 1.00 85.12 683 ARG A CA 1
ATOM 5237 C C . ARG A 1 683 ? -32.808 24.528 -8.799 1.00 85.12 683 ARG A C 1
ATOM 5239 O O . ARG A 1 683 ? -32.189 24.316 -9.840 1.00 85.12 683 ARG A O 1
ATOM 5246 N N . GLU A 1 684 ? -32.398 25.409 -7.890 1.00 82.25 684 GLU A N 1
ATOM 5247 C CA . GLU A 1 684 ? -31.210 26.249 -8.058 1.00 82.25 684 GLU A CA 1
ATOM 5248 C C . GLU A 1 684 ? -29.909 25.436 -8.004 1.00 82.25 684 GLU A C 1
ATOM 5250 O O . GLU A 1 684 ? -29.047 25.618 -8.864 1.00 82.25 684 GLU A O 1
ATOM 5255 N N . ALA A 1 685 ? -29.800 24.458 -7.101 1.00 83.19 685 ALA A N 1
ATOM 5256 C CA . ALA A 1 685 ? -28.668 23.533 -7.045 1.00 83.19 685 ALA A CA 1
ATOM 5257 C C . ALA A 1 685 ? -28.516 22.715 -8.345 1.00 83.19 685 ALA A C 1
ATOM 5259 O O . ALA A 1 685 ? -27.404 22.558 -8.854 1.00 83.19 685 ALA A O 1
ATOM 5260 N N . ILE A 1 686 ? -29.627 22.256 -8.941 1.00 86.56 686 ILE A N 1
ATOM 5261 C CA . ILE A 1 686 ? -29.628 21.627 -10.273 1.00 86.56 686 ILE A CA 1
ATOM 5262 C C . ILE A 1 686 ? -29.142 22.612 -11.351 1.00 86.56 686 ILE A C 1
ATOM 5264 O O . ILE A 1 686 ? -28.307 22.250 -12.185 1.00 86.56 686 ILE A O 1
ATOM 5268 N N . VAL A 1 687 ? -29.638 23.856 -11.350 1.00 85.00 687 VAL A N 1
ATOM 5269 C CA . VAL A 1 687 ? -29.243 24.885 -12.329 1.00 85.00 687 VAL A CA 1
ATOM 5270 C C . VAL A 1 687 ? -27.754 25.219 -12.217 1.00 85.00 687 VAL A C 1
ATOM 5272 O O . VAL A 1 687 ? -27.071 25.276 -13.241 1.00 85.00 687 VAL A O 1
ATOM 5275 N N . ALA A 1 688 ? -27.228 25.389 -11.004 1.00 81.69 688 ALA A N 1
ATOM 5276 C CA . ALA A 1 688 ? -25.811 25.637 -10.756 1.00 81.69 688 ALA A CA 1
ATOM 5277 C C . ALA A 1 688 ? -24.937 24.469 -11.247 1.00 81.69 688 ALA A C 1
ATOM 5279 O O . ALA A 1 688 ? -23.956 24.694 -11.958 1.00 81.69 688 ALA A O 1
ATOM 5280 N N . MET A 1 689 ? -25.334 23.225 -10.952 1.00 83.50 689 MET A N 1
ATOM 5281 C CA . MET A 1 689 ? -24.605 22.021 -11.361 1.00 83.50 689 MET A CA 1
ATOM 5282 C C . MET A 1 689 ? -24.513 21.873 -12.886 1.00 83.50 689 MET A C 1
ATOM 5284 O O . MET A 1 689 ? -23.440 21.586 -13.414 1.00 83.50 689 MET A O 1
ATOM 5288 N N . ILE A 1 690 ? -25.611 22.114 -13.613 1.00 84.19 690 ILE A N 1
ATOM 5289 C CA . ILE A 1 690 ? -25.614 22.049 -15.084 1.00 84.19 690 ILE A CA 1
ATOM 5290 C C . ILE A 1 690 ? -24.846 23.240 -15.686 1.00 84.19 690 ILE A C 1
ATOM 5292 O O . ILE A 1 690 ? -24.130 23.068 -16.669 1.00 84.19 690 ILE A O 1
ATOM 5296 N N . ARG A 1 691 ? -24.934 24.441 -15.093 1.00 82.06 691 ARG A N 1
ATOM 5297 C CA . ARG A 1 691 ? -24.192 25.633 -15.554 1.00 82.06 691 ARG A CA 1
ATOM 5298 C C . ARG A 1 691 ? -22.674 25.495 -15.378 1.00 82.06 691 ARG A C 1
ATOM 5300 O O . ARG A 1 691 ? -21.926 26.061 -16.167 1.00 82.06 691 ARG A O 1
ATOM 5307 N N . GLY A 1 692 ? -22.223 24.741 -14.374 1.00 74.31 692 GLY A N 1
ATOM 5308 C CA . GLY A 1 692 ? -20.806 24.469 -14.113 1.00 74.31 692 GLY A CA 1
ATOM 5309 C C . GLY A 1 692 ? -20.149 23.435 -15.039 1.00 74.31 692 GLY A C 1
ATOM 5310 O O . GLY A 1 692 ? -18.967 23.148 -14.862 1.00 74.31 692 GLY A O 1
ATOM 5311 N N . GLN A 1 693 ? -20.877 22.854 -16.001 1.00 73.75 693 GLN A N 1
ATOM 5312 C CA . GLN A 1 693 ? -20.400 21.753 -16.847 1.00 73.75 693 GLN A CA 1
ATOM 5313 C C . GLN A 1 693 ? -20.506 22.085 -18.343 1.00 73.75 693 GLN A C 1
ATOM 5315 O O . GLN A 1 693 ? -21.494 22.647 -18.812 1.00 73.75 693 GLN A O 1
ATOM 5320 N N . LYS A 1 694 ? -19.484 21.710 -19.127 1.00 67.38 694 LYS A N 1
ATOM 5321 C CA . LYS A 1 694 ? -19.481 21.893 -20.589 1.00 67.38 694 LYS A CA 1
ATOM 5322 C C . LYS A 1 694 ? -20.138 20.701 -21.294 1.00 67.38 694 LYS A C 1
ATOM 5324 O O . LYS A 1 694 ? -19.451 19.772 -21.704 1.00 67.38 694 LYS A O 1
ATOM 5329 N N . GLY A 1 695 ? -21.458 20.760 -21.469 1.00 73.56 695 GLY A N 1
ATOM 5330 C CA . GLY A 1 695 ? -22.232 19.809 -22.279 1.00 73.56 695 GLY A CA 1
ATOM 5331 C C . GLY A 1 695 ? -23.450 19.220 -21.554 1.00 73.56 695 GLY A C 1
ATOM 5332 O O . GLY A 1 695 ? -23.773 19.653 -20.448 1.00 73.56 695 GLY A O 1
ATOM 5333 N N . PRO A 1 696 ? -24.156 18.251 -22.167 1.00 80.56 696 PRO A N 1
ATOM 5334 C CA . PRO A 1 696 ? -25.297 17.582 -21.544 1.00 80.56 696 PRO A CA 1
ATOM 5335 C C . PRO A 1 696 ? -24.882 16.765 -20.317 1.00 80.56 696 PRO A C 1
ATOM 5337 O O . PRO A 1 696 ? -24.060 15.854 -20.409 1.00 80.56 696 PRO A O 1
ATOM 5340 N N . LEU A 1 697 ? -25.479 17.059 -19.161 1.00 85.12 697 LEU A N 1
ATOM 5341 C CA . LEU A 1 697 ? -25.180 16.363 -17.913 1.00 85.12 697 LEU A CA 1
ATOM 5342 C C . LEU A 1 697 ? -26.039 15.100 -17.779 1.00 85.12 697 LEU A C 1
ATOM 5344 O O . LEU A 1 697 ? -27.264 15.150 -17.909 1.00 85.12 697 LEU A O 1
ATOM 5348 N N . GLN A 1 698 ? -25.418 13.955 -17.504 1.00 86.94 698 GLN A N 1
ATOM 5349 C CA . GLN A 1 698 ? -26.143 12.690 -17.395 1.00 86.94 698 GLN A CA 1
ATOM 5350 C C . GLN A 1 698 ? -27.101 12.657 -16.193 1.00 86.94 698 GLN A C 1
ATOM 5352 O O . GLN A 1 698 ? -26.768 13.082 -15.086 1.00 86.94 698 GLN A O 1
ATOM 5357 N N . LEU A 1 699 ? -28.299 12.104 -16.418 1.00 81.81 699 LEU A N 1
ATOM 5358 C CA . LEU A 1 699 ? -29.398 12.047 -15.440 1.00 81.81 699 LEU A CA 1
ATOM 5359 C C . LEU A 1 699 ? -29.020 11.306 -14.148 1.00 81.81 699 LEU A C 1
ATOM 5361 O O . LEU A 1 699 ? -29.510 11.655 -13.076 1.00 81.81 699 LEU A O 1
ATOM 5365 N N . SER A 1 700 ? -28.157 10.295 -14.254 1.00 77.88 700 SER A N 1
ATOM 5366 C CA . SER A 1 700 ? -27.593 9.555 -13.122 1.00 77.88 700 SER A CA 1
ATOM 5367 C C . SER A 1 700 ? -26.663 10.429 -12.278 1.00 77.88 700 SER A C 1
ATOM 5369 O O . SER A 1 700 ? -26.850 10.513 -11.069 1.00 77.88 700 SER A O 1
ATOM 5371 N N . VAL A 1 701 ? -25.720 11.128 -12.918 1.00 80.38 701 VAL A N 1
ATOM 5372 C CA . VAL A 1 701 ? -24.737 12.014 -12.266 1.00 80.38 701 VAL A CA 1
ATOM 5373 C C . VAL A 1 701 ? -25.426 13.181 -11.556 1.00 80.38 701 VAL A C 1
ATOM 5375 O O . VAL A 1 701 ? -25.110 13.493 -10.411 1.00 80.38 701 VAL A O 1
ATOM 5378 N N . LEU A 1 702 ? -26.420 13.800 -12.196 1.00 79.88 702 LEU A N 1
ATOM 5379 C CA . LEU A 1 702 ? -27.196 14.873 -11.570 1.00 79.88 702 LEU A CA 1
ATOM 5380 C C . LEU A 1 702 ? -27.947 14.381 -10.317 1.00 79.88 702 LEU A C 1
ATOM 5382 O O . LEU A 1 702 ? -28.002 15.092 -9.317 1.00 79.88 702 LEU A O 1
ATOM 5386 N N . GLY A 1 703 ? -28.489 13.158 -10.361 1.00 74.50 703 GLY A N 1
ATOM 5387 C CA . GLY A 1 703 ? -29.223 12.547 -9.250 1.00 74.50 703 GLY A CA 1
ATOM 5388 C C . GLY A 1 703 ? -28.358 12.022 -8.099 1.00 74.50 703 GLY A C 1
ATOM 5389 O O . GLY A 1 703 ? -28.878 11.886 -6.993 1.00 74.50 703 GLY A O 1
ATOM 5390 N N . THR A 1 704 ? -27.069 11.739 -8.319 1.00 76.12 704 THR A N 1
ATOM 5391 C CA . THR A 1 704 ? -26.137 11.376 -7.236 1.00 76.12 704 THR A CA 1
ATOM 5392 C C . THR A 1 704 ? -25.539 12.597 -6.543 1.00 76.12 704 THR A C 1
ATOM 5394 O O . THR A 1 704 ? -25.320 12.546 -5.335 1.00 76.12 704 THR A O 1
ATOM 5397 N N . VAL A 1 705 ? -25.299 13.693 -7.274 1.00 75.00 705 VAL A N 1
ATOM 5398 C CA . VAL A 1 705 ? -24.688 14.910 -6.710 1.00 75.00 705 VAL A CA 1
ATOM 5399 C C . VAL A 1 705 ? -25.723 15.815 -6.034 1.00 75.00 705 VAL A C 1
ATOM 5401 O O . VAL A 1 705 ? -25.481 16.276 -4.920 1.00 75.00 705 VAL A O 1
ATOM 5404 N N . VAL A 1 706 ? -26.890 16.053 -6.648 1.00 81.12 706 VAL A N 1
ATOM 5405 C CA . VAL A 1 706 ? -27.939 16.898 -6.048 1.00 81.12 706 VAL A CA 1
ATOM 5406 C C . VAL A 1 706 ? -29.017 16.017 -5.411 1.00 81.12 706 VAL A C 1
ATOM 5408 O O . VAL A 1 706 ? -29.960 15.569 -6.070 1.00 81.12 706 VAL A O 1
ATOM 5411 N N . LYS A 1 707 ? -28.878 15.766 -4.103 1.00 78.88 707 LYS A N 1
ATOM 5412 C CA . LYS A 1 707 ? -29.870 15.023 -3.307 1.00 78.88 707 LYS A CA 1
ATOM 5413 C C . LYS A 1 707 ? -31.223 15.745 -3.324 1.00 78.88 707 LYS A C 1
ATOM 5415 O O . LYS A 1 707 ? -31.289 16.958 -3.152 1.00 78.88 707 LYS A O 1
ATOM 5420 N N . ARG A 1 708 ? -32.304 14.987 -3.533 1.00 81.88 708 ARG A N 1
ATOM 5421 C CA . ARG A 1 708 ? -33.681 15.498 -3.629 1.00 81.88 708 ARG A CA 1
ATOM 5422 C C . ARG A 1 708 ? -34.334 15.598 -2.240 1.00 81.88 708 ARG A C 1
ATOM 5424 O O . ARG A 1 708 ? -34.467 14.549 -1.605 1.00 81.88 708 ARG A O 1
ATOM 5431 N N . PRO A 1 709 ? -34.806 16.778 -1.790 1.00 81.56 709 PRO A N 1
ATOM 5432 C CA . PRO A 1 709 ? -35.552 16.893 -0.539 1.00 81.56 709 PRO A CA 1
ATOM 5433 C C . PRO A 1 709 ? -36.905 16.173 -0.595 1.00 81.56 709 PRO A C 1
ATOM 5435 O O . PRO A 1 709 ? -37.485 15.969 -1.664 1.00 81.56 709 PRO A O 1
ATOM 5438 N N . ALA A 1 710 ? -37.431 15.808 0.578 1.00 73.88 710 ALA A N 1
ATOM 5439 C CA . ALA A 1 710 ? -38.685 15.060 0.711 1.00 73.88 710 ALA A CA 1
ATOM 5440 C C . ALA A 1 710 ? -39.915 15.811 0.162 1.00 73.88 710 ALA A C 1
ATOM 5442 O O . ALA A 1 710 ? -40.859 15.176 -0.298 1.00 73.88 710 ALA A O 1
ATOM 5443 N N . ALA A 1 711 ? -39.878 17.149 0.144 1.00 73.19 711 ALA A N 1
ATOM 5444 C CA . ALA A 1 711 ? -40.934 17.998 -0.409 1.00 73.19 711 ALA A CA 1
ATOM 5445 C C . ALA A 1 711 ? -41.103 17.885 -1.941 1.00 73.19 711 ALA A C 1
ATOM 5447 O O . ALA A 1 711 ? -42.101 18.357 -2.483 1.00 73.19 711 ALA A O 1
ATOM 5448 N N . VAL A 1 712 ? -40.151 17.274 -2.660 1.00 76.44 712 VAL A N 1
ATOM 5449 C CA . VAL A 1 712 ? -40.180 17.174 -4.128 1.00 76.44 712 VAL A CA 1
ATOM 5450 C C . VAL A 1 712 ? -40.664 15.792 -4.565 1.00 76.44 712 VAL A C 1
ATOM 5452 O O . VAL A 1 712 ? -39.914 14.812 -4.587 1.00 76.44 712 VAL A O 1
ATOM 5455 N N . GLY A 1 713 ? -41.943 15.724 -4.937 1.00 69.31 713 GLY A N 1
ATOM 5456 C CA . GLY A 1 713 ? -42.583 14.514 -5.448 1.00 69.31 713 GLY A CA 1
ATOM 5457 C C . GLY A 1 713 ? -42.041 14.051 -6.809 1.00 69.31 713 GLY A C 1
ATOM 5458 O O . GLY A 1 713 ? -41.628 14.844 -7.653 1.00 69.31 713 GLY A O 1
ATOM 5459 N N . GLY A 1 714 ? -42.089 12.736 -7.048 1.00 76.31 714 GLY A N 1
ATOM 5460 C CA . GLY A 1 714 ? -41.713 12.127 -8.330 1.00 76.31 714 GLY A CA 1
ATOM 5461 C C . GLY A 1 714 ? -40.204 11.916 -8.540 1.00 76.31 714 GLY A C 1
ATOM 5462 O O . GLY A 1 714 ? -39.349 12.424 -7.816 1.00 76.31 714 GLY A O 1
ATOM 5463 N N . LYS A 1 715 ? -39.846 11.090 -9.533 1.00 81.81 715 LYS A N 1
ATOM 5464 C CA . LYS A 1 715 ? -38.439 10.809 -9.895 1.00 81.81 715 LYS A CA 1
ATOM 5465 C C . LYS A 1 715 ? -37.816 12.033 -10.590 1.00 81.81 715 LYS A C 1
ATOM 5467 O O . LYS A 1 715 ? -38.517 12.721 -11.325 1.00 81.81 715 LYS A O 1
ATOM 5472 N N . LEU A 1 716 ? -36.501 12.255 -10.465 1.00 83.31 716 LEU A N 1
ATOM 5473 C CA . LEU A 1 716 ? -35.786 13.402 -11.071 1.00 83.31 716 LEU A CA 1
ATOM 5474 C C . LEU A 1 716 ? -36.117 13.622 -12.566 1.00 83.31 716 LEU A C 1
ATOM 5476 O O . LEU A 1 716 ? -36.363 14.745 -12.993 1.00 83.31 716 LEU A O 1
ATOM 5480 N N . LYS A 1 717 ? -36.212 12.546 -13.361 1.00 83.50 717 LYS A N 1
ATOM 5481 C CA . LYS A 1 717 ? -36.581 12.618 -14.791 1.00 83.50 717 LYS A CA 1
ATOM 5482 C C . LYS A 1 717 ? -38.004 13.158 -15.041 1.00 83.50 717 LYS A C 1
ATOM 5484 O O . LYS A 1 717 ? -38.259 13.673 -16.124 1.00 83.50 717 LYS A O 1
ATOM 5489 N N . ALA A 1 718 ? -38.914 13.047 -14.072 1.00 83.25 718 ALA A N 1
ATOM 5490 C CA . ALA A 1 718 ? -40.231 13.683 -14.105 1.00 83.25 718 ALA A CA 1
ATOM 5491 C C . ALA A 1 718 ? -40.148 15.151 -13.651 1.00 83.25 718 ALA A C 1
ATOM 5493 O O . ALA A 1 718 ? -40.649 16.016 -14.357 1.00 83.25 718 ALA A O 1
ATOM 5494 N N . TYR A 1 719 ? -39.427 15.439 -12.562 1.00 86.25 719 TYR A N 1
ATOM 5495 C CA . TYR A 1 719 ? -39.222 16.801 -12.041 1.00 86.25 719 TYR A CA 1
ATOM 5496 C C . TYR A 1 719 ? -38.558 17.765 -13.047 1.00 86.25 719 TYR A C 1
ATOM 5498 O O . TYR A 1 719 ? -38.898 18.944 -13.125 1.00 86.25 719 TYR A O 1
ATOM 5506 N N . LEU A 1 720 ? -37.625 17.264 -13.861 1.00 87.31 720 LEU A N 1
ATOM 5507 C CA . LEU A 1 720 ? -37.022 18.039 -14.952 1.00 87.31 720 LEU A CA 1
ATOM 5508 C C . LEU A 1 720 ? -37.982 18.215 -16.140 1.00 87.31 720 LEU A C 1
ATOM 5510 O O . LEU A 1 720 ? -37.931 19.231 -16.825 1.00 87.31 720 LEU A O 1
ATOM 5514 N N . LYS A 1 721 ? -38.874 17.243 -16.380 1.00 83.12 721 LYS A N 1
ATOM 5515 C CA . LYS A 1 721 ? -39.906 17.315 -17.427 1.00 83.12 721 LYS A CA 1
ATOM 5516 C C . LYS A 1 721 ? -41.072 18.237 -17.060 1.00 83.12 721 LYS A C 1
ATOM 5518 O O . LYS A 1 721 ? -41.653 18.818 -17.967 1.00 83.12 721 LYS A O 1
ATOM 5523 N N . SER A 1 722 ? -41.393 18.399 -15.774 1.00 83.44 722 SER A N 1
ATOM 5524 C CA . SER A 1 722 ? -42.382 19.376 -15.295 1.00 83.44 722 SER A CA 1
ATOM 5525 C C . SER A 1 722 ? -41.859 20.817 -15.292 1.00 83.44 722 SER A C 1
ATOM 5527 O O . SER A 1 722 ? -42.615 21.735 -15.002 1.00 83.44 722 SER A O 1
ATOM 5529 N N . HIS A 1 723 ? -40.583 21.029 -15.633 1.00 84.12 723 HIS A N 1
ATOM 5530 C CA . HIS A 1 723 ? -39.953 22.347 -15.733 1.00 84.12 723 HIS A CA 1
ATOM 5531 C C . HIS A 1 723 ? -39.302 22.569 -17.115 1.00 84.12 723 HIS A C 1
ATOM 5533 O O . HIS A 1 723 ? -38.103 22.868 -17.205 1.00 84.12 723 HIS A O 1
ATOM 5539 N N . PRO A 1 724 ? -40.080 22.425 -18.210 1.00 80.44 724 PRO A N 1
ATOM 5540 C CA . PRO A 1 724 ? -39.562 22.427 -19.576 1.00 80.44 724 PRO A CA 1
ATOM 5541 C C . PRO A 1 724 ? -39.010 23.788 -20.011 1.00 80.44 724 PRO A C 1
ATOM 5543 O O . PRO A 1 724 ? -38.284 23.850 -20.999 1.00 80.44 724 PRO A O 1
ATOM 5546 N N . ASP A 1 725 ? -39.327 24.879 -19.314 1.00 77.69 725 ASP A N 1
ATOM 5547 C CA . ASP A 1 725 ? -38.846 26.229 -19.639 1.00 77.69 725 ASP A CA 1
ATOM 5548 C C . ASP A 1 725 ? -37.383 26.455 -19.238 1.00 77.69 725 ASP A C 1
ATOM 5550 O O . ASP A 1 725 ? -36.694 27.281 -19.835 1.00 77.69 725 ASP A O 1
ATOM 5554 N N . LEU A 1 726 ? -36.904 25.697 -18.246 1.00 80.94 726 LEU A N 1
ATOM 5555 C CA . LEU A 1 726 ? -35.545 25.781 -17.708 1.00 80.94 726 LEU A CA 1
ATOM 5556 C C . LEU A 1 726 ? -34.645 24.663 -18.242 1.00 80.94 726 LEU A C 1
ATOM 5558 O O . LEU A 1 726 ? -33.480 24.913 -18.556 1.00 80.94 726 LEU A O 1
ATOM 5562 N N . PHE A 1 727 ? -35.177 23.444 -18.369 1.00 87.31 727 PHE A N 1
ATOM 5563 C CA . PHE A 1 727 ? -34.393 22.252 -18.692 1.00 87.31 727 PHE A CA 1
ATOM 5564 C C . PHE A 1 727 ? -34.778 21.648 -20.046 1.00 87.31 727 PHE A C 1
ATOM 5566 O O . PHE A 1 727 ? -35.952 21.469 -20.366 1.00 87.31 727 PHE A O 1
ATOM 5573 N N . ALA A 1 728 ? -33.771 21.260 -20.826 1.00 85.81 728 ALA A N 1
ATOM 5574 C CA . ALA A 1 728 ? -33.925 20.378 -21.975 1.00 85.81 728 ALA A CA 1
ATOM 5575 C C . ALA A 1 728 ? -33.392 18.987 -21.605 1.00 85.81 728 ALA A C 1
ATOM 5577 O O . ALA A 1 728 ? -32.223 18.833 -21.256 1.00 85.81 728 ALA A O 1
ATOM 5578 N N . VAL A 1 729 ? -34.255 17.967 -21.657 1.00 85.69 729 VAL A N 1
ATOM 5579 C CA . VAL A 1 729 ? -33.909 16.576 -21.317 1.00 85.69 729 VAL A CA 1
ATOM 5580 C C . VAL A 1 729 ? -33.832 15.754 -22.601 1.00 85.69 729 VAL A C 1
ATOM 5582 O O . VAL A 1 729 ? -34.855 15.463 -23.217 1.00 85.69 729 VAL A O 1
ATOM 5585 N N . THR A 1 730 ? -32.620 15.365 -22.989 1.00 81.38 730 THR A N 1
ATOM 5586 C CA . THR A 1 730 ? -32.327 14.594 -24.210 1.00 81.38 730 THR A CA 1
ATOM 5587 C C . THR A 1 730 ? -31.805 13.187 -23.871 1.00 81.38 730 THR A C 1
ATOM 5589 O O . THR A 1 730 ? -31.448 12.938 -22.716 1.00 81.38 730 THR A O 1
ATOM 5592 N N . PRO A 1 731 ? -31.697 12.254 -24.841 1.00 73.69 731 PRO A N 1
ATOM 5593 C CA . PRO A 1 731 ? -31.008 10.976 -24.628 1.00 73.69 731 PRO A CA 1
ATOM 5594 C C . PRO A 1 731 ? -29.532 11.132 -24.221 1.00 73.69 731 PRO A C 1
ATOM 5596 O O . PRO A 1 731 ? -29.013 10.302 -23.480 1.00 73.69 731 PRO A O 1
ATOM 5599 N N . ALA A 1 732 ? -28.869 12.210 -24.657 1.00 72.38 732 ALA A N 1
ATOM 5600 C CA . ALA A 1 732 ? -27.472 12.501 -24.329 1.00 72.38 732 ALA A CA 1
ATOM 5601 C C . ALA A 1 732 ? -27.276 13.108 -22.924 1.00 72.38 732 ALA A C 1
ATOM 5603 O O . ALA A 1 732 ? -26.156 13.118 -22.419 1.00 72.38 732 ALA A O 1
ATOM 5604 N N . GLY A 1 733 ? -28.341 13.613 -22.291 1.00 84.00 733 GLY A N 1
ATOM 5605 C CA . GLY A 1 733 ? -28.291 14.262 -20.980 1.00 84.00 733 GLY A CA 1
ATOM 5606 C C . GLY A 1 733 ? -29.220 15.473 -20.861 1.00 84.00 733 GLY A C 1
ATOM 5607 O O . GLY A 1 733 ? -30.061 15.736 -21.727 1.00 84.00 733 GLY A O 1
ATOM 5608 N N . VAL A 1 734 ? -29.058 16.209 -19.765 1.00 87.38 734 VAL A N 1
ATOM 5609 C CA . VAL A 1 734 ? -29.824 17.406 -19.401 1.00 87.38 734 VAL A CA 1
ATOM 5610 C C . VAL A 1 734 ? -28.983 18.655 -19.660 1.00 87.38 734 VAL A C 1
ATOM 5612 O O . VAL A 1 734 ? -27.828 18.719 -19.242 1.00 87.38 734 VAL A O 1
ATOM 5615 N N . THR A 1 735 ? -29.563 19.665 -20.301 1.00 87.94 735 THR A N 1
ATOM 5616 C CA . THR A 1 735 ? -28.969 21.003 -20.447 1.00 87.94 735 THR A CA 1
ATOM 5617 C C . THR A 1 735 ? -29.927 22.083 -19.950 1.00 87.94 735 THR A C 1
ATOM 5619 O O . THR A 1 735 ? -31.137 21.868 -19.843 1.00 87.94 735 THR A O 1
ATOM 5622 N N . LEU A 1 736 ? -29.388 23.265 -19.644 1.00 87.44 736 LEU A N 1
ATOM 5623 C CA . LEU A 1 736 ? -30.196 24.469 -19.452 1.00 87.44 736 LEU A CA 1
ATOM 5624 C C . LEU A 1 736 ? -30.618 25.030 -20.811 1.00 87.44 736 LEU A C 1
ATOM 5626 O O . LEU A 1 736 ? -29.804 25.100 -21.735 1.00 87.44 736 LEU A O 1
ATOM 5630 N N . LYS A 1 737 ? -31.862 25.497 -20.923 1.00 80.50 737 LYS A N 1
ATOM 5631 C CA . LYS A 1 737 ? -32.276 26.318 -22.065 1.00 80.50 737 LYS A CA 1
ATOM 5632 C C . LYS A 1 737 ? -31.632 27.703 -21.955 1.00 80.50 737 LYS A C 1
ATOM 5634 O O . LYS A 1 737 ? -31.740 28.371 -20.929 1.00 80.50 737 LYS A O 1
ATOM 5639 N N . SER A 1 738 ? -30.948 28.134 -23.016 1.00 61.38 738 SER A N 1
ATOM 5640 C CA . SER A 1 738 ? -30.320 29.461 -23.072 1.00 61.38 738 SER A CA 1
ATOM 5641 C C . SER A 1 738 ? -31.381 30.575 -23.061 1.00 61.38 738 SER A C 1
ATOM 5643 O O . SER A 1 738 ? -32.387 30.437 -23.766 1.00 61.38 738 SER A O 1
ATOM 5645 N N . PRO A 1 739 ? -31.154 31.712 -22.367 1.00 50.81 739 PRO A N 1
ATOM 5646 C CA . PRO A 1 739 ? -32.033 32.884 -22.432 1.00 50.81 739 PRO A CA 1
ATOM 5647 C C . PRO A 1 739 ? -32.328 33.367 -23.861 1.00 50.81 739 PRO A C 1
ATOM 5649 O O . PRO A 1 739 ? -33.414 33.886 -24.116 1.00 50.81 739 PRO A O 1
ATOM 5652 N N . ALA A 1 740 ? -31.414 33.125 -24.811 1.00 40.53 740 ALA A N 1
ATOM 5653 C CA . ALA A 1 740 ? -31.590 33.446 -26.230 1.00 40.53 740 ALA A CA 1
ATOM 5654 C C . ALA A 1 740 ? -32.846 32.804 -26.863 1.00 40.53 740 ALA A C 1
ATOM 5656 O O . ALA A 1 740 ? -33.412 33.361 -27.802 1.00 40.53 740 ALA A O 1
ATOM 5657 N N . ALA A 1 741 ? -33.347 31.686 -26.323 1.00 37.38 741 ALA A N 1
ATOM 5658 C CA . ALA A 1 741 ? -34.581 31.057 -26.802 1.00 37.38 741 ALA A CA 1
ATOM 5659 C C . ALA A 1 741 ? -35.820 31.969 -26.656 1.00 37.38 741 ALA A C 1
ATOM 5661 O O . ALA A 1 741 ? -36.735 31.886 -27.474 1.00 37.38 741 ALA A O 1
ATOM 5662 N N . LYS A 1 742 ? -35.834 32.889 -25.675 1.00 35.44 742 LYS A N 1
ATOM 5663 C CA . LYS A 1 742 ? -36.909 33.888 -25.515 1.00 35.44 742 LYS A CA 1
ATOM 5664 C C . LYS A 1 742 ? -36.843 35.042 -26.525 1.00 35.44 742 LYS A C 1
ATOM 5666 O O . LYS A 1 742 ? -37.820 35.773 -26.638 1.00 35.44 742 LYS A O 1
ATOM 5671 N N . ALA A 1 743 ? -35.740 35.201 -27.262 1.00 33.81 743 ALA A N 1
ATOM 5672 C CA . ALA A 1 743 ? -35.649 36.160 -28.364 1.00 33.81 743 ALA A CA 1
ATOM 5673 C C . ALA A 1 743 ? -36.199 35.565 -29.673 1.00 33.81 743 ALA A C 1
ATOM 5675 O O . ALA A 1 743 ? -36.985 36.212 -30.359 1.00 33.81 743 ALA A O 1
ATOM 5676 N N . VAL A 1 744 ? -35.852 34.309 -29.986 1.00 36.53 744 VAL A N 1
ATOM 5677 C CA . VAL A 1 744 ? -36.307 33.630 -31.217 1.00 36.53 744 VAL A CA 1
ATOM 5678 C C . VAL A 1 744 ? -37.828 33.447 -31.218 1.00 36.53 744 VAL A C 1
ATOM 5680 O O . VAL A 1 744 ? -38.492 33.863 -32.164 1.00 36.53 744 VAL A O 1
ATOM 5683 N N . ALA A 1 745 ? -38.398 32.947 -30.115 1.00 35.22 745 ALA A N 1
ATOM 5684 C CA . ALA A 1 745 ? -39.844 32.743 -29.963 1.00 35.22 745 ALA A CA 1
ATOM 5685 C C . ALA A 1 745 ? -40.681 34.043 -29.922 1.00 35.22 745 ALA A C 1
ATOM 5687 O O . ALA A 1 745 ? -41.902 33.978 -29.808 1.00 35.22 745 ALA A O 1
ATOM 5688 N N . ARG A 1 746 ? -40.042 35.221 -29.987 1.00 34.97 746 ARG A N 1
ATOM 5689 C CA . ARG A 1 746 ? -40.707 36.530 -30.080 1.00 34.97 746 ARG A CA 1
ATOM 5690 C C . ARG A 1 746 ? -40.528 37.218 -31.435 1.00 34.97 746 ARG A C 1
ATOM 5692 O O . ARG A 1 746 ? -41.140 38.259 -31.640 1.00 34.97 746 ARG A O 1
ATOM 5699 N N . LYS A 1 747 ? -39.714 36.655 -32.340 1.00 35.16 747 LYS A N 1
ATOM 5700 C CA . LYS A 1 747 ? -39.589 37.131 -33.727 1.00 35.16 747 LYS A CA 1
ATOM 5701 C C . LYS A 1 747 ? -40.578 36.438 -34.667 1.00 35.16 747 LYS A C 1
ATOM 5703 O O . LYS A 1 747 ? -41.203 37.112 -35.471 1.00 35.16 747 LYS A O 1
ATOM 5708 N N . THR A 1 748 ? -40.816 35.137 -34.491 1.00 40.09 748 THR A N 1
ATOM 5709 C CA . THR A 1 748 ? -41.816 34.349 -35.247 1.00 40.09 748 THR A CA 1
ATOM 5710 C C . THR A 1 748 ? -43.255 34.576 -34.749 1.00 40.09 748 THR A C 1
ATOM 5712 O O . THR A 1 748 ? -44.001 33.626 -34.515 1.00 40.09 748 THR A O 1
ATOM 5715 N N . ALA A 1 749 ? -43.594 35.831 -34.464 1.00 39.56 749 ALA A N 1
ATOM 5716 C CA . ALA A 1 749 ? -44.907 36.285 -34.001 1.00 39.56 749 ALA A CA 1
ATOM 5717 C C . ALA A 1 749 ? -45.203 37.737 -34.440 1.00 39.56 749 ALA A C 1
ATOM 5719 O O . ALA A 1 749 ? -46.134 38.355 -33.929 1.00 39.56 749 ALA A O 1
ATOM 5720 N N . ASN A 1 750 ? -44.368 38.299 -35.322 1.00 39.47 750 ASN A N 1
ATOM 5721 C CA . ASN A 1 750 ? -44.510 39.645 -35.881 1.00 39.47 750 ASN A CA 1
ATOM 5722 C C . ASN A 1 750 ? -43.894 39.744 -37.302 1.00 39.47 750 ASN A C 1
ATOM 5724 O O . ASN A 1 750 ? -43.500 40.826 -37.739 1.00 39.47 750 ASN A O 1
ATOM 5728 N N . GLU A 1 751 ? -43.812 38.581 -37.955 1.00 33.69 751 GLU A N 1
ATOM 5729 C CA . GLU A 1 751 ? -43.650 38.253 -39.380 1.00 33.69 751 GLU A CA 1
ATOM 5730 C C . GLU A 1 751 ? -44.667 37.124 -39.645 1.00 33.69 751 GLU A C 1
ATOM 5732 O O . GLU A 1 751 ? -45.303 37.150 -40.718 1.00 33.69 751 GLU A O 1
#

Sequence (751 aa):
MVSRTAAEEAVRNVVEGAERGELLFFIGEQTDDQLSQWRILDTDGDAAIFAFVRRKAQGAAAGVGATTAGDAGAAAGLVVGSTAGAGSLPAAAGGHDGYSPTAMRMMEALRRMSVLPGPGEVLKATSFHLHPDFDALFVRECYPRLFEALVCKPVPRLYIVTGTPGTGVSWFFYYMVARLLKSTRPPPFIVWEHLTVPNMAWCYKHKTGEVFFGERSSFGYALDNDATWYISDGVPPQLNCQARIVLLTSPKYKTFKEMLKASASMLYMPCWELDELLVCRRLLYDTVDEPLAEELYEHYGGVARFVLQLPKTHPGEDLDKLLMELREAVDGCDTATMQELVCSISRRPEASHRLLHIVADEHFRKPYLVLASKWVAKEFAKKAVRDELQGLVRLLASTSGALKGMLYEATMHAVLSKGGRFTAAPISYDKELFVRGAEEDLVLTPCTEQESFKALSDTATYYRPSSVTFPTGDAFKRSEDTCDLFQMTVANSKTLDAKTLSNLVNELKLQQGVTPRLLLVVHEDSYPTFKLAAGKDWPPKPKQAASRVKLYVVKGVYDQPQTGTKRGAKTHLAGKALKRTRTKPPQAAPPTTQQERKLAGVADRDVPAVAGAGADKAQPATDNTAMKAAASKDKDKQQAKEKEEAKHEEKGKGKGKPVQAADGAATSGAAGVATPMTEPEYREAIVAMIRGQKGPLQLSVLGTVVKRPAAVGGKLKAYLKSHPDLFAVTPAGVTLKSPAAKAVARKTANE